Protein 1FON (pdb70)

B-factor: mean 20.8, std 12.82, range [2.0, 84.05]

Organism: Bos taurus (NCBI:txid9913)

Sequence (464 aa):
SWSWQVSLQYEKDGAFHHTCGGSLIAPDWVVTAGHCISTSRTYQVVLGEYDRSVLEGSEQVIPINAGDLFVHPLWNSNCVACGNDIALVKLSRSAQLGDKVQLANLPPAGDILPNEAPCYISGWGRLYTGGPLPDKLQQALLPTVDYEHCSQWDWWGITVKKTMVCAGGDTRSGCNGDSGGPLNCPAADGSWQVHGVTSFVSAFGCNTIKKPTVFTRVSAFIDWIDETIASNSWSWQVSLQYEKDGAFHHTCGGSLIAPDWVVTAGHCISTSRTYQVVLGEYDRSVLEGSEQVIPINAGDLFVHPLWNSNCVACGNDIALVKLSRSAQLGDKVQLANLPPAGDILPNEAPCYISGWGRLYTGGPLPDKLQQALLPTVDYEHCSQWDWWGITVKKTMVCAGGDTRSGCNGDSGGPLNCPAADGSWQVHGVTSFVSAFGCNTIKKPTVFTRVSAFIDWIDETIASN

InterPro domains:
  IPR001254 Serine proteases, trypsin domain [PF00089] (12-246)
  IPR001254 Serine proteases, trypsin domain [PS50240] (12-251)
  IPR001254 Serine proteases, trypsin domain [SM00020] (11-246)
  IPR001254 Serine proteases, trypsin domain [cd00190] (12-249)
  IPR001314 Peptidase S1A, chymotrypsin family [PR00722] (42-57)
  IPR001314 Peptidase S1A, chymotrypsin family [PR00722] (102-116)
  IPR001314 Peptidase S1A, chymotrypsin family [PR00722] (193-205)
  IPR009003 Peptidase S1, PA clan [SSF50494] (8-251)
  IPR018114 Serine proteases, trypsin family, histidine active site [PS00134] (52-57)
  IPR033116 Serine proteases, trypsin family, serine active site [PS00135] (194-205)
  IPR050850 Peptidase S1 family, Elastase subfamily [PTHR24257] (6-249)

Secondary structure (DSSP, 8-state):
-EEEEEEEEEEETTEEEEEE--EEEETTEEEE-GGG--TTS-EEEEEEEEETTEEEEEEEEEEE-TTSEEE-TT--TT-GGG----EEEE-SS----TTS--PPBPPPTT--PPTT---EEEE-TT---SSSPPSB-EEEE--EE-HHHHTSTTTTGGG--TTEEEE--SSS-STTS-TT-EEEEE-SSS-EEEEEEEEE--TT-SSBTTB-EEEEEGGGSHHHHHHHHHH-/-EEEEEEEEEEETTEEEEEE--EEEETTEEEE-GGG--TTS-EEEEEEEEETTEEEEEEEEEE--TT-EEE-TT--TT-GGG----EEEE-SS----TTSSPPPBPPPTT--PPTT-EEEEEE-TT---SSSPPSB-EEEEEEEE-HHHHTSTTTTGGG--TTEEEE--SSS--TTS-TT-EEEEE-TTS-EEEEEEEEE-BTTBSS-TT--EEEEEGGGSHHHHHHHHHH-

Structure (mmCIF, N/CA/C/O backbone):
data_1FON
#
_entry.id   1FON
#
_cell.length_a   49.300
_cell.length_b   82.700
_cell.length_c   58.700
_cell.angle_alpha   90.00
_cell.angle_beta   97.90
_cell.angle_gamma   90.00
#
_symmetry.space_group_name_H-M   'P 1 21 1'
#
loop_
_entity.id
_entity.type
_entity.pdbx_description
1 polymer 'PROCARBOXYPEPTIDASE A-S6'
2 water water
#
loop_
_atom_site.group_PDB
_atom_site.id
_atom_site.type_symbol
_atom_site.label_atom_id
_atom_site.label_alt_id
_atom_site.label_comp_id
_atom_site.label_asym_id
_atom_site.label_entity_id
_atom_site.label_seq_id
_atom_site.pdbx_PDB_ins_code
_atom_site.Cartn_x
_atom_site.Cartn_y
_atom_site.Cartn_z
_atom_site.occupancy
_atom_site.B_iso_or_equiv
_atom_site.auth_seq_id
_atom_site.auth_comp_id
_atom_site.auth_asym_id
_atom_site.auth_atom_id
_atom_site.pdbx_PDB_model_num
ATOM 1 N N . SER A 1 9 ? 28.537 0.011 39.105 1.00 38.05 9 SER A N 1
ATOM 2 C CA . SER A 1 9 ? 29.916 0.531 38.848 1.00 39.35 9 SER A CA 1
ATOM 3 C C . SER A 1 9 ? 29.894 2.056 38.915 1.00 37.86 9 SER A C 1
ATOM 4 O O . SER A 1 9 ? 29.084 2.689 38.242 1.00 38.21 9 SER A O 1
ATOM 7 N N . TRP A 1 10 ? 30.663 2.627 39.835 1.00 34.19 10 TRP A N 1
ATOM 8 C CA . TRP A 1 10 ? 30.709 4.077 39.970 1.00 31.65 10 TRP A CA 1
ATOM 9 C C . TRP A 1 10 ? 31.997 4.618 39.333 1.00 30.78 10 TRP A C 1
ATOM 10 O O . TRP A 1 10 ? 33.101 4.045 39.512 1.00 30.31 10 TRP A O 1
ATOM 21 N N . SER A 1 11 ? 31.886 5.794 38.725 1.00 26.37 11 SER A N 1
ATOM 22 C CA . SER A 1 11 ? 33.056 6.464 38.180 1.00 24.32 11 SER A CA 1
ATOM 23 C C . SER A 1 11 ? 32.957 7.976 38.398 1.00 22.02 11 SER A C 1
ATOM 24 O O . SER A 1 11 ? 31.869 8.510 38.669 1.00 20.77 11 SER A O 1
ATOM 27 N N . TRP A 1 12 ? 34.087 8.662 38.311 1.00 20.24 12 TRP A N 1
ATOM 28 C CA . TRP A 1 12 ? 34.079 10.124 38.277 1.00 19.59 12 TRP A CA 1
ATOM 29 C C . TRP A 1 12 ? 34.418 10.555 36.846 1.00 19.19 12 TRP A C 1
ATOM 30 O O . TRP A 1 12 ? 35.330 10.013 36.231 1.00 20.67 12 TRP A O 1
ATOM 41 N N . GLN A 1 13 ? 33.568 11.370 36.253 1.00 17.44 13 GLN A N 1
ATOM 42 C CA . GLN A 1 13 ? 33.776 11.756 34.886 1.00 18.20 13 GLN A CA 1
ATOM 43 C C . GLN A 1 13 ? 34.234 13.190 34.917 1.00 18.83 13 GLN A C 1
ATOM 44 O O . GLN A 1 13 ? 33.819 13.964 35.789 1.00 19.51 13 GLN A O 1
ATOM 50 N N . VAL A 1 14 ? 35.041 13.541 33.921 1.00 15.74 14 VAL A N 1
ATOM 51 C CA . VAL A 1 14 ? 35.670 14.841 33.815 1.00 15.87 14 VAL A CA 1
ATOM 52 C C . VAL A 1 14 ? 35.229 15.514 32.532 1.00 15.63 14 VAL A C 1
ATOM 53 O O . VAL A 1 14 ? 35.277 14.901 31.440 1.00 14.55 14 VAL A O 1
ATOM 57 N N . SER A 1 15 ? 34.946 16.808 32.657 1.00 11.63 15 SER A N 1
ATOM 58 C CA . SER A 1 15 ? 34.815 17.677 31.520 1.00 13.35 15 SER A CA 1
ATOM 59 C C . SER A 1 15 ? 35.745 18.880 31.736 1.00 14.85 15 SER A C 1
ATOM 60 O O . SER A 1 15 ? 35.626 19.603 32.727 1.00 13.96 15 SER A O 1
ATOM 63 N N . LEU A 1 16 ? 36.665 19.093 30.798 1.00 13.93 16 LEU A N 1
ATOM 64 C CA . LEU A 1 16 ? 37.567 20.226 30.828 1.00 14.37 16 LEU A CA 1
ATOM 65 C C . LEU A 1 16 ? 36.958 21.288 29.956 1.00 15.08 16 LEU A C 1
ATOM 66 O O . LEU A 1 16 ? 36.682 21.027 28.789 1.00 15.69 16 LEU A O 1
ATOM 75 N N . GLN A 1 17 ? 36.804 22.499 30.467 1.00 14.20 17 GLN A N 1
ATOM 76 C CA . GLN A 1 17 ? 36.091 23.521 29.716 1.00 15.34 17 GLN A CA 1
ATOM 77 C C . GLN A 1 17 ? 36.877 24.807 29.656 1.00 16.19 17 GLN A C 1
ATOM 78 O O . GLN A 1 17 ? 37.640 25.114 30.552 1.00 20.28 17 GLN A O 1
ATOM 84 N N . TYR A 1 18 ? 36.732 25.541 28.571 1.00 18.90 18 TYR A N 1
ATOM 85 C CA . TYR A 1 18 ? 37.400 26.821 28.464 1.00 21.92 18 TYR A CA 1
ATOM 86 C C . TYR A 1 18 ? 36.379 27.938 28.301 1.00 22.16 18 TYR A C 1
ATOM 87 O O . TYR A 1 18 ? 35.285 27.731 27.752 1.00 20.95 18 TYR A O 1
ATOM 96 N N . GLU A 1 19 ? 36.748 29.126 28.753 1.00 23.42 19 GLU A N 1
ATOM 97 C CA . GLU A 1 19 ? 35.860 30.263 28.651 1.00 26.74 19 GLU A CA 1
ATOM 98 C C . GLU A 1 19 ? 36.023 31.028 27.339 1.00 28.97 19 GLU A C 1
ATOM 99 O O . GLU A 1 19 ? 37.154 31.257 26.861 1.00 27.32 19 GLU A O 1
ATOM 105 N N . LYS A 1 20 ? 34.891 31.276 26.690 1.00 29.41 20 LYS A N 1
ATOM 106 C CA . LYS A 1 20 ? 34.812 32.200 25.578 1.00 31.60 20 LYS A CA 1
ATOM 107 C C . LYS A 1 20 ? 33.420 32.800 25.604 1.00 33.59 20 LYS A C 1
ATOM 108 O O . LYS A 1 20 ? 32.462 32.155 26.045 1.00 32.44 20 LYS A O 1
ATOM 114 N N . ASP A 1 21 ? 33.355 34.093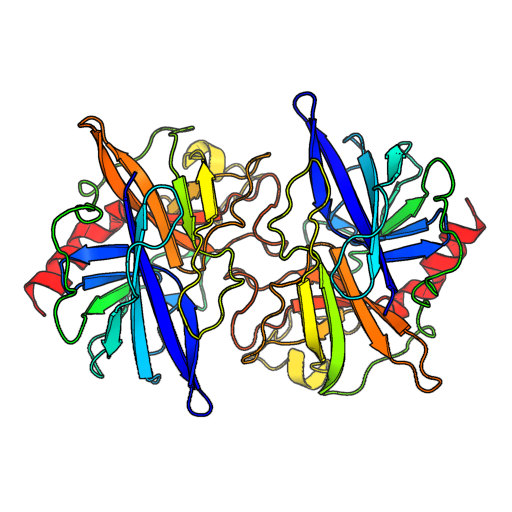 25.310 1.00 36.52 21 ASP A N 1
ATOM 115 C CA . ASP A 1 21 ? 32.083 34.794 25.205 1.00 39.33 21 ASP A CA 1
ATOM 116 C C . ASP A 1 21 ? 31.263 34.699 26.490 1.00 37.79 21 ASP A C 1
ATOM 117 O O . ASP A 1 21 ? 30.040 34.538 26.462 1.00 38.28 21 ASP A O 1
ATOM 122 N N . GLY A 1 22 ? 31.945 34.799 27.621 1.00 35.69 22 GLY A N 1
ATOM 123 C CA . GLY A 1 22 ? 31.239 34.778 28.881 1.00 33.74 22 GLY A CA 1
ATOM 124 C C . GLY A 1 22 ? 30.515 33.469 29.095 1.00 33.15 22 GLY A C 1
ATOM 125 O O . GLY A 1 22 ? 29.399 33.453 29.601 1.00 34.98 22 GLY A O 1
ATOM 126 N N . ALA A 1 23 ? 31.105 32.387 28.601 1.00 30.79 23 ALA A N 1
ATOM 127 C CA . ALA A 1 23 ? 30.641 31.056 28.929 1.00 27.85 23 ALA A CA 1
ATOM 128 C C . ALA A 1 23 ? 31.762 30.030 28.740 1.00 26.09 23 ALA A C 1
ATOM 129 O O . ALA A 1 23 ? 32.653 30.196 27.896 1.00 22.01 23 ALA A O 1
ATOM 131 N N . PHE A 1 24 ? 31.671 28.963 29.531 1.00 26.65 24 PHE A N 1
ATOM 132 C CA . PHE A 1 24 ? 32.570 27.817 29.472 1.00 26.51 24 PHE A CA 1
ATOM 133 C C . PHE A 1 24 ? 32.050 26.728 28.536 1.00 24.74 24 PHE A C 1
ATOM 134 O O . PHE A 1 24 ? 30.879 26.353 28.596 1.00 25.38 24 PHE A O 1
ATOM 142 N N . HIS A 1 25 ? 32.952 26.137 27.764 1.00 21.39 25 HIS A N 1
ATOM 143 C CA . HIS A 1 25 ? 32.585 25.172 26.736 1.00 18.65 25 HIS A CA 1
ATOM 144 C C . HIS A 1 25 ? 33.372 23.898 26.925 1.00 17.33 25 HIS A C 1
ATOM 145 O O . HIS A 1 25 ? 34.581 23.954 27.104 1.00 17.23 25 HIS A O 1
ATOM 152 N N . HIS A 1 26 ? 32.699 22.752 26.942 1.00 16.65 26 HIS A N 1
ATOM 153 C CA . HIS A 1 26 ? 33.402 21.468 27.044 1.00 14.46 26 HIS A CA 1
ATOM 154 C C . HIS A 1 26 ? 34.384 21.346 25.871 1.00 14.81 26 HIS A C 1
ATOM 155 O O . HIS A 1 26 ? 34.020 21.585 24.702 1.00 14.74 26 HIS A O 1
ATOM 162 N N . THR A 1 27 ? 35.599 20.905 26.173 1.00 13.70 27 THR A N 1
ATOM 163 C CA . THR A 1 27 ? 36.573 20.666 25.133 1.00 14.82 27 THR A CA 1
ATOM 164 C C . THR A 1 27 ? 37.148 19.247 25.166 1.00 13.97 27 THR A C 1
ATOM 165 O O . THR A 1 27 ? 37.356 18.625 24.117 1.00 13.70 27 THR A O 1
ATOM 169 N N . CYS A 1 28 ? 37.238 18.665 26.344 1.00 11.94 28 CYS A N 1
ATOM 170 C CA . CYS A 1 28 ? 37.793 17.321 26.448 1.00 12.81 28 CYS A CA 1
ATOM 171 C C . CYS A 1 28 ? 37.338 16.608 27.692 1.00 14.55 28 CYS A C 1
ATOM 172 O O . CYS A 1 28 ? 36.924 17.245 28.673 1.00 15.83 28 CYS A O 1
ATOM 175 N N . GLY A 1 29 ? 37.376 15.284 27.626 1.00 12.23 29 GLY A N 1
ATOM 176 C CA . GLY A 1 29 ? 37.268 14.497 28.817 1.00 12.98 29 GLY A CA 1
ATOM 177 C C . GLY A 1 29 ? 38.648 14.412 29.435 1.00 12.11 29 GLY A C 1
ATOM 178 O O . GLY A 1 29 ? 39.554 15.136 29.054 1.00 12.38 29 GLY A O 1
ATOM 179 N N . GLY A 1 30 ? 38.851 13.362 30.200 1.00 13.53 30 GLY A N 1
ATOM 180 C CA . GLY A 1 30 ? 40.043 13.259 31.008 1.00 15.50 30 GLY A CA 1
ATOM 181 C C . GLY A 1 30 ? 39.800 12.232 32.092 1.00 16.83 30 GLY A C 1
ATOM 182 O O . GLY A 1 30 ? 38.718 11.616 32.168 1.00 17.22 30 GLY A O 1
ATOM 183 N N . SER A 1 31 ? 40.842 11.942 32.861 1.00 16.03 31 SER A N 1
ATOM 184 C CA . SER A 1 31 ? 40.771 10.859 33.787 1.00 15.94 31 SER A CA 1
ATOM 185 C C . SER A 1 31 ? 41.264 11.357 35.118 1.00 16.29 31 SER A C 1
ATOM 186 O O . SER A 1 31 ? 42.303 12.016 35.178 1.00 16.97 31 SER A O 1
ATOM 189 N N . LEU A 1 32 ? 40.353 11.365 36.081 1.00 17.37 32 LEU A N 1
ATOM 190 C CA . LEU A 1 32 ? 40.660 11.841 37.429 1.00 17.26 32 LEU A CA 1
ATOM 191 C C . LEU A 1 32 ? 41.485 10.767 38.102 1.00 19.12 32 LEU A C 1
ATOM 192 O O . LEU A 1 32 ? 40.987 9.637 38.317 1.00 17.55 32 LEU A O 1
ATOM 197 N N . ILE A 1 33 ? 42.770 11.045 38.316 1.00 16.55 33 ILE A N 1
ATOM 198 C CA . ILE A 1 33 ? 43.611 9.991 38.865 1.00 21.03 33 ILE A CA 1
ATOM 199 C C . ILE A 1 33 ? 43.908 10.240 40.338 1.00 22.48 33 ILE A C 1
ATOM 200 O O . ILE A 1 33 ? 44.109 9.282 41.091 1.00 22.80 33 ILE A O 1
ATOM 205 N N . ALA A 1 34 ? 43.832 11.514 40.732 1.00 23.05 34 ALA A N 1
ATOM 206 C CA . ALA A 1 34 ? 44.004 11.950 42.110 1.00 23.56 34 ALA A CA 1
ATOM 207 C C . ALA A 1 34 ? 42.954 13.036 42.360 1.00 23.46 34 ALA A C 1
ATOM 208 O O . ALA A 1 34 ? 42.473 13.656 41.426 1.00 21.48 34 ALA A O 1
ATOM 210 N N . PRO A 1 35 ? 42.636 13.309 43.633 1.00 22.44 35 PRO A N 1
ATOM 211 C CA . PRO A 1 35 ? 41.558 14.242 43.925 1.00 22.99 35 PRO A CA 1
ATOM 212 C C . PRO A 1 35 ? 41.878 15.613 43.400 1.00 24.66 35 PRO A C 1
ATOM 213 O O . PRO A 1 35 ? 40.992 16.452 43.292 1.00 26.64 35 PRO A O 1
ATOM 217 N N . ASP A 1 36 ? 43.144 15.892 43.122 1.00 24.42 36 ASP A N 1
ATOM 218 C CA . ASP A 1 36 ? 43.402 17.140 42.414 1.00 25.56 36 ASP A CA 1
ATOM 219 C C . ASP A 1 36 ? 44.237 17.049 41.137 1.00 20.56 36 ASP A C 1
ATOM 220 O O . ASP A 1 36 ? 44.661 18.081 40.602 1.00 16.92 36 ASP A O 1
ATOM 225 N N . TRP A 1 37 ? 44.316 15.853 40.561 1.00 15.89 37 TRP A N 1
ATOM 226 C CA . TRP A 1 37 ? 45.004 15.700 39.265 1.00 17.03 37 TRP A CA 1
ATOM 227 C C . TRP A 1 37 ? 44.108 15.050 38.193 1.00 15.28 37 TRP A C 1
ATOM 228 O O . TRP A 1 37 ? 43.541 13.957 38.384 1.00 14.32 37 TRP A O 1
ATOM 239 N N . VAL A 1 38 ? 44.101 15.661 37.022 1.00 14.60 38 VAL A N 1
ATOM 240 C CA . VAL A 1 38 ? 43.456 15.049 35.869 1.00 15.66 38 VAL A CA 1
ATOM 241 C C . VAL A 1 38 ? 44.507 14.777 34.773 1.00 13.62 38 VAL A C 1
ATOM 242 O O . VAL A 1 38 ? 45.387 15.624 34.560 1.00 15.43 38 VAL A O 1
ATOM 246 N N . VAL A 1 39 ? 44.496 13.567 34.201 1.00 13.44 39 VAL A N 1
ATOM 247 C CA . VAL A 1 39 ? 45.264 13.265 32.970 1.00 14.92 39 VAL A CA 1
ATOM 248 C C . VAL A 1 39 ? 44.337 13.393 31.755 1.00 15.40 39 VAL A C 1
ATOM 249 O O . VAL A 1 39 ? 43.315 12.702 31.663 1.00 14.41 39 VAL A O 1
ATOM 256 N N . THR A 1 40 ? 44.754 14.201 30.787 1.00 14.61 40 THR A N 1
ATOM 257 C CA . THR A 1 40 ? 43.987 14.375 29.562 1.00 14.57 40 THR A CA 1
ATOM 258 C C . THR A 1 40 ? 44.963 14.497 28.376 1.00 14.41 40 THR A C 1
ATOM 259 O O . THR A 1 40 ? 46.170 14.236 28.539 1.00 14.47 40 THR A O 1
ATOM 263 N N . ALA A 1 41 ? 44.452 14.831 27.192 1.00 15.79 41 ALA A N 1
ATOM 264 C CA . ALA A 1 41 ? 45.315 15.002 26.030 1.00 12.05 41 ALA A CA 1
ATOM 265 C C . ALA A 1 41 ? 45.924 16.391 25.986 1.00 13.92 41 ALA A C 1
ATOM 266 O O . ALA A 1 41 ? 45.260 17.412 26.270 1.00 14.36 41 ALA A O 1
ATOM 268 N N . GLY A 1 42 ? 47.186 16.451 25.566 1.00 11.02 42 GLY A N 1
ATOM 269 C CA . GLY A 1 42 ? 47.811 17.745 25.407 1.00 11.08 42 GLY A CA 1
ATOM 270 C C . GLY A 1 42 ? 47.062 18.629 24.447 1.00 11.87 42 GLY A C 1
ATOM 271 O O . GLY A 1 42 ? 47.042 19.852 24.620 1.00 13.78 42 GLY A O 1
ATOM 272 N N . HIS A 1 43 ? 46.443 18.038 23.419 1.00 10.44 43 HIS A N 1
ATOM 273 C CA . HIS A 1 43 ? 45.780 18.860 22.414 1.00 12.09 43 HIS A CA 1
ATOM 274 C C . HIS A 1 43 ? 44.602 19.638 23.027 1.00 12.05 43 HIS A C 1
ATOM 275 O O . HIS A 1 43 ? 44.056 20.546 22.399 1.00 14.12 43 HIS A O 1
ATOM 282 N N . CYS A 1 44 ? 44.268 19.322 24.266 1.00 14.06 44 CYS A N 1
ATOM 283 C CA . CYS A 1 44 ? 43.110 19.921 24.916 1.00 16.52 44 CYS A CA 1
ATOM 284 C C . CYS A 1 44 ? 43.411 21.296 25.498 1.00 19.83 44 CYS A C 1
ATOM 285 O O . CYS A 1 44 ? 42.499 22.112 25.629 1.00 22.68 44 CYS A O 1
ATOM 288 N N . ILE A 1 45 ? 44.696 21.620 25.633 1.00 20.77 45 ILE A N 1
ATOM 289 C CA . ILE A 1 45 ? 45.126 22.831 26.350 1.00 23.15 45 ILE A CA 1
ATOM 290 C C . ILE A 1 45 ? 45.865 23.929 25.555 1.00 27.12 45 ILE A C 1
ATOM 291 O O . ILE A 1 45 ? 46.829 23.667 24.830 1.00 27.27 45 ILE A O 1
ATOM 296 N N . SER A 1 46 ? 45.363 25.152 25.665 1.00 30.66 46 SER A N 1
ATOM 297 C CA . SER A 1 46 ? 46.127 26.356 25.338 1.00 34.75 46 SER A CA 1
ATOM 298 C C . SER A 1 46 ? 46.123 27.109 26.657 1.00 35.05 46 SER A C 1
ATOM 299 O O . SER A 1 46 ? 45.054 27.394 27.193 1.00 34.17 46 SER A O 1
ATOM 302 N N . THR A 1 47 ? 47.298 27.384 27.213 1.00 37.68 47 THR A N 1
ATOM 303 C CA . THR A 1 47 ? 47.371 27.992 28.549 1.00 39.53 47 THR A CA 1
ATOM 304 C C . THR A 1 47 ? 46.918 29.478 28.573 1.00 40.17 47 THR A C 1
ATOM 305 O O . THR A 1 47 ? 46.870 30.119 29.644 1.00 41.46 47 THR A O 1
ATOM 309 N N . SER A 1 48 ? 46.514 29.977 27.398 1.00 38.90 48 SER A N 1
ATOM 310 C CA . SER A 1 48 ? 45.948 31.309 27.216 1.00 37.10 48 SER A CA 1
ATOM 311 C C . SER A 1 48 ? 44.467 31.372 27.583 1.00 36.15 48 SER A C 1
ATOM 312 O O . SER A 1 48 ? 43.977 32.410 28.048 1.00 37.37 48 SER A O 1
ATOM 315 N N . ARG A 1 49 ? 43.754 30.277 27.345 1.00 32.99 49 ARG A N 1
ATOM 316 C CA . ARG A 1 49 ? 42.327 30.207 27.641 1.00 29.41 49 ARG A CA 1
ATOM 317 C C . ARG A 1 49 ? 42.183 29.964 29.128 1.00 27.41 49 ARG A C 1
ATOM 318 O O . ARG A 1 49 ? 43.140 29.509 29.789 1.00 26.12 49 ARG A O 1
ATOM 326 N N . THR A 1 50 ? 41.071 30.449 29.670 1.00 25.15 50 THR A N 1
ATOM 327 C CA . THR A 1 50 ? 40.718 30.184 31.055 1.00 23.60 50 THR A CA 1
ATOM 328 C C . THR A 1 50 ? 39.997 28.832 31.138 1.00 21.74 50 THR A C 1
ATOM 329 O O . THR A 1 50 ? 39.021 28.587 30.421 1.00 21.26 50 THR A O 1
ATOM 333 N N . TYR A 1 51 ? 40.470 27.965 32.016 1.00 19.36 51 TYR A N 1
ATOM 334 C CA . TYR A 1 51 ? 39.923 26.627 32.113 1.00 19.58 51 TYR A CA 1
ATOM 335 C C . TYR A 1 51 ? 39.215 26.439 33.430 1.00 20.50 51 TYR A C 1
ATOM 336 O O . TYR A 1 51 ? 39.504 27.128 34.408 1.00 18.98 51 TYR A O 1
ATOM 345 N N . GLN A 1 52 ? 38.220 25.566 33.412 1.00 19.54 52 GLN A N 1
ATOM 346 C CA . GLN A 1 52 ? 37.661 25.011 34.628 1.00 18.54 52 GLN A CA 1
ATOM 347 C C . GLN A 1 52 ? 37.391 23.543 34.340 1.00 17.48 52 GLN A C 1
ATOM 348 O O . GLN A 1 52 ? 37.227 23.147 33.172 1.00 16.93 52 GLN A O 1
ATOM 354 N N . VAL A 1 53 ? 37.382 22.741 35.400 1.00 17.21 53 VAL A N 1
ATOM 355 C CA . VAL A 1 53 ? 37.029 21.326 35.322 1.00 16.48 53 VAL A CA 1
ATOM 356 C C . VAL A 1 53 ? 35.673 21.070 35.981 1.00 17.90 53 VAL A C 1
ATOM 357 O O . VAL A 1 53 ? 35.384 21.607 37.064 1.00 18.15 53 VAL A O 1
ATOM 361 N N . VAL A 1 54 ? 34.790 20.391 35.257 1.00 15.67 54 VAL A N 1
ATOM 362 C CA . VAL A 1 54 ? 33.520 19.978 35.829 1.00 16.53 54 VAL A CA 1
ATOM 363 C C . VAL A 1 54 ? 33.561 18.472 36.017 1.00 17.86 54 VAL A C 1
ATOM 364 O O . VAL A 1 54 ? 33.946 17.738 35.105 1.00 17.04 54 VAL A O 1
ATOM 368 N N . LEU A 1 55 ? 33.240 18.037 37.238 1.00 19.32 55 LEU A N 1
ATOM 369 C CA . LEU A 1 55 ? 33.223 16.626 37.637 1.00 18.03 55 LEU A CA 1
ATOM 370 C C . LEU A 1 55 ? 31.804 16.197 37.931 1.00 18.59 55 LEU A C 1
ATOM 371 O O . LEU A 1 55 ? 30.984 17.000 38.414 1.00 19.40 55 LEU A O 1
ATOM 376 N N . GLY A 1 56 ? 31.542 14.916 37.720 1.00 16.12 56 GLY A N 1
ATOM 377 C CA . GLY A 1 56 ? 30.223 14.383 37.960 1.00 16.17 56 GLY A CA 1
ATOM 378 C C . GLY A 1 56 ? 30.381 12.912 38.227 1.00 16.51 56 GLY A C 1
ATOM 379 O O . GLY A 1 56 ? 31.212 12.242 37.602 1.00 19.39 56 GLY A O 1
ATOM 380 N N . GLU A 1 57 ? 29.693 12.430 39.249 1.00 14.48 57 GLU A N 1
ATOM 381 C CA . GLU A 1 57 ? 29.826 11.044 39.666 1.00 16.16 57 GLU A CA 1
ATOM 382 C C . GLU A 1 57 ? 28.680 10.280 39.062 1.00 16.17 57 GLU A C 1
ATOM 383 O O . GLU A 1 57 ? 27.543 10.774 39.049 1.00 18.35 57 GLU A O 1
ATOM 389 N N . TYR A 1 58 ? 28.974 9.082 38.579 1.00 16.83 58 TYR A N 1
ATOM 390 C CA . TYR A 1 58 ? 27.985 8.289 37.875 1.00 18.61 58 TYR A CA 1
ATOM 391 C C . TYR A 1 58 ? 27.939 6.954 38.504 1.00 22.23 58 TYR A C 1
ATOM 392 O O . TYR A 1 58 ? 28.978 6.350 38.759 1.00 22.45 58 TYR A O 1
ATOM 401 N N . ASP A 1 59 ? 26.724 6.478 38.720 1.00 24.63 59 ASP A N 1
ATOM 402 C CA . ASP A 1 59 ? 26.517 5.111 39.143 1.00 26.78 59 ASP A CA 1
ATOM 403 C C . ASP A 1 59 ? 25.944 4.450 37.915 1.00 25.75 59 ASP A C 1
ATOM 404 O O . ASP A 1 59 ? 24.883 4.845 37.425 1.00 26.09 59 ASP A O 1
ATOM 409 N N . ARG A 1 60 ? 26.686 3.487 37.393 1.00 27.17 60 ARG A N 1
ATOM 410 C CA . ARG A 1 60 ? 26.377 2.890 36.106 1.00 29.15 60 ARG A CA 1
ATOM 411 C C . ARG A 1 60 ? 26.525 4.041 35.098 1.00 29.16 60 ARG A C 1
ATOM 412 O O . ARG A 1 60 ? 27.542 4.756 35.110 1.00 31.15 60 ARG A O 1
ATOM 414 N N . SER A 1 61 ? 25.460 4.356 34.379 1.00 28.03 61 SER A N 1
ATOM 415 C CA . SER A 1 61 ? 25.521 5.445 33.432 1.00 26.61 61 SER A CA 1
ATOM 416 C C . SER A 1 61 ? 24.651 6.582 33.925 1.00 24.31 61 SER A C 1
ATOM 417 O O . SER A 1 61 ? 24.198 7.395 33.117 1.00 21.95 61 SER A O 1
ATOM 420 N N . VAL A 1 62 ? 24.344 6.581 35.228 1.00 22.24 62 VAL A N 1
ATOM 421 C CA . VAL A 1 62 ? 23.401 7.543 35.799 1.00 18.01 62 VAL A CA 1
ATOM 422 C C . VAL A 1 62 ? 24.091 8.547 36.704 1.00 16.52 62 VAL A C 1
ATOM 423 O O . VAL A 1 62 ? 24.871 8.163 37.575 1.00 16.50 62 VAL A O 1
ATOM 427 N N . LEU A 1 63 ? 23.840 9.828 36.467 1.00 15.47 63 LEU A N 1
ATOM 428 C CA . LEU A 1 63 ? 24.466 10.873 37.245 1.00 17.18 63 LEU A CA 1
ATOM 429 C C . LEU A 1 63 ? 23.873 10.857 38.663 1.00 22.21 63 LEU A C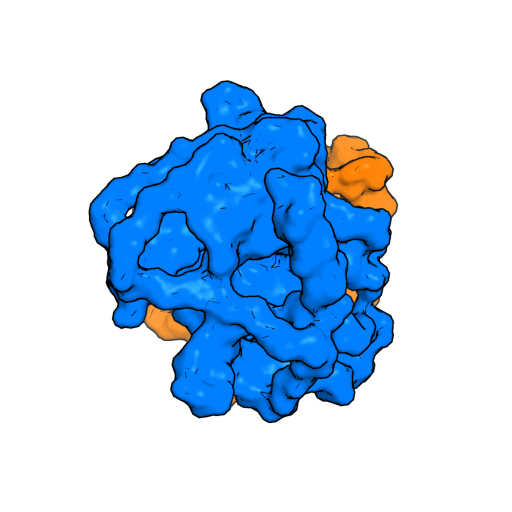 1
ATOM 430 O O . LEU A 1 63 ? 22.640 10.818 38.803 1.00 24.28 63 LEU A O 1
ATOM 435 N N . GLU A 1 64 ? 24.735 10.873 39.693 1.00 23.78 64 GLU A N 1
ATOM 436 C CA . GLU A 1 64 ? 24.318 10.932 41.114 1.00 22.43 64 GLU A CA 1
ATOM 437 C C . GLU A 1 64 ? 24.851 12.176 41.831 1.00 23.83 64 GLU A C 1
ATOM 438 O O . GLU A 1 64 ? 26.067 12.446 41.825 1.00 23.83 64 GLU A O 1
ATOM 444 N N . GLY A 1 65 ? 23.957 12.876 42.529 1.00 22.98 65 GLY A N 1
ATOM 445 C CA . GLY A 1 65 ? 24.346 14.079 43.231 1.00 21.60 65 GLY A CA 1
ATOM 446 C C . GLY A 1 65 ? 24.562 15.232 42.273 1.00 21.53 65 GLY A C 1
ATOM 447 O O . GLY A 1 65 ? 23.990 15.289 41.185 1.00 20.97 65 GLY A O 1
ATOM 448 N N . SER A 1 66 ? 25.418 16.152 42.673 1.00 22.89 66 SER A N 1
ATOM 449 C CA . SER A 1 66 ? 25.661 17.357 41.897 1.00 25.82 66 SER A CA 1
ATOM 450 C C . SER A 1 66 ? 27.084 17.405 41.329 1.00 25.65 66 SER A C 1
ATOM 451 O O . SER A 1 66 ? 28.010 16.739 41.841 1.00 22.71 66 SER A O 1
ATOM 454 N N . GLU A 1 67 ? 27.198 18.089 40.195 1.00 24.85 67 GLU A N 1
ATOM 455 C CA . GLU A 1 67 ? 28.475 18.316 39.540 1.00 27.10 67 GLU A CA 1
ATOM 456 C C . GLU A 1 67 ? 29.299 19.265 40.427 1.00 26.75 67 GLU A C 1
ATOM 457 O O . GLU A 1 67 ? 28.740 19.962 41.283 1.00 25.54 67 GLU A O 1
ATOM 463 N N . GLN A 1 68 ? 30.623 19.126 40.382 1.00 24.65 68 GLN A N 1
ATOM 464 C CA . GLN A 1 68 ? 31.498 20.051 41.091 1.00 21.37 68 GLN A CA 1
ATOM 465 C C . GLN A 1 68 ? 32.251 20.781 40.003 1.00 21.23 68 GLN A C 1
ATOM 466 O O . GLN A 1 68 ? 32.557 20.192 38.959 1.00 20.26 68 GLN A O 1
ATOM 472 N N . VAL A 1 69 ? 32.394 22.085 40.180 1.00 19.84 69 VAL A N 1
ATOM 473 C CA . VAL A 1 69 ? 33.001 22.966 39.191 1.00 19.74 69 VAL A CA 1
ATOM 474 C C . VAL A 1 69 ? 34.220 23.593 39.847 1.00 20.53 69 VAL A C 1
ATOM 475 O O . VAL A 1 69 ? 34.109 24.203 40.912 1.00 18.63 69 VAL A O 1
ATOM 479 N N . ILE A 1 70 ? 35.386 23.414 39.230 1.00 19.88 70 ILE A N 1
ATOM 480 C CA . ILE A 1 70 ? 36.659 23.782 39.838 1.00 17.41 70 ILE A CA 1
ATOM 481 C C . ILE A 1 70 ? 37.493 24.604 38.863 1.00 19.98 70 ILE A C 1
ATOM 482 O O . ILE A 1 70 ? 37.828 24.139 37.776 1.00 16.33 70 ILE A O 1
ATOM 487 N N . PRO A 1 71 ? 37.761 25.870 39.199 1.00 20.96 71 PRO A N 1
ATOM 488 C CA . PRO A 1 71 ? 38.649 26.685 38.346 1.00 22.07 71 PRO A CA 1
ATOM 489 C C . PRO A 1 71 ? 40.139 26.215 38.355 1.00 20.64 71 PRO A C 1
ATOM 490 O O . PRO A 1 71 ? 40.556 25.436 39.213 1.00 19.23 71 PRO A O 1
ATOM 494 N N . ILE A 1 72 ? 40.850 26.523 37.272 1.00 20.33 72 ILE A N 1
ATOM 495 C CA . ILE A 1 72 ? 42.236 26.088 37.075 1.00 17.90 72 ILE A CA 1
ATOM 496 C C . ILE A 1 72 ? 43.119 27.315 36.832 1.00 19.35 72 ILE A C 1
ATOM 497 O O . ILE A 1 72 ? 42.785 28.179 35.985 1.00 19.76 72 ILE A O 1
ATOM 502 N N . ASN A 1 73 ? 44.206 27.415 37.606 1.00 19.15 73 ASN A N 1
ATOM 503 C CA . ASN A 1 73 ? 45.204 28.470 37.440 1.00 20.55 73 ASN A CA 1
ATOM 504 C C . ASN A 1 73 ? 46.078 28.168 36.230 1.00 22.22 73 ASN A C 1
ATOM 505 O O . ASN A 1 73 ? 46.428 27.010 35.994 1.00 22.81 73 ASN A O 1
ATOM 510 N N . ALA A 1 74 ? 46.385 29.182 35.427 1.00 24.58 74 ALA A N 1
ATOM 511 C CA . ALA A 1 74 ? 47.321 29.010 34.303 1.00 26.02 74 ALA A CA 1
ATOM 512 C C . ALA A 1 74 ? 48.609 28.551 34.974 1.00 27.63 74 ALA A C 1
ATOM 513 O O . ALA A 1 74 ? 48.960 29.055 36.026 1.00 29.14 74 ALA A O 1
ATOM 515 N N . GLY A 1 75 ? 49.262 27.516 34.486 1.00 30.10 75 GLY A N 1
ATOM 516 C CA . GLY A 1 75 ? 50.450 27.101 35.227 1.00 30.15 75 GLY A CA 1
ATOM 517 C C . GLY A 1 75 ? 50.192 25.950 36.167 1.00 27.23 75 GLY A C 1
ATOM 518 O O . GLY A 1 75 ? 51.119 25.327 36.684 1.00 27.93 75 GLY A O 1
ATOM 519 N N . ASP A 1 76 ? 48.921 25.667 36.402 1.00 26.34 76 ASP A N 1
ATOM 520 C CA . ASP A 1 76 ? 48.534 24.363 36.906 1.00 23.11 76 ASP A CA 1
ATOM 521 C C . ASP A 1 76 ? 48.198 23.445 35.696 1.00 22.98 76 ASP A C 1
ATOM 522 O O . ASP A 1 76 ? 47.741 22.304 35.855 1.00 20.47 76 ASP A O 1
ATOM 527 N N . LEU A 1 77 ? 48.458 23.935 34.491 1.00 22.59 77 LEU A N 1
ATOM 528 C CA . LEU A 1 77 ? 48.305 23.103 33.305 1.00 24.05 77 LEU A CA 1
ATOM 529 C C . LEU A 1 77 ? 49.670 22.610 32.875 1.00 23.05 77 LEU A C 1
ATOM 530 O O . LEU A 1 77 ? 50.539 23.408 32.555 1.00 26.28 77 LEU A O 1
ATOM 535 N N . PHE A 1 78 ? 49.861 21.302 32.874 1.00 21.68 78 PHE A N 1
ATOM 536 C CA . PHE A 1 78 ? 51.155 20.714 32.519 1.00 21.26 78 PHE A CA 1
ATOM 537 C C . PHE A 1 78 ? 51.104 19.914 31.210 1.00 18.26 78 PHE A C 1
ATOM 538 O O . PHE A 1 78 ? 50.706 18.758 31.222 1.00 16.08 78 PHE A O 1
ATOM 546 N N . VAL A 1 79 ? 51.335 20.597 30.085 1.00 19.38 79 VAL A N 1
ATOM 547 C CA . VAL A 1 79 ? 51.365 19.960 28.760 1.00 18.96 79 VAL A CA 1
ATOM 548 C C . VAL A 1 79 ? 52.720 19.269 28.562 1.00 21.03 79 VAL A C 1
ATOM 549 O O . VAL A 1 79 ? 53.771 19.872 28.837 1.00 20.36 79 VAL A O 1
ATOM 553 N N . HIS A 1 80 ? 52.711 18.042 28.033 1.00 20.38 80 HIS A N 1
ATOM 554 C CA . HIS A 1 80 ? 53.974 17.334 27.812 1.00 20.52 80 HIS A CA 1
ATOM 555 C C . HIS A 1 80 ? 54.883 18.206 26.956 1.00 19.74 80 HIS A C 1
ATOM 556 O O . HIS A 1 80 ? 54.410 18.951 26.076 1.00 17.21 80 HIS A O 1
ATOM 563 N N . PRO A 1 81 ? 56.183 18.256 27.319 1.00 21.90 81 PRO A N 1
ATOM 564 C CA . PRO A 1 81 ? 57.102 19.216 26.695 1.00 22.84 81 PRO A CA 1
ATOM 565 C C . PRO A 1 81 ? 57.351 18.873 25.236 1.00 21.36 81 PRO A C 1
ATOM 566 O O . PRO A 1 81 ? 57.585 19.771 24.439 1.00 25.80 81 PRO A O 1
ATOM 570 N N . LEU A 1 82 ? 57.138 17.613 24.860 1.00 19.03 82 LEU A N 1
ATOM 571 C CA . LEU A 1 82 ? 57.267 17.232 23.451 1.00 20.18 82 LEU A CA 1
ATOM 572 C C . LEU A 1 82 ? 55.966 17.304 22.620 1.00 20.59 82 LEU A C 1
ATOM 573 O O . LEU A 1 82 ? 55.979 17.056 21.405 1.00 20.27 82 LEU A O 1
ATOM 578 N N . TRP A 1 83 ? 54.846 17.653 23.257 1.00 19.42 83 TRP A N 1
ATOM 579 C CA . TRP A 1 83 ? 53.584 17.740 22.528 1.00 15.29 83 TRP A CA 1
ATOM 580 C C . TRP A 1 83 ? 53.683 18.866 21.528 1.00 15.11 83 TRP A C 1
ATOM 581 O O . TRP A 1 83 ? 54.110 19.981 21.874 1.00 15.26 83 TRP A O 1
ATOM 592 N N . ASN A 1 84 ? 53.288 18.583 20.292 1.00 14.12 84 ASN A N 1
ATOM 593 C CA . ASN A 1 84 ? 53.297 19.569 19.221 1.00 15.54 84 ASN A CA 1
ATOM 594 C C . ASN A 1 84 ? 52.033 19.346 18.419 1.00 16.13 84 ASN A C 1
ATOM 595 O O . ASN A 1 84 ? 51.911 18.346 17.730 1.00 15.09 84 ASN A O 1
ATOM 600 N N . SER A 1 85 ? 51.095 20.290 18.511 1.00 17.38 85 SER A N 1
ATOM 601 C CA . SER A 1 85 ? 49.788 20.151 17.876 1.00 18.34 85 SER A CA 1
ATOM 602 C C . SER A 1 85 ? 49.873 20.188 16.371 1.00 17.01 85 SER A C 1
ATOM 603 O O . SER A 1 85 ? 48.945 19.771 15.688 1.00 19.59 85 SER A O 1
ATOM 606 N N . ASN A 1 86 ? 51.030 20.547 15.845 1.00 17.24 86 ASN A N 1
ATOM 607 C CA . ASN A 1 86 ? 51.198 20.524 14.407 1.00 19.68 86 ASN A CA 1
ATOM 608 C C . ASN A 1 86 ? 51.636 19.176 13.913 1.00 18.15 86 ASN A C 1
ATOM 609 O O . ASN A 1 86 ? 51.771 18.970 12.717 1.00 20.33 86 ASN A O 1
ATOM 614 N N . CYS A 1 87 ? 51.856 18.253 14.841 1.00 15.15 87 CYS A N 1
ATOM 615 C CA . CYS A 1 87 ? 52.262 16.904 14.482 1.00 13.08 87 CYS A CA 1
ATOM 616 C C . CYS A 1 87 ? 51.611 15.884 15.421 1.00 11.93 87 CYS A C 1
ATOM 617 O O . CYS A 1 87 ? 52.198 15.448 16.403 1.00 11.18 87 CYS A O 1
ATOM 620 N N . VAL A 1 88 ? 50.365 15.520 15.152 1.00 13.39 88 VAL A N 1
ATOM 621 C CA . VAL A 1 88 ? 49.688 14.603 16.055 1.00 11.61 88 VAL A CA 1
ATOM 622 C C . VAL A 1 88 ? 50.363 13.256 15.992 1.00 9.51 88 VAL A C 1
ATOM 623 O O . VAL A 1 88 ? 50.409 12.547 16.987 1.00 9.89 88 VAL A O 1
ATOM 630 N N . ALA A 1 89 ? 50.896 12.896 14.826 1.00 9.08 89 ALA A N 1
ATOM 631 C CA . ALA A 1 89 ? 51.494 11.568 14.683 1.00 10.73 89 ALA A CA 1
ATOM 632 C C . ALA A 1 89 ? 52.867 11.495 15.334 1.00 10.37 89 ALA A C 1
ATOM 633 O O . ALA A 1 89 ? 53.460 10.436 15.383 1.00 8.90 89 ALA A O 1
ATOM 635 N N . CYS A 1 90 ? 53.373 12.624 15.823 1.00 9.12 90 CYS A N 1
ATOM 636 C CA . CYS A 1 90 ? 54.604 12.617 16.627 1.00 9.12 90 CYS A CA 1
ATOM 637 C C . CYS A 1 90 ? 54.356 12.097 18.059 1.00 10.67 90 CYS A C 1
ATOM 638 O O . CYS A 1 90 ? 55.287 11.679 18.737 1.00 10.32 90 CYS A O 1
ATOM 641 N N . GLY A 1 91 ? 53.076 11.918 18.414 1.00 10.88 91 GLY A N 1
ATOM 642 C CA . GLY A 1 91 ? 52.725 11.412 19.734 1.00 9.59 91 GLY A CA 1
ATOM 643 C C . GLY A 1 91 ? 52.936 12.441 20.841 1.00 7.94 91 GLY A C 1
ATOM 644 O O . GLY A 1 91 ? 52.915 13.653 20.583 1.00 8.94 91 GLY A O 1
ATOM 645 N N . ASN A 1 92 ? 53.079 11.970 22.075 1.00 10.01 92 ASN A N 1
ATOM 646 C CA . ASN A 1 92 ? 53.266 12.861 23.223 1.00 11.91 92 ASN A CA 1
ATOM 647 C C . ASN A 1 92 ? 52.040 13.713 23.553 1.00 13.09 92 ASN A C 1
ATOM 648 O O . ASN A 1 92 ? 52.153 14.805 24.133 1.00 11.65 92 ASN A O 1
ATOM 653 N N . ASP A 1 93 ? 50.882 13.263 23.083 1.00 14.86 93 ASP A N 1
ATOM 654 C CA . ASP A 1 93 ? 49.642 14.010 23.264 1.00 12.69 93 ASP A CA 1
ATOM 655 C C . ASP A 1 93 ? 49.099 13.720 24.646 1.00 12.68 93 ASP A C 1
ATOM 656 O O . ASP A 1 93 ? 48.209 12.886 24.821 1.00 10.08 93 ASP A O 1
ATOM 661 N N . ILE A 1 94 ? 49.700 14.346 25.641 1.00 12.90 94 ILE A N 1
ATOM 662 C CA . ILE A 1 94 ? 49.331 14.048 27.015 1.00 15.23 94 ILE A CA 1
ATOM 663 C C . ILE A 1 94 ? 49.630 15.264 27.897 1.00 14.63 94 ILE A C 1
ATOM 664 O O . ILE A 1 94 ? 50.409 16.158 27.517 1.00 14.34 94 ILE A O 1
ATOM 669 N N . ALA A 1 95 ? 48.758 15.438 28.886 1.00 15.78 95 ALA A N 1
ATOM 670 C CA . ALA A 1 95 ? 48.822 16.575 29.792 1.00 14.85 95 ALA A CA 1
ATOM 671 C C . ALA A 1 95 ? 48.203 16.214 31.146 1.00 16.28 95 ALA A C 1
ATOM 672 O O . ALA A 1 95 ? 47.576 15.153 31.303 1.00 14.86 95 ALA A O 1
ATOM 674 N N . LEU A 1 96 ? 48.695 16.921 32.159 1.00 17.22 96 LEU A N 1
ATOM 675 C CA . LEU A 1 96 ? 48.167 16.821 33.514 1.00 17.00 96 LEU A CA 1
ATOM 676 C C . LEU A 1 96 ? 47.567 18.166 33.834 1.00 15.92 96 LEU A C 1
ATOM 677 O O . LEU A 1 96 ? 48.046 19.203 33.345 1.00 15.91 96 LEU A O 1
ATOM 682 N N . VAL A 1 97 ? 46.459 18.142 34.566 1.00 16.86 97 VAL A N 1
ATOM 683 C CA . VAL A 1 97 ? 45.807 19.365 35.026 1.00 15.67 97 VAL A CA 1
ATOM 684 C C . VAL A 1 97 ? 45.662 19.268 36.560 1.00 16.84 97 VAL A C 1
ATOM 685 O O . VAL A 1 97 ? 45.245 18.221 37.101 1.00 15.26 97 VAL A O 1
ATOM 689 N N . LYS A 1 98 ? 46.348 20.173 37.248 1.00 17.40 98 LYS A N 1
ATOM 690 C CA . LYS A 1 98 ? 46.154 20.203 38.680 1.00 19.46 98 LYS A CA 1
ATOM 691 C C . LYS A 1 98 ? 44.969 21.110 38.997 1.00 18.84 98 LYS A C 1
ATOM 692 O O . LYS A 1 98 ? 44.853 22.222 38.458 1.00 18.27 98 LYS A O 1
ATOM 698 N N . LEU A 1 99 ? 44.008 20.546 39.725 1.00 19.30 99 LEU A N 1
ATOM 699 C CA . LEU A 1 99 ? 42.817 21.279 40.169 1.00 23.71 99 LEU A CA 1
ATOM 700 C C . LEU A 1 99 ? 43.241 22.326 41.212 1.00 22.95 99 LEU A C 1
ATOM 701 O O . LEU A 1 99 ? 44.090 22.035 42.049 1.00 23.62 99 LEU A O 1
ATOM 706 N N . SER A 1 100 ? 42.591 23.491 41.216 1.00 23.40 100 SER A N 1
ATOM 707 C CA . SER A 1 100 ? 42.956 24.539 42.170 1.00 24.27 100 SER A CA 1
ATOM 708 C C . SER A 1 100 ? 42.558 24.180 43.608 1.00 26.69 100 SER A C 1
ATOM 709 O O . SER A 1 100 ? 43.130 24.711 44.580 1.00 28.94 100 SER A O 1
ATOM 712 N N . ARG A 1 101 ? 41.624 23.240 43.749 1.00 26.82 101 ARG A N 1
ATOM 713 C CA . ARG A 1 101 ? 41.360 22.604 45.043 1.00 25.79 101 ARG A CA 1
ATOM 714 C C . ARG A 1 101 ? 40.942 21.178 44.779 1.00 23.03 101 ARG A C 1
ATOM 715 O O . ARG A 1 101 ? 40.481 20.861 43.695 1.00 22.99 101 ARG A O 1
ATOM 723 N N . SER A 1 102 ? 41.051 20.326 45.784 1.00 23.05 102 SER A N 1
ATOM 724 C CA . SER A 1 102 ? 40.708 18.924 45.630 1.00 23.98 102 SER A CA 1
ATOM 725 C C . SER A 1 102 ? 39.231 18.752 45.445 1.00 24.07 102 SER A C 1
ATOM 726 O O . SER A 1 102 ? 38.418 19.450 46.061 1.00 24.66 102 SER A O 1
ATOM 729 N N . ALA A 1 103 ? 38.877 17.887 44.516 1.00 22.91 103 ALA A N 1
ATOM 730 C CA . ALA A 1 103 ? 37.494 17.487 44.377 1.00 21.80 103 ALA A CA 1
ATOM 731 C C . ALA A 1 103 ? 37.099 16.765 45.667 1.00 21.69 103 ALA A C 1
ATOM 732 O O . ALA A 1 103 ? 37.960 16.292 46.406 1.00 18.75 103 ALA A O 1
ATOM 734 N N . GLN A 1 104 ? 35.818 16.852 46.006 1.00 22.41 104 GLN A N 1
ATOM 735 C CA . GLN A 1 104 ? 35.247 16.091 47.108 1.00 23.74 104 GLN A CA 1
ATOM 736 C C . GLN A 1 104 ? 34.676 14.799 46.518 1.00 21.31 104 GLN A C 1
ATOM 737 O O . GLN A 1 104 ? 33.720 14.814 45.740 1.00 22.01 104 GLN A O 1
ATOM 743 N N . LEU A 1 105 ? 35.280 13.684 46.869 1.00 18.75 105 LEU A N 1
ATOM 744 C CA . LEU A 1 105 ? 34.978 12.461 46.171 1.00 21.51 105 LEU A CA 1
ATOM 745 C C . LEU A 1 105 ? 34.113 11.476 46.935 1.00 22.05 105 LEU A C 1
ATOM 746 O O . LEU A 1 105 ? 33.586 10.528 46.343 1.00 21.98 105 LEU A O 1
ATOM 751 N N . GLY A 1 106 ? 33.930 11.698 48.235 1.00 23.49 106 GLY A N 1
ATOM 752 C CA . GLY A 1 106 ? 33.282 10.680 49.046 1.00 24.72 106 GLY A CA 1
ATOM 753 C C . GLY A 1 106 ? 34.151 9.440 48.969 1.00 28.36 106 GLY A C 1
ATOM 754 O O . GLY A 1 106 ? 35.372 9.561 48.800 1.00 29.94 106 GLY A O 1
ATOM 755 N N . ASP A 1 107 ? 33.551 8.262 48.931 1.00 30.25 107 ASP A N 1
ATOM 756 C CA . ASP A 1 107 ? 34.354 7.066 48.756 1.00 33.69 107 ASP A CA 1
ATOM 757 C C . ASP A 1 107 ? 33.682 5.945 47.951 1.00 32.93 107 ASP A C 1
ATOM 758 O O . ASP A 1 107 ? 34.053 4.782 48.084 1.00 35.66 107 ASP A O 1
ATOM 763 N N . LYS A 1 108 ? 32.750 6.298 47.071 1.00 32.41 108 LYS A N 1
ATOM 764 C CA . LYS A 1 108 ? 32.053 5.302 46.256 1.00 32.36 108 LYS A CA 1
ATOM 765 C C . LYS A 1 108 ? 32.939 4.709 45.175 1.00 31.27 108 LYS A C 1
ATOM 766 O O . LYS A 1 108 ? 32.708 3.577 44.724 1.00 30.63 108 LYS A O 1
ATOM 772 N N . VAL A 1 109 ? 33.827 5.533 44.632 1.00 30.39 109 VAL A N 1
ATOM 773 C CA . VAL A 1 109 ? 34.557 5.120 43.437 1.00 30.69 109 VAL A CA 1
ATOM 774 C C . VAL A 1 109 ? 36.072 5.022 43.639 1.00 31.29 109 VAL A C 1
ATOM 775 O O . VAL A 1 109 ? 36.681 5.840 44.356 1.00 32.08 109 VAL A O 1
ATOM 779 N N . GLN A 1 110 ? 36.622 3.897 43.181 1.00 30.81 110 GLN A N 1
ATOM 780 C CA . GLN A 1 110 ? 38.069 3.665 43.177 1.00 31.33 110 GLN A CA 1
ATOM 781 C C . GLN A 1 110 ? 38.641 4.317 41.910 1.00 30.07 110 GLN A C 1
ATOM 782 O O . GLN A 1 110 ? 38.299 3.901 40.797 1.00 32.86 110 GLN A O 1
ATOM 784 N N . LEU A 1 111 ? 39.419 5.382 42.059 1.00 27.11 111 LEU A N 1
ATOM 785 C CA . LEU A 1 111 ? 39.928 6.109 40.907 1.00 25.15 111 LEU A CA 1
ATOM 786 C C . LEU A 1 111 ? 40.802 5.215 40.022 1.00 26.25 111 LEU A C 1
ATOM 787 O O . LEU A 1 111 ? 41.453 4.285 40.504 1.00 25.39 111 LEU A O 1
ATOM 792 N N . ALA A 1 112 ? 40.723 5.425 38.713 1.00 26.82 112 ALA A N 1
ATOM 793 C CA . ALA A 1 112 ? 41.494 4.633 37.749 1.00 27.54 112 ALA A CA 1
ATOM 794 C C . ALA A 1 112 ? 42.981 4.699 38.074 1.00 26.78 112 ALA A C 1
ATOM 795 O O . ALA A 1 112 ? 43.509 5.774 38.438 1.00 23.82 112 ALA A O 1
ATOM 797 N N . ASN A 1 113 ? 43.604 3.525 38.076 1.00 27.04 113 ASN A N 1
ATOM 798 C CA . ASN A 1 113 ? 45.034 3.394 38.336 1.00 28.66 113 ASN A CA 1
ATOM 799 C C . ASN A 1 113 ? 45.877 3.681 37.124 1.00 26.38 113 ASN A C 1
ATOM 800 O O . ASN A 1 113 ? 45.486 3.366 36.007 1.00 26.43 113 ASN A O 1
ATOM 805 N N . LEU A 1 114 ? 47.021 4.300 37.358 1.00 25.24 114 LEU A N 1
ATOM 806 C CA . LEU A 1 114 ? 48.047 4.475 36.336 1.00 24.60 114 LEU A CA 1
ATOM 807 C C . LEU A 1 114 ? 48.635 3.081 36.082 1.00 26.19 114 LEU A C 1
ATOM 808 O O . LEU A 1 114 ? 48.867 2.331 37.039 1.00 26.79 114 LEU A O 1
ATOM 813 N N . PRO A 1 115 ? 48.742 2.651 34.799 1.00 26.44 115 PRO A N 1
ATOM 814 C CA . PRO A 1 115 ? 49.274 1.313 34.481 1.00 25.71 115 PRO A CA 1
ATOM 815 C C . PRO A 1 115 ? 50.789 1.220 34.785 1.00 23.76 115 PRO A C 1
ATOM 816 O O . PRO A 1 115 ? 51.471 2.254 34.952 1.00 24.76 115 PRO A O 1
ATOM 820 N N . PRO A 1 116 ? 51.330 -0.008 34.887 1.00 21.70 116 PRO A N 1
ATOM 821 C CA . PRO A 1 116 ? 52.777 -0.155 35.083 1.00 22.41 116 PRO A CA 1
ATOM 822 C C . PRO A 1 116 ? 53.553 0.449 33.912 1.00 22.77 116 PRO A C 1
ATOM 823 O O . PRO A 1 116 ? 53.175 0.235 32.751 1.00 24.36 116 PRO A O 1
ATOM 827 N N . ALA A 1 117 ? 54.632 1.173 34.213 1.00 21.62 117 ALA A N 1
ATOM 828 C CA . ALA A 1 117 ? 55.458 1.775 33.172 1.00 21.83 117 ALA A CA 1
ATOM 829 C C . ALA A 1 117 ? 55.824 0.754 32.112 1.00 22.12 117 ALA A C 1
ATOM 830 O O . ALA A 1 117 ? 56.072 -0.414 32.431 1.00 22.00 117 ALA A O 1
ATOM 832 N N . GLY A 1 118 ? 55.663 1.162 30.856 1.00 22.44 118 GLY A N 1
ATOM 833 C CA . GLY A 1 118 ? 55.973 0.316 29.714 1.00 23.32 118 GLY A CA 1
ATOM 834 C C . GLY A 1 118 ? 54.998 -0.808 29.401 1.00 23.54 118 GLY A C 1
ATOM 835 O O . GLY A 1 118 ? 55.217 -1.582 28.479 1.00 23.49 118 GLY A O 1
ATOM 836 N N . ASP A 1 119 ? 53.886 -0.869 30.124 1.00 24.72 119 ASP A N 1
ATOM 837 C CA . ASP A 1 119 ? 52.907 -1.926 29.929 1.00 23.81 119 ASP A CA 1
ATOM 838 C C . ASP A 1 119 ? 52.203 -1.812 28.549 1.00 24.61 119 ASP A C 1
ATOM 839 O O . ASP A 1 119 ? 51.703 -0.732 28.187 1.00 23.03 119 ASP A O 1
ATOM 844 N N . ILE A 1 120 ? 52.242 -2.895 27.772 1.00 23.09 120 ILE A N 1
ATOM 845 C CA . ILE A 1 120 ? 51.630 -2.946 26.441 1.00 23.12 120 ILE A CA 1
ATOM 846 C C . ILE A 1 120 ? 50.525 -3.985 26.500 1.00 23.97 120 ILE A C 1
ATOM 847 O O . ILE A 1 120 ? 50.757 -5.117 26.954 1.00 24.61 120 ILE A O 1
ATOM 852 N N . LEU A 1 121 ? 49.331 -3.609 26.056 1.00 24.32 121 LEU A N 1
ATOM 853 C CA . LEU A 1 121 ? 48.168 -4.511 26.047 1.00 26.09 121 LEU A CA 1
ATOM 854 C C . LEU A 1 121 ? 48.203 -5.561 24.938 1.00 23.66 121 LEU A C 1
ATO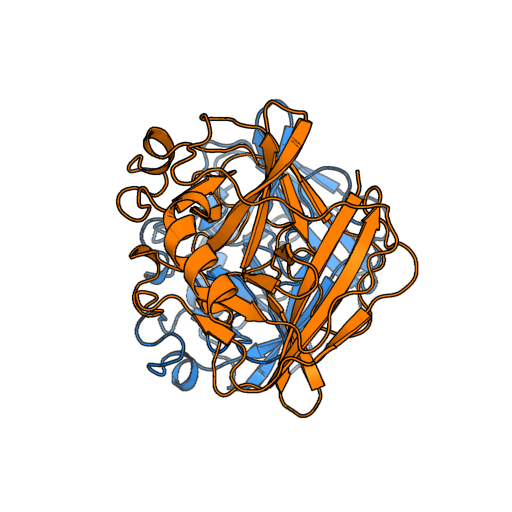M 855 O O . LEU A 1 121 ? 48.667 -5.300 23.824 1.00 24.40 121 LEU A O 1
ATOM 860 N N . PRO A 1 122 ? 47.664 -6.755 25.209 1.00 24.00 122 PRO A N 1
ATOM 861 C CA . PRO A 1 122 ? 47.600 -7.760 24.146 1.00 22.75 122 PRO A CA 1
ATOM 862 C C . PRO A 1 122 ? 46.610 -7.378 23.049 1.00 22.32 122 PRO A C 1
ATOM 863 O O . PRO A 1 122 ? 45.690 -6.607 23.293 1.00 22.64 122 PRO A O 1
ATOM 867 N N . ASN A 1 123 ? 46.843 -7.858 21.830 1.00 20.88 123 ASN A N 1
ATOM 868 C CA . ASN A 1 123 ? 45.863 -7.728 20.769 1.00 19.85 123 ASN A CA 1
ATOM 869 C C . ASN A 1 123 ? 44.510 -8.248 21.243 1.00 21.53 123 ASN A C 1
ATOM 870 O O . ASN A 1 123 ? 44.415 -9.374 21.746 1.00 21.00 123 ASN A O 1
ATOM 875 N N . GLU A 1 124 ? 43.466 -7.472 20.960 1.00 20.99 124 GLU A N 1
ATOM 876 C CA . GLU A 1 124 ? 42.078 -7.788 21.281 1.00 22.43 124 GLU A CA 1
ATOM 877 C C . GLU A 1 124 ? 41.728 -7.614 22.725 1.00 23.18 124 GLU A C 1
ATOM 878 O O . GLU A 1 124 ? 40.636 -7.969 23.124 1.00 26.58 124 GLU A O 1
ATOM 884 N N . ALA A 1 125 ? 42.609 -6.996 23.498 1.00 23.93 125 ALA A N 1
ATOM 885 C CA . ALA A 1 125 ? 42.351 -6.733 24.910 1.00 24.49 125 ALA A CA 1
ATOM 886 C C . ALA A 1 125 ? 41.067 -5.928 25.084 1.00 26.41 125 ALA A C 1
ATOM 887 O O . ALA A 1 125 ? 40.899 -4.873 24.473 1.00 26.13 125 ALA A O 1
ATOM 889 N N . PRO A 1 126 ? 40.160 -6.398 25.955 1.00 28.06 126 PRO A N 1
ATOM 890 C CA . PRO A 1 126 ? 38.937 -5.640 26.248 1.00 27.40 126 PRO A CA 1
ATOM 891 C C . PRO A 1 126 ? 39.232 -4.404 27.066 1.00 28.33 126 PRO A C 1
ATOM 892 O O . PRO A 1 126 ? 39.779 -4.501 28.168 1.00 30.14 126 PRO A O 1
ATOM 896 N N . CYS A 1 127 ? 39.028 -3.239 26.459 1.00 24.93 127 CYS A N 1
ATOM 897 C CA . CYS A 1 127 ? 39.092 -1.975 27.191 1.00 21.10 127 CYS A CA 1
ATOM 898 C C . CYS A 1 127 ? 37.776 -1.246 26.946 1.00 19.65 127 CYS A C 1
ATOM 899 O O . CYS A 1 127 ? 36.905 -1.752 26.226 1.00 17.84 127 CYS A O 1
ATOM 902 N N . TYR A 1 128 ? 37.559 -0.170 27.693 1.00 21.22 128 TYR A N 1
ATOM 903 C CA . TYR A 1 128 ? 36.313 0.578 27.625 1.00 22.23 128 TYR A CA 1
ATOM 904 C C . TYR A 1 128 ? 36.561 2.049 27.569 1.00 19.94 128 TYR A C 1
ATOM 905 O O . TYR A 1 128 ? 37.423 2.576 28.282 1.00 19.45 128 TYR A O 1
ATOM 914 N N . ILE A 1 129 ? 35.652 2.726 26.878 1.00 16.83 129 ILE A N 1
ATOM 915 C CA . ILE A 1 129 ? 35.658 4.163 26.836 1.00 14.34 129 ILE A CA 1
ATOM 916 C C . ILE A 1 129 ? 34.315 4.572 27.398 1.00 14.35 129 ILE A C 1
ATOM 917 O O . ILE A 1 129 ? 33.357 3.804 27.352 1.00 14.96 129 ILE A O 1
ATOM 922 N N . SER A 1 130 ? 34.311 5.702 28.080 1.00 15.25 130 SER A N 1
ATOM 923 C CA . SER A 1 130 ? 33.094 6.267 28.621 1.00 17.20 130 SER A CA 1
ATOM 924 C C . SER A 1 130 ? 33.113 7.734 28.288 1.00 16.01 130 SER A C 1
ATOM 925 O O . SER A 1 130 ? 34.195 8.330 28.207 1.00 19.07 130 SER A O 1
ATOM 928 N N . GLY A 1 131 ? 31.944 8.342 28.159 1.00 13.88 131 GLY A N 1
ATOM 929 C CA . GLY A 1 131 ? 31.903 9.769 27.943 1.00 14.13 131 GLY A CA 1
ATOM 930 C C . GLY A 1 131 ? 30.519 10.187 27.495 1.00 17.23 131 GLY A C 1
ATOM 931 O O . GLY A 1 131 ? 29.559 9.435 27.656 1.00 16.48 131 GLY A O 1
ATOM 932 N N . TRP A 1 132 ? 30.424 11.368 26.896 1.00 14.17 132 TRP A N 1
ATOM 933 C CA . TRP A 1 132 ? 29.148 11.887 26.445 1.00 15.03 132 TRP A CA 1
ATOM 934 C C . TRP A 1 132 ? 29.069 11.903 24.921 1.00 14.31 132 TRP A C 1
ATOM 935 O O . TRP A 1 132 ? 28.256 12.627 24.336 1.00 14.00 132 TRP A O 1
ATOM 946 N N . GLY A 1 133 ? 29.891 11.067 24.284 1.00 12.95 133 GLY A N 1
ATOM 947 C CA . GLY A 1 133 ? 29.864 10.944 22.843 1.00 12.21 133 GLY A CA 1
ATOM 948 C C . GLY A 1 133 ? 30.086 12.246 22.101 1.00 13.48 133 GLY A C 1
ATOM 949 O O . GLY A 1 133 ? 29.540 12.421 21.006 1.00 12.04 133 GLY A O 1
ATOM 950 N N . ARG A 1 134 ? 30.903 13.127 22.693 1.00 11.62 134 ARG A N 1
ATOM 951 C CA . ARG A 1 134 ? 31.135 14.519 22.275 1.00 14.46 134 ARG A CA 1
ATOM 952 C C . ARG A 1 134 ? 29.905 15.378 21.967 1.00 13.58 134 ARG A C 1
ATOM 953 O O . ARG A 1 134 ? 30.019 16.491 21.437 1.00 11.53 134 ARG A O 1
ATOM 968 N N . LEU A 1 135 ? 28.761 14.966 22.507 1.00 13.15 135 LEU A N 1
ATOM 969 C CA . LEU A 1 135 ? 27.542 15.749 22.343 1.00 12.50 135 LEU A CA 1
ATOM 970 C C . LEU A 1 135 ? 27.307 16.763 23.461 1.00 13.93 135 LEU A C 1
ATOM 971 O O . LEU A 1 135 ? 26.515 17.700 23.289 1.00 14.35 135 LEU A O 1
ATOM 976 N N . TYR A 1 136 ? 28.041 16.622 24.566 1.00 13.31 136 TYR A N 1
ATOM 977 C CA . TYR A 1 136 ? 27.931 17.579 25.671 1.00 13.63 136 TYR A CA 1
ATOM 978 C C . TYR A 1 136 ? 28.860 18.757 25.392 1.00 15.59 136 TYR A C 1
ATOM 979 O O . TYR A 1 136 ? 30.068 18.571 25.195 1.00 15.60 136 TYR A O 1
ATOM 988 N N . THR A 1 137 ? 28.309 19.966 25.467 1.00 15.39 137 THR A N 1
ATOM 989 C CA . THR A 1 137 ? 29.008 21.178 25.048 1.00 17.39 137 THR A CA 1
ATOM 990 C C . THR A 1 137 ? 29.301 22.180 26.165 1.00 16.80 137 THR A C 1
ATOM 991 O O . THR A 1 137 ? 30.054 23.120 25.956 1.00 14.28 137 THR A O 1
ATOM 995 N N . GLY A 1 138 ? 28.678 21.996 27.324 1.00 18.28 138 GLY A N 1
ATOM 996 C CA . GLY A 1 138 ? 28.800 22.951 28.410 1.00 19.01 138 GLY A CA 1
ATOM 997 C C . GLY A 1 138 ? 27.489 22.974 29.173 1.00 22.39 138 GLY A C 1
ATOM 998 O O . GLY A 1 138 ? 26.487 22.416 28.713 1.00 21.97 138 GLY A O 1
ATOM 999 N N . GLY A 1 139 ? 27.479 23.591 30.347 1.00 24.12 139 GLY A N 1
ATOM 1000 C CA . GLY A 1 139 ? 26.249 23.633 31.118 1.00 24.23 139 GLY A CA 1
ATOM 1001 C C . GLY A 1 139 ? 26.103 22.428 32.014 1.00 22.80 139 GLY A C 1
ATOM 1002 O O . GLY A 1 139 ? 27.059 21.692 32.210 1.00 22.03 139 GLY A O 1
ATOM 1003 N N . PRO A 1 140 ? 24.907 22.175 32.555 1.00 22.67 140 PRO A N 1
ATOM 1004 C CA . PRO A 1 140 ? 24.690 21.033 33.445 1.00 23.41 140 PRO A CA 1
ATOM 1005 C C . PRO A 1 140 ? 25.119 19.728 32.813 1.00 23.29 140 PRO A C 1
ATOM 1006 O O . PRO A 1 140 ? 24.753 19.426 31.678 1.00 23.04 140 PRO A O 1
ATOM 1010 N N . LEU A 1 141 ? 25.840 18.919 33.570 1.00 24.72 141 LEU A N 1
ATOM 1011 C CA . LEU A 1 141 ? 26.335 17.645 33.048 1.00 25.78 141 LEU A CA 1
ATOM 1012 C C . LEU A 1 141 ? 25.138 16.803 32.629 1.00 25.76 141 LEU A C 1
ATOM 1013 O O . LEU A 1 141 ? 24.071 16.927 33.217 1.00 27.13 141 LEU A O 1
ATOM 1022 N N . PRO A 1 142 ? 25.275 16.016 31.549 1.00 24.35 142 PRO A N 1
ATOM 1023 C CA . PRO A 1 142 ? 24.267 15.026 31.152 1.00 24.75 142 PRO A CA 1
ATOM 1024 C C . PRO A 1 142 ? 23.924 14.039 32.257 1.00 26.37 142 PRO A C 1
ATOM 1025 O O . PRO A 1 142 ? 24.806 13.537 32.942 1.00 24.45 142 PRO A O 1
ATOM 1029 N N . ASP A 1 143 ? 22.643 13.687 32.360 1.00 28.03 143 ASP A N 1
ATOM 1030 C CA . ASP A 1 143 ? 22.218 12.771 33.402 1.00 29.58 143 ASP A CA 1
ATOM 1031 C C . ASP A 1 143 ? 22.601 11.347 33.040 1.00 28.32 143 ASP A C 1
ATOM 1032 O O . ASP A 1 143 ? 22.563 10.447 33.880 1.00 26.65 143 ASP A O 1
ATOM 1037 N N . LYS A 1 144 ? 23.009 11.153 31.792 1.00 26.25 144 LYS A N 1
ATOM 1038 C CA . LYS A 1 144 ? 23.456 9.842 31.359 1.00 26.97 144 LYS A CA 1
ATOM 1039 C C . LYS A 1 144 ? 24.869 9.863 30.754 1.00 24.17 144 LYS A C 1
ATOM 1040 O O . LYS A 1 144 ? 25.279 10.828 30.100 1.00 23.30 144 LYS A O 1
ATOM 1046 N N . LEU A 1 145 ? 25.534 8.729 30.872 1.00 21.86 145 LEU A N 1
ATOM 1047 C CA . LEU A 1 145 ? 26.892 8.575 30.402 1.00 23.90 145 LEU A CA 1
ATOM 1048 C C . LEU A 1 145 ? 26.821 7.502 29.333 1.00 24.23 145 LEU A C 1
ATOM 1049 O O . LEU A 1 145 ? 26.050 6.556 29.486 1.00 25.37 145 LEU A O 1
ATOM 1054 N N . GLN A 1 146 ? 27.618 7.649 28.270 1.00 25.07 146 GLN A N 1
ATOM 1055 C CA . GLN A 1 146 ? 27.824 6.595 27.273 1.00 26.76 146 GLN A CA 1
ATOM 1056 C C . GLN A 1 146 ? 29.116 5.812 27.606 1.00 28.41 146 GLN A C 1
ATOM 1057 O O . GLN A 1 146 ? 30.113 6.392 28.071 1.00 28.52 146 GLN A O 1
ATOM 1063 N N . GLN A 1 147 ? 29.064 4.493 27.444 1.00 27.85 147 GLN A N 1
ATOM 1064 C CA . GLN A 1 147 ? 30.202 3.623 27.705 1.00 31.07 147 GLN A CA 1
ATOM 1065 C C . GLN A 1 147 ? 30.181 2.555 26.636 1.00 29.64 147 GLN A C 1
ATOM 1066 O O . GLN A 1 147 ? 29.110 2.115 26.236 1.00 32.65 147 GLN A O 1
ATOM 1072 N N . ALA A 1 148 ? 31.350 2.088 26.221 1.00 26.44 148 ALA A N 1
ATOM 1073 C CA . ALA A 1 148 ? 31.425 1.096 25.159 1.00 23.43 148 ALA A CA 1
ATOM 1074 C C . ALA A 1 148 ? 32.721 0.302 25.245 1.00 22.14 148 ALA A C 1
ATOM 1075 O O . ALA A 1 148 ? 33.760 0.827 25.657 1.00 19.97 148 ALA A O 1
ATOM 1077 N N . LEU A 1 149 ? 32.653 -0.925 24.745 1.00 21.55 149 LEU A N 1
ATOM 1078 C CA . LEU A 1 149 ? 33.789 -1.822 24.658 1.00 21.91 149 LEU A CA 1
ATOM 1079 C C . LEU A 1 149 ? 34.550 -1.511 23.381 1.00 21.74 149 LEU A C 1
ATOM 1080 O O . LEU A 1 149 ? 33.985 -1.567 22.296 1.00 22.12 149 LEU A O 1
ATOM 1085 N N . LEU A 1 150 ? 35.833 -1.200 23.524 1.00 22.68 150 LEU A N 1
ATOM 1086 C CA . LEU A 1 150 ? 36.726 -0.950 22.386 1.00 23.05 150 LEU A CA 1
ATOM 1087 C C . LEU A 1 150 ? 37.945 -1.864 22.534 1.00 20.52 150 LEU A C 1
ATOM 1088 O O . LEU A 1 150 ? 38.850 -1.551 23.291 1.00 23.08 150 LEU A O 1
ATOM 1093 N N . PRO A 1 151 ? 37.943 -3.037 21.895 1.00 20.37 151 PRO A N 1
ATOM 1094 C CA . PRO A 1 151 ? 39.069 -3.971 22.040 1.00 20.25 151 PRO A CA 1
ATOM 1095 C C . PRO A 1 151 ? 40.333 -3.386 21.411 1.00 19.57 151 PRO A C 1
ATOM 1096 O O . PRO A 1 151 ? 40.251 -2.750 20.353 1.00 19.61 151 PRO A O 1
ATOM 1100 N N . THR A 1 152 ? 41.501 -3.621 21.996 1.00 19.55 152 THR A N 1
ATOM 1101 C CA . THR A 1 152 ? 42.705 -3.066 21.374 1.00 18.64 152 THR A CA 1
ATOM 1102 C C . THR A 1 152 ? 43.265 -3.853 20.178 1.00 16.72 152 THR A C 1
ATOM 1103 O O . THR A 1 152 ? 42.861 -4.987 19.897 1.00 12.95 152 THR A O 1
ATOM 1107 N N . VAL A 1 153 ? 43.845 -3.061 19.286 1.00 13.14 153 VAL A N 1
ATOM 1108 C CA . VAL A 1 153 ? 44.440 -3.532 18.060 1.00 14.12 153 VAL A CA 1
ATOM 1109 C C . VAL A 1 153 ? 45.928 -3.236 18.313 1.00 15.24 153 VAL A C 1
ATOM 1110 O O . VAL A 1 153 ? 46.306 -2.071 18.557 1.00 12.40 153 VAL A O 1
ATOM 1114 N N . ASP A 1 154 ? 46.720 -4.295 18.482 1.00 15.46 154 ASP A N 1
ATOM 1115 C CA . ASP A 1 154 ? 48.127 -4.104 18.853 1.00 16.87 154 ASP A CA 1
ATOM 1116 C C . ASP A 1 154 ? 48.904 -3.454 17.698 1.00 16.12 154 ASP A C 1
ATOM 1117 O O . ASP A 1 154 ? 48.372 -3.327 16.582 1.00 14.27 154 ASP A O 1
ATOM 1122 N N . TYR A 1 155 ? 50.092 -2.944 17.997 1.00 14.96 155 TYR A N 1
ATOM 1123 C CA . TYR A 1 155 ? 50.864 -2.155 17.049 1.00 16.38 155 TYR A CA 1
ATOM 1124 C C . TYR A 1 155 ? 51.009 -2.872 15.717 1.00 17.85 155 TYR A C 1
ATOM 1125 O O . TYR A 1 155 ? 50.835 -2.273 14.652 1.00 15.25 155 TYR A O 1
ATOM 1134 N N . GLU A 1 156 ? 51.263 -4.174 15.788 1.00 17.14 156 GLU A N 1
ATOM 1135 C CA . GLU A 1 156 ? 51.482 -5.004 14.605 1.00 20.92 156 GLU A CA 1
ATOM 1136 C C . GLU A 1 156 ? 50.293 -4.972 13.651 1.00 20.31 156 GLU A C 1
ATOM 1137 O O . GLU A 1 156 ? 50.448 -5.029 12.441 1.00 22.05 156 GLU A O 1
ATOM 1143 N N . HIS A 1 157 ? 49.095 -4.964 14.209 1.00 19.88 157 HIS A N 1
ATOM 1144 C CA . HIS A 1 157 ? 47.873 -4.941 13.415 1.00 18.92 157 HIS A CA 1
ATOM 1145 C C . HIS A 1 157 ? 47.484 -3.537 13.027 1.00 13.87 157 HIS A C 1
ATOM 1146 O O . HIS A 1 157 ? 47.068 -3.284 11.911 1.00 15.85 157 HIS A O 1
ATOM 1153 N N . CYS A 1 158 ? 47.656 -2.618 13.955 1.00 12.50 158 CYS A N 1
ATOM 1154 C CA . CYS A 1 158 ? 47.271 -1.252 13.715 1.00 12.51 158 CYS A CA 1
ATOM 1155 C C . CYS A 1 158 ? 48.129 -0.608 12.627 1.00 11.93 158 CYS A C 1
ATOM 1156 O O . CYS A 1 158 ? 47.691 0.303 11.936 1.00 10.63 158 CYS A O 1
ATOM 1159 N N . SER A 1 159 ? 49.371 -1.063 12.508 1.00 13.80 159 SER A N 1
ATOM 1160 C CA . SE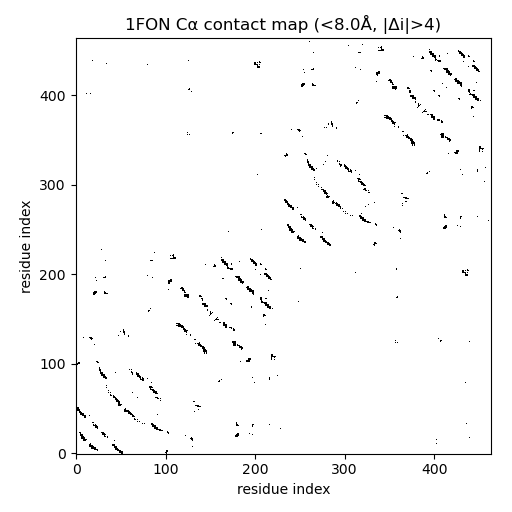R A 1 159 ? 50.300 -0.481 11.545 1.00 13.86 159 SER A CA 1
ATOM 1161 C C . SER A 1 159 ? 50.277 -1.185 10.179 1.00 13.61 159 SER A C 1
ATOM 1162 O O . SER A 1 159 ? 51.123 -0.923 9.318 1.00 13.07 159 SER A O 1
ATOM 1165 N N . GLN A 1 160 ? 49.293 -2.050 9.959 1.00 14.13 160 GLN A N 1
ATOM 1166 C CA . GLN A 1 160 ? 49.115 -2.621 8.636 1.00 17.71 160 GLN A CA 1
ATOM 1167 C C . GLN A 1 160 ? 48.804 -1.460 7.695 1.00 18.18 160 GLN A C 1
ATOM 1168 O O . GLN A 1 160 ? 48.104 -0.516 8.081 1.00 14.66 160 GLN A O 1
ATOM 1174 N N . TRP A 1 161 ? 49.240 -1.585 6.445 1.00 17.37 161 TRP A N 1
ATOM 1175 C CA . TRP A 1 161 ? 49.091 -0.551 5.434 1.00 20.57 161 TRP A CA 1
ATOM 1176 C C . TRP A 1 161 ? 47.649 -0.003 5.244 1.00 20.37 161 TRP A C 1
ATOM 1177 O O . TRP A 1 161 ? 47.443 1.202 5.044 1.00 17.70 161 TRP A O 1
ATOM 1188 N N . ASP A 1 162 ? 46.664 -0.894 5.327 1.00 18.42 162 ASP A N 1
ATOM 1189 C CA . ASP A 1 162 ? 45.260 -0.525 5.177 1.00 18.61 162 ASP A CA 1
ATOM 1190 C C . ASP A 1 162 ? 44.591 -0.129 6.502 1.00 16.07 162 ASP A C 1
ATOM 1191 O O . ASP A 1 162 ? 43.409 0.238 6.533 1.00 15.28 162 ASP A O 1
ATOM 1196 N N . TRP A 1 163 ? 45.361 -0.164 7.586 1.00 13.79 163 TRP A N 1
ATOM 1197 C CA . TRP A 1 163 ? 44.880 0.342 8.854 1.00 11.32 163 TRP A CA 1
ATOM 1198 C C . TRP A 1 163 ? 45.521 1.705 9.057 1.00 8.76 163 TRP A C 1
ATOM 1199 O O . TRP A 1 163 ? 45.271 2.602 8.244 1.00 11.37 163 TRP A O 1
ATOM 1210 N N . TRP A 1 164 ? 46.355 1.892 10.083 1.00 6.89 164 TRP A N 1
ATOM 1211 C CA . TRP A 1 164 ? 46.997 3.200 10.246 1.00 8.55 164 TRP A CA 1
ATOM 1212 C C . TRP A 1 164 ? 48.389 3.280 9.631 1.00 9.23 164 TRP A C 1
ATOM 1213 O O . TRP A 1 164 ? 48.937 4.376 9.497 1.00 8.64 164 TRP A O 1
ATOM 1224 N N . GLY A 1 165 ? 48.873 2.164 9.090 1.00 8.40 165 GLY A N 1
ATOM 1225 C CA . GLY A 1 165 ? 50.162 2.185 8.413 1.00 6.85 165 GLY A CA 1
ATOM 1226 C C . GLY A 1 165 ? 51.299 2.762 9.224 1.00 8.17 165 GLY A C 1
ATOM 1227 O O . GLY A 1 165 ? 51.414 2.489 10.419 1.00 8.23 165 GLY A O 1
ATOM 1228 N N . ILE A 1 166 ? 52.033 3.703 8.631 1.00 9.02 166 ILE A N 1
ATOM 1229 C CA . ILE A 1 166 ? 53.206 4.291 9.285 1.00 8.86 166 ILE A CA 1
ATOM 1230 C C . ILE A 1 166 ? 52.841 5.506 10.167 1.00 10.01 166 ILE A C 1
ATOM 1231 O O . ILE A 1 166 ? 53.711 6.209 10.664 1.00 10.85 166 ILE A O 1
ATOM 1240 N N . THR A 1 167 ? 51.550 5.796 10.304 1.00 10.49 167 THR A N 1
ATOM 1241 C CA . THR A 1 167 ? 51.098 6.941 11.091 1.00 10.85 167 THR A CA 1
ATOM 1242 C C . THR A 1 167 ? 51.222 6.722 12.608 1.00 10.72 167 THR A C 1
ATOM 1243 O O . THR A 1 167 ? 51.579 7.651 13.348 1.00 10.79 167 THR A O 1
ATOM 1247 N N . VAL A 1 168 ? 51.069 5.476 13.044 1.00 9.78 168 VAL A N 1
ATOM 1248 C CA . VAL A 1 168 ? 51.110 5.178 14.471 1.00 11.41 168 VAL A CA 1
ATOM 1249 C C . VAL A 1 168 ? 52.509 4.802 14.936 1.00 12.58 168 VAL A C 1
ATOM 1250 O O . VAL A 1 168 ? 53.282 4.168 14.185 1.00 11.54 168 VAL A O 1
ATOM 1254 N N . LYS A 1 169 ? 52.821 5.230 16.162 1.00 10.67 169 LYS A N 1
ATOM 1255 C CA . LYS A 1 169 ? 54.061 4.902 16.872 1.00 12.34 169 LYS A CA 1
ATOM 1256 C C . LYS A 1 169 ? 53.763 3.876 17.975 1.00 12.79 169 LYS A C 1
ATOM 1257 O O . LYS A 1 169 ? 52.602 3.680 18.372 1.00 12.22 169 LYS A O 1
ATOM 1263 N N . LYS A 1 170 ? 54.792 3.242 18.511 1.00 12.40 170 LYS A N 1
ATOM 1264 C CA . LYS A 1 170 ? 54.567 2.325 19.599 1.00 13.48 170 LYS A CA 1
ATOM 1265 C C . LYS A 1 170 ? 54.188 2.979 20.912 1.00 12.17 170 LYS A C 1
ATOM 1266 O O . LYS A 1 170 ? 53.815 2.274 21.844 1.00 15.29 170 LYS A O 1
ATOM 1272 N N . THR A 1 171 ? 54.252 4.304 20.991 1.00 10.76 171 THR A N 1
ATOM 1273 C CA . THR A 1 171 ? 53.747 5.006 22.160 1.00 13.37 171 THR A CA 1
ATOM 1274 C C . THR A 1 171 ? 52.240 5.351 22.019 1.00 11.73 171 THR A C 1
ATOM 1275 O O . THR A 1 171 ? 51.750 6.255 22.682 1.00 11.12 171 THR A O 1
ATOM 1279 N N . MET A 1 172 ? 51.532 4.621 21.154 1.00 11.45 172 MET A N 1
ATOM 1280 C CA . MET A 1 172 ? 50.099 4.822 20.951 1.00 10.77 172 MET A CA 1
ATOM 1281 C C . MET A 1 172 ? 49.397 3.492 21.080 1.00 10.64 172 MET A C 1
ATOM 1282 O O . MET A 1 172 ? 49.994 2.442 20.856 1.00 14.28 172 MET A O 1
ATOM 1287 N N . VAL A 1 173 ? 48.122 3.538 21.441 1.00 9.76 173 VAL A N 1
ATOM 1288 C CA . VAL A 1 173 ? 47.298 2.352 21.469 1.00 9.59 173 VAL A CA 1
ATOM 1289 C C . VAL A 1 173 ? 46.171 2.609 20.504 1.00 7.66 173 VAL A C 1
ATOM 1290 O O . VAL A 1 173 ? 45.600 3.694 20.498 1.00 10.45 173 VAL A O 1
ATOM 1294 N N . CYS A 1 174 ? 45.854 1.619 19.700 1.00 7.97 174 CYS A N 1
ATOM 1295 C CA . CYS A 1 174 ? 44.676 1.683 18.831 1.00 10.70 174 CYS A CA 1
ATOM 1296 C C . CYS A 1 174 ? 43.586 0.812 19.420 1.00 11.28 174 CYS A C 1
ATOM 1297 O O . CYS A 1 174 ? 43.857 -0.264 19.916 1.00 12.15 174 CYS A O 1
ATOM 1300 N N . ALA A 1 175 ? 42.343 1.221 19.294 1.00 12.90 175 ALA A N 1
ATOM 1301 C CA . ALA A 1 175 ? 41.280 0.388 19.820 1.00 12.98 175 ALA A CA 1
ATOM 1302 C C . ALA A 1 175 ? 40.077 0.595 18.947 1.00 14.21 175 ALA A C 1
ATOM 1303 O O . ALA A 1 175 ? 39.804 1.721 18.522 1.00 14.24 175 ALA A O 1
ATOM 1305 N N . GLY A 1 176 ? 39.440 -0.503 18.570 1.00 14.26 176 GLY A N 1
ATOM 1306 C CA . GLY A 1 176 ? 38.292 -0.433 17.688 1.00 17.97 176 GLY A CA 1
ATOM 1307 C C . GLY A 1 176 ? 38.578 -0.652 16.212 1.00 21.78 176 GLY A C 1
ATOM 1308 O O . GLY A 1 176 ? 39.327 -1.570 15.857 1.00 22.78 176 GLY A O 1
ATOM 1309 N N . GLY A 1 177 ? 37.935 0.148 15.349 1.00 23.88 177 GLY A N 1
ATOM 1310 C CA . GLY A 1 177 ? 38.144 0.052 13.907 1.00 28.33 177 GLY A CA 1
ATOM 1311 C C . GLY A 1 177 ? 37.355 -1.018 13.158 1.00 33.02 177 GLY A C 1
ATOM 1312 O O . GLY A 1 177 ? 37.598 -1.266 11.962 1.00 30.35 177 GLY A O 1
ATOM 1313 N N . ASP A 1 178 ? 36.430 -1.671 13.858 1.00 38.23 178 ASP A N 1
ATOM 1314 C CA . ASP A 1 178 ? 35.532 -2.660 13.259 1.00 41.69 178 ASP A CA 1
ATOM 1315 C C . ASP A 1 178 ? 34.093 -2.146 13.391 1.00 43.38 178 ASP A C 1
ATOM 1316 O O . ASP A 1 178 ? 33.859 -0.931 13.355 1.00 44.49 178 ASP A O 1
ATOM 1321 N N . THR A 1 179 ? 33.180 -3.037 13.758 1.00 45.59 179 THR A N 1
ATOM 1322 C CA . THR A 1 179 ? 31.749 -2.749 13.847 1.00 48.11 179 THR A CA 1
ATOM 1323 C C . THR A 1 179 ? 31.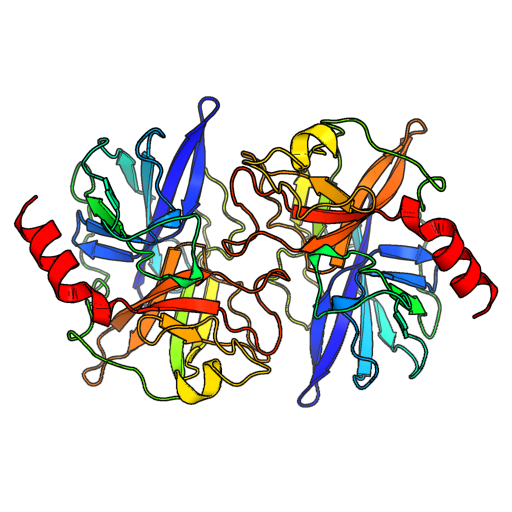404 -1.808 15.007 1.00 48.92 179 THR A C 1
ATOM 1324 O O . THR A 1 179 ? 30.534 -0.937 14.867 1.00 50.99 179 THR A O 1
ATOM 1328 N N . ARG A 1 180 ? 32.043 -2.022 16.160 1.00 48.05 180 ARG A N 1
ATOM 1329 C CA . ARG A 1 180 ? 31.909 -1.111 17.298 1.00 46.40 180 ARG A CA 1
ATOM 1330 C C . ARG A 1 180 ? 32.750 0.128 17.027 1.00 45.18 180 ARG A C 1
ATOM 1331 O O . ARG A 1 180 ? 33.924 0.009 16.610 1.00 44.15 180 ARG A O 1
ATOM 1339 N N . SER A 1 181 ? 32.168 1.301 17.292 1.00 42.17 181 SER A N 1
ATOM 1340 C CA . SER A 1 181 ? 32.870 2.576 17.104 1.00 39.24 181 SER A CA 1
ATOM 1341 C C . SER A 1 181 ? 33.345 3.127 18.436 1.00 34.59 181 SER A C 1
ATOM 1342 O O . SER A 1 181 ? 32.867 2.722 19.499 1.00 34.07 181 SER A O 1
ATOM 1345 N N . GLY A 1 182 ? 34.240 4.097 18.359 1.00 30.23 182 GLY A N 1
ATOM 1346 C CA . GLY A 1 182 ? 34.671 4.786 19.543 1.00 24.89 182 GLY A CA 1
ATOM 1347 C C . GLY A 1 182 ? 33.981 6.122 19.625 1.00 21.83 182 GLY A C 1
ATOM 1348 O O . GLY A 1 182 ? 34.499 7.028 20.298 1.00 24.03 182 GLY A O 1
ATOM 1349 N N . CYS A 1 183 ? 32.766 6.245 19.082 1.00 15.96 183 CYS A N 1
ATOM 1350 C CA . CYS A 1 183 ? 32.151 7.560 19.107 1.00 13.67 183 CYS A CA 1
ATOM 1351 C C . CYS A 1 183 ? 31.526 7.914 20.425 1.00 12.90 183 CYS A C 1
ATOM 1352 O O . CYS A 1 183 ? 31.334 9.100 20.681 1.00 12.53 183 CYS A O 1
ATOM 1355 N N . ASN A 1 184 ? 31.426 6.943 21.339 1.00 14.37 184 ASN A N 1
ATOM 1356 C CA . ASN A 1 184 ? 30.785 7.182 22.650 1.00 15.56 184 ASN A CA 1
ATOM 1357 C C . ASN A 1 184 ? 31.668 7.965 23.605 1.00 16.05 184 ASN A C 1
ATOM 1358 O O . ASN A 1 184 ? 31.185 8.537 24.581 1.00 16.89 184 ASN A O 1
ATOM 1363 N N . GLY A 1 185 ? 32.949 8.069 23.273 1.00 15.16 185 GLY A N 1
ATOM 1364 C CA . GLY A 1 185 ? 33.876 8.778 24.139 1.00 15.95 185 GLY A CA 1
ATOM 1365 C C . GLY A 1 185 ? 33.987 10.269 23.870 1.00 14.61 185 GLY A C 1
ATOM 1366 O O . GLY A 1 185 ? 33.161 10.888 23.184 1.00 17.41 185 GLY A O 1
ATOM 1367 N N . ASP A 1 186 ? 35.020 10.856 24.426 1.00 11.08 186 ASP A N 1
ATOM 1368 C CA . ASP A 1 186 ? 35.293 12.240 24.198 1.00 10.16 186 ASP A CA 1
ATOM 1369 C C . ASP A 1 186 ? 36.764 12.410 23.794 1.00 10.99 186 ASP A C 1
ATOM 1370 O O . ASP A 1 186 ? 37.586 11.510 23.958 1.00 11.45 186 ASP A O 1
ATOM 1375 N N . SER A 1 187 ? 37.035 13.541 23.173 1.00 10.57 187 SER A N 1
ATOM 1376 C CA . SER A 1 187 ? 38.379 13.995 22.874 1.00 10.73 187 SER A CA 1
ATOM 1377 C C . SER A 1 187 ? 39.125 14.068 24.209 1.00 11.82 187 SER A C 1
ATOM 1378 O O . SER A 1 187 ? 38.599 14.612 25.185 1.00 11.11 187 SER A O 1
ATOM 1381 N N . GLY A 1 188 ? 40.285 13.413 24.290 1.00 12.77 188 GLY A N 1
ATOM 1382 C CA . GLY A 1 188 ? 41.044 13.415 25.535 1.00 13.27 188 GLY A CA 1
ATOM 1383 C C . GLY A 1 188 ? 40.513 12.414 26.553 1.00 13.10 188 GLY A C 1
ATOM 1384 O O . GLY A 1 188 ? 41.111 12.231 27.625 1.00 13.10 188 GLY A O 1
ATOM 1385 N N . GLY A 1 189 ? 39.462 11.698 26.161 1.00 13.11 189 GLY A N 1
ATOM 1386 C CA . GLY A 1 189 ? 38.785 10.771 27.052 1.00 14.31 189 GLY A CA 1
ATOM 1387 C C . GLY A 1 189 ? 39.577 9.497 27.299 1.00 16.11 189 GLY A C 1
ATOM 1388 O O . GLY A 1 189 ? 40.417 9.112 26.473 1.00 13.28 189 GLY A O 1
ATOM 1389 N N . PRO A 1 190 ? 39.361 8.827 28.453 1.00 16.49 190 PRO A N 1
ATOM 1390 C CA . PRO A 1 190 ? 40.271 7.738 28.846 1.00 15.82 190 PRO A CA 1
ATOM 1391 C C . PRO A 1 190 ? 39.901 6.421 28.214 1.00 15.33 190 PRO A C 1
ATOM 1392 O O . PRO A 1 190 ? 38.725 6.183 27.913 1.00 18.95 190 PRO A O 1
ATOM 1396 N N . LEU A 1 191 ? 40.908 5.594 27.949 1.00 14.99 191 LEU A N 1
ATOM 1397 C CA . LEU A 1 191 ? 40.699 4.208 27.594 1.00 15.52 191 LEU A CA 1
ATOM 1398 C C . LEU A 1 191 ? 41.078 3.415 28.848 1.00 18.30 191 LEU A C 1
ATOM 1399 O O . LEU A 1 191 ? 42.217 3.512 29.327 1.00 17.86 191 LEU A O 1
ATOM 1404 N N . ASN A 1 192 ? 40.062 2.812 29.468 1.00 19.72 192 ASN A N 1
ATOM 1405 C CA . ASN A 1 192 ? 40.205 2.050 30.714 1.00 21.30 192 ASN A CA 1
ATOM 1406 C C . ASN A 1 192 ? 40.227 0.569 30.428 1.00 19.92 192 ASN A C 1
ATOM 1407 O O . ASN A 1 192 ? 39.387 0.046 29.694 1.00 19.63 192 ASN A O 1
ATOM 1412 N N . CYS A 1 193 ? 41.140 -0.127 31.085 1.00 22.22 193 CYS A N 1
ATOM 1413 C CA . CYS A 1 193 ? 41.251 -1.565 30.912 1.00 23.70 193 CYS A CA 1
ATOM 1414 C C . CYS A 1 193 ? 41.430 -2.211 32.286 1.00 26.03 193 CYS A C 1
ATOM 1415 O O . CYS A 1 193 ? 42.048 -1.618 33.187 1.00 23.81 193 CYS A O 1
ATOM 1418 N N . PRO A 1 194 ? 40.823 -3.399 32.478 1.00 29.28 194 PRO A N 1
ATOM 1419 C CA . PRO A 1 194 ? 40.861 -4.225 33.697 1.00 33.12 194 PRO A CA 1
ATOM 1420 C C . PRO A 1 194 ? 42.198 -4.933 33.907 1.00 37.37 194 PRO A C 1
ATOM 1421 O O . PRO A 1 194 ? 42.672 -5.673 33.026 1.00 38.16 194 PRO A O 1
ATOM 1425 N N . ALA A 1 195 ? 42.815 -4.660 35.056 1.00 40.82 195 ALA A N 1
ATOM 1426 C CA . ALA A 1 195 ? 44.079 -5.278 35.440 1.00 43.10 195 ALA A CA 1
ATOM 1427 C C . ALA A 1 195 ? 43.879 -6.751 35.787 1.00 45.29 195 ALA A C 1
ATOM 1428 O O . ALA A 1 195 ? 42.748 -7.234 35.893 1.00 45.10 195 ALA A O 1
ATOM 1430 N N . ALA A 1 196 ? 44.991 -7.463 35.943 1.00 47.88 196 ALA A N 1
ATOM 1431 C CA . ALA A 1 196 ? 44.968 -8.859 36.367 1.00 50.22 196 ALA A CA 1
ATOM 1432 C C . ALA A 1 196 ? 44.193 -9.003 37.675 1.00 52.20 196 ALA A C 1
ATOM 1433 O O . ALA A 1 196 ? 43.201 -9.736 37.742 1.00 52.31 196 ALA A O 1
ATOM 1435 N N . ASP A 1 197 ? 44.588 -8.212 38.673 1.00 54.59 197 ASP A N 1
ATOM 1436 C CA . ASP A 1 197 ? 43.945 -8.221 39.986 1.00 55.97 197 ASP A CA 1
ATOM 1437 C C . ASP A 1 197 ? 42.521 -7.690 39.927 1.00 55.36 197 ASP A C 1
ATOM 1438 O O . ASP A 1 197 ? 41.786 -7.767 40.907 1.00 56.49 197 ASP A O 1
ATOM 1443 N N . GLY A 1 198 ? 42.195 -6.999 38.844 1.00 54.15 198 GLY A N 1
ATOM 1444 C CA . GLY A 1 198 ? 40.828 -6.572 38.650 1.00 52.30 198 GLY A CA 1
ATOM 1445 C C . GLY A 1 198 ? 40.624 -5.077 38.729 1.00 51.38 198 GLY A C 1
ATOM 1446 O O . GLY A 1 198 ? 39.522 -4.599 38.465 1.00 52.77 198 GLY A O 1
ATOM 1447 N N . SER A 1 199 ? 41.654 -4.323 39.104 1.00 49.17 199 SER A N 1
ATOM 1448 C CA . SER A 1 199 ? 41.523 -2.865 39.113 1.00 47.15 199 SER A CA 1
ATOM 1449 C C . SER A 1 199 ? 41.345 -2.321 37.680 1.00 44.64 199 SER A C 1
ATOM 1450 O O . SER A 1 199 ? 41.306 -3.080 36.700 1.00 43.79 199 SER A O 1
ATOM 1453 N N . TRP A 1 200 ? 41.144 -1.018 37.567 1.00 42.24 200 TRP A N 1
ATOM 1454 C CA . TRP A 1 200 ? 41.082 -0.405 36.260 1.00 38.64 200 TRP A CA 1
ATOM 1455 C C . TRP A 1 200 ? 42.229 0.571 36.132 1.00 34.74 200 TRP A C 1
ATOM 1456 O O . TRP A 1 200 ? 42.578 1.272 37.093 1.00 33.31 200 TRP A O 1
ATOM 1467 N N . GLN A 1 201 ? 42.948 0.443 35.023 1.00 29.76 201 GLN A N 1
ATOM 1468 C CA . GLN A 1 201 ? 44.048 1.331 34.735 1.00 27.01 201 GLN A CA 1
ATOM 1469 C C . GLN A 1 201 ? 43.684 2.142 33.521 1.00 24.00 201 GLN A C 1
ATOM 1470 O O . GLN A 1 201 ? 43.029 1.619 32.617 1.00 22.69 201 GLN A O 1
ATOM 1476 N N . VAL A 1 202 ? 44.028 3.431 33.538 1.00 23.04 202 VAL A N 1
ATOM 1477 C CA . VAL A 1 202 ? 43.883 4.272 32.353 1.00 21.62 202 VAL A CA 1
ATOM 1478 C C . VAL A 1 202 ? 45.040 3.884 31.443 1.00 22.01 202 VAL A C 1
ATOM 1479 O O . VAL A 1 202 ? 46.204 4.209 31.735 1.00 21.90 202 VAL A O 1
ATOM 1483 N N . HIS A 1 203 ? 44.728 3.184 30.359 1.00 21.41 203 HIS A N 1
ATOM 1484 C CA . HIS A 1 203 ? 45.743 2.822 29.374 1.00 20.93 203 HIS A CA 1
ATOM 1485 C C . HIS A 1 203 ? 45.944 3.845 28.238 1.00 20.64 203 HIS A C 1
ATOM 1486 O O . HIS A 1 203 ? 47.070 3.986 27.731 1.00 18.46 203 HIS A O 1
ATOM 1493 N N . GLY A 1 204 ? 44.927 4.665 27.969 1.00 17.46 204 GLY A N 1
ATOM 1494 C CA . GLY A 1 204 ? 45.056 5.654 26.912 1.00 15.10 204 GLY A CA 1
ATOM 1495 C C . GLY A 1 204 ? 44.252 6.905 27.167 1.00 14.64 204 GLY A C 1
ATOM 1496 O O . GLY A 1 204 ? 43.327 6.882 27.989 1.00 14.22 204 GLY A O 1
ATOM 1497 N N . VAL A 1 205 ? 44.729 8.036 26.664 1.00 12.14 205 VAL A N 1
ATOM 1498 C CA . VAL A 1 205 ? 43.852 9.196 26.520 1.00 12.34 205 VAL A CA 1
ATOM 1499 C C . VAL A 1 205 ? 43.696 9.461 25.021 1.00 11.03 205 VAL A C 1
ATOM 1500 O O . VAL A 1 205 ? 44.641 9.273 24.248 1.00 8.54 205 VAL A O 1
ATOM 1504 N N . THR A 1 206 ? 42.448 9.630 24.611 1.00 9.46 206 THR A N 1
ATOM 1505 C CA . THR A 1 206 ? 42.092 9.766 23.196 1.00 7.59 206 THR A CA 1
ATOM 1506 C C . THR A 1 206 ? 42.839 10.915 22.515 1.00 7.00 206 THR A C 1
ATOM 1507 O O . THR A 1 206 ? 42.752 12.097 22.914 1.00 6.85 206 THR A O 1
ATOM 1511 N N . SER A 1 207 ? 43.543 10.571 21.444 1.00 6.97 207 SER A N 1
ATOM 1512 C CA . SER A 1 207 ? 44.333 11.562 20.746 1.00 7.23 207 SER A CA 1
ATOM 1513 C C . SER A 1 207 ? 43.672 11.921 19.407 1.00 5.56 207 SER A C 1
ATOM 1514 O O . SER A 1 207 ? 43.295 13.079 19.184 1.00 7.88 207 SER A O 1
ATOM 1517 N N . PHE A 1 208 ? 43.536 10.953 18.511 1.00 7.06 208 PHE A N 1
ATOM 1518 C CA . PHE A 1 208 ? 43.051 11.265 17.175 1.00 8.25 208 PHE A CA 1
ATOM 1519 C C . PHE A 1 208 ? 42.300 10.121 16.520 1.00 8.72 208 PHE A C 1
ATOM 1520 O O . PHE A 1 208 ? 42.317 8.987 16.993 1.00 9.14 208 PHE A O 1
ATOM 1528 N N . VAL A 1 209 ? 41.533 10.487 15.494 1.00 9.89 209 VAL A N 1
ATOM 1529 C CA . VAL A 1 209 ? 40.710 9.581 14.712 1.00 9.00 209 VAL A CA 1
ATOM 1530 C C . VAL A 1 209 ? 40.988 9.896 13.239 1.00 9.48 209 VAL A C 1
ATOM 1531 O O . VAL A 1 209 ? 41.651 10.879 12.904 1.00 9.60 209 VAL A O 1
ATOM 1535 N N . SER A 1 210 ? 40.463 9.067 12.362 1.00 8.89 210 SER A N 1
ATOM 1536 C CA . SER A 1 210 ? 40.517 9.302 10.932 1.00 11.54 210 SER A CA 1
ATOM 1537 C C . SER A 1 210 ? 39.969 10.700 10.545 1.00 11.18 210 SER A C 1
ATOM 1538 O O . SER A 1 210 ? 39.076 11.252 11.206 1.00 11.88 210 SER A O 1
ATOM 1541 N N . ALA A 1 211 ? 40.366 11.185 9.380 1.00 10.77 211 ALA A N 1
ATOM 1542 C CA . ALA A 1 211 ? 39.770 12.409 8.816 1.00 10.69 211 ALA A CA 1
ATOM 1543 C C . ALA A 1 211 ? 38.245 12.223 8.616 1.00 9.45 211 ALA A C 1
ATOM 1544 O O . ALA A 1 211 ? 37.475 13.176 8.728 1.00 9.74 211 ALA A O 1
ATOM 1546 N N . PHE A 1 212 ? 37.784 10.992 8.442 1.00 7.03 212 PHE A N 1
ATOM 1547 C CA . PHE A 1 212 ? 36.350 10.773 8.248 1.00 9.24 212 PHE A CA 1
ATOM 1548 C C . PHE A 1 212 ? 35.561 10.726 9.556 1.00 12.12 212 PHE A C 1
ATOM 1549 O O . PHE A 1 212 ? 34.338 10.561 9.528 1.00 15.43 212 PHE A O 1
ATOM 1557 N N . GLY A 1 213 ? 36.264 10.791 10.692 1.00 11.35 213 GLY A N 1
ATOM 1558 C CA . GLY A 1 213 ? 35.598 10.830 11.988 1.00 12.78 213 GLY A CA 1
ATOM 1559 C C . GLY A 1 213 ? 35.708 9.529 12.750 1.00 13.25 213 GLY A C 1
ATOM 1560 O O . GLY A 1 213 ? 36.261 8.527 12.256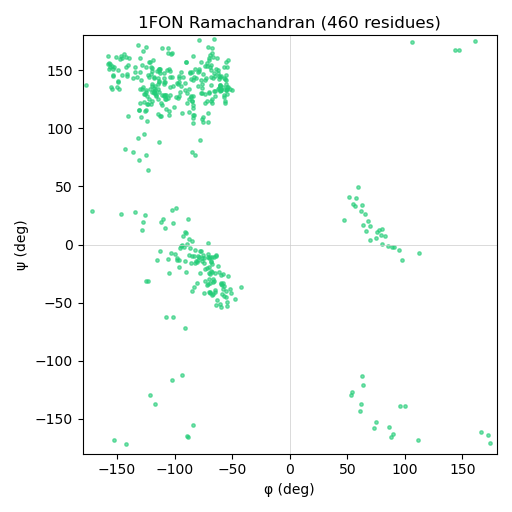 1.00 13.70 213 GLY A O 1
ATOM 1561 N N . CYS A 1 214 ? 35.229 9.532 13.984 1.00 14.60 214 CYS A N 1
ATOM 1562 C CA . CYS A 1 214 ? 35.183 8.296 14.742 1.00 15.18 214 CYS A CA 1
ATOM 1563 C C . CYS A 1 214 ? 34.236 7.327 13.999 1.00 16.86 214 CYS A C 1
ATOM 1564 O O . CYS A 1 214 ? 33.489 7.735 13.075 1.00 16.39 214 CYS A O 1
ATOM 1567 N N . ASN A 1 215 ? 34.356 6.037 14.294 1.00 19.44 215 ASN A N 1
ATOM 1568 C CA . ASN A 1 215 ? 33.645 4.998 13.528 1.00 20.19 215 ASN A CA 1
ATOM 1569 C C . ASN A 1 215 ? 33.984 4.973 12.038 1.00 20.06 215 ASN A C 1
ATOM 1570 O O . ASN A 1 215 ? 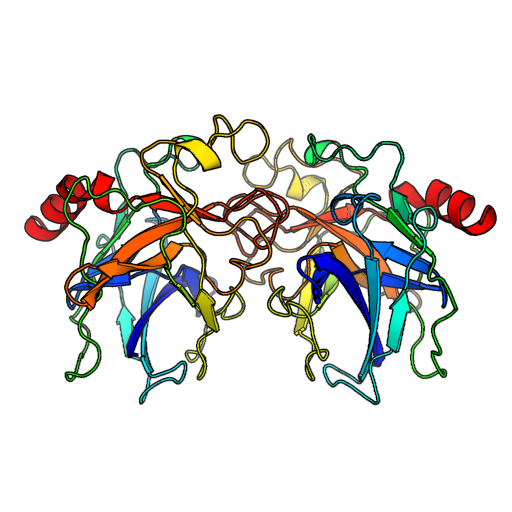33.072 5.014 11.184 1.00 21.26 215 ASN A O 1
ATOM 1575 N N . THR A 1 216 ? 35.267 4.979 11.684 1.00 15.68 216 THR A N 1
ATOM 1576 C CA . THR A 1 216 ? 35.562 4.574 10.325 1.00 14.88 216 THR A CA 1
ATOM 1577 C C . THR A 1 216 ? 36.356 3.293 10.270 1.00 14.16 216 THR A C 1
ATOM 1578 O O . THR A 1 216 ? 37.124 2.965 11.185 1.00 13.36 216 THR A O 1
ATOM 1582 N N . ILE A 1 217 ? 35.901 2.427 9.385 1.00 12.67 217 ILE A N 1
ATOM 1583 C CA . ILE A 1 217 ? 36.396 1.075 9.343 1.00 15.96 217 ILE A CA 1
ATOM 1584 C C . ILE A 1 217 ? 37.906 1.045 9.053 1.00 14.94 217 ILE A C 1
ATOM 1585 O O . ILE A 1 217 ? 38.425 1.835 8.233 1.00 15.52 217 ILE A O 1
ATOM 1590 N N . LYS A 1 218 ? 38.608 0.220 9.828 1.00 13.19 218 LYS A N 1
ATOM 1591 C CA . LYS A 1 218 ? 40.060 0.075 9.763 1.00 12.80 218 LYS A CA 1
ATOM 1592 C C . LYS A 1 218 ? 40.831 1.298 10.177 1.00 11.03 218 LYS A C 1
ATOM 1593 O O . LYS A 1 218 ? 41.976 1.431 9.806 1.00 10.97 218 LYS A O 1
ATOM 1599 N N . LYS A 1 219 ? 40.160 2.277 10.771 1.00 10.12 219 LYS A N 1
ATOM 1600 C CA . LYS A 1 219 ? 40.880 3.397 11.366 1.00 10.18 219 LYS A CA 1
ATOM 1601 C C . LYS A 1 219 ? 40.449 3.512 12.828 1.00 10.77 219 LYS A C 1
ATOM 1602 O O . LYS A 1 219 ? 39.608 4.368 13.163 1.00 11.18 219 LYS A O 1
ATOM 1608 N N . PRO A 1 220 ? 40.973 2.621 13.709 1.00 11.26 220 PRO A N 1
ATOM 1609 C CA . PRO A 1 220 ? 40.665 2.687 15.134 1.00 11.94 220 PRO A CA 1
ATOM 1610 C C . PRO A 1 220 ? 41.028 4.024 15.738 1.00 10.58 220 PRO A C 1
ATOM 1611 O O . PRO A 1 220 ? 41.812 4.779 15.181 1.00 9.43 220 PRO A O 1
ATOM 1615 N N . THR A 1 221 ? 40.331 4.396 16.798 1.00 10.05 221 THR A N 1
ATOM 1616 C CA . THR A 1 221 ? 40.725 5.580 17.542 1.00 11.47 221 THR A CA 1
ATOM 1617 C C . THR A 1 221 ? 42.129 5.359 18.077 1.00 8.09 221 THR A C 1
ATOM 1618 O O . THR A 1 221 ? 42.477 4.249 18.450 1.00 7.33 221 THR A O 1
ATOM 1622 N N . VAL A 1 222 ? 42.955 6.385 17.987 1.00 6.88 222 VAL A N 1
ATOM 1623 C CA . VAL A 1 222 ? 44.315 6.276 18.481 1.00 5.81 222 VAL A CA 1
ATOM 1624 C C . VAL A 1 222 ? 44.460 7.044 19.784 1.00 5.53 222 VAL A C 1
ATOM 1625 O O . VAL A 1 222 ? 44.112 8.229 19.871 1.00 3.47 222 VAL A O 1
ATOM 1629 N N . PHE A 1 223 ? 44.946 6.328 20.792 1.00 7.07 223 PHE A N 1
ATOM 1630 C CA . PHE A 1 223 ? 45.103 6.851 22.145 1.00 8.90 223 PHE A CA 1
ATOM 1631 C C . PHE A 1 223 ? 46.578 7.024 22.428 1.00 9.07 223 PHE A C 1
ATOM 1632 O O . PHE A 1 223 ? 47.377 6.203 21.985 1.00 10.58 223 PHE A O 1
ATOM 1640 N N . THR A 1 224 ? 46.920 8.021 23.235 1.00 10.84 224 THR A N 1
ATOM 1641 C CA . THR A 1 224 ? 48.279 8.160 23.769 1.00 10.23 224 THR A CA 1
ATOM 1642 C C . THR A 1 224 ? 48.457 7.072 24.797 1.00 12.18 224 THR A C 1
ATOM 1643 O O . THR A 1 224 ? 47.584 6.889 25.637 1.00 11.26 224 THR A O 1
ATOM 1647 N N . ARG A 1 225 ? 49.476 6.225 24.619 1.00 13.47 225 ARG A N 1
ATOM 1648 C CA . ARG A 1 225 ? 49.749 5.170 25.602 1.00 12.94 225 ARG A CA 1
ATOM 1649 C C . ARG A 1 225 ? 50.325 5.780 26.912 1.00 12.33 225 ARG A C 1
ATOM 1650 O O . ARG A 1 225 ? 51.475 6.261 26.971 1.00 12.55 225 ARG A O 1
ATOM 1658 N N . VAL A 1 226 ? 49.479 5.817 27.941 1.00 11.74 226 VAL A N 1
ATOM 1659 C CA . VAL A 1 226 ? 49.873 6.373 29.237 1.00 13.90 226 VAL A CA 1
ATOM 1660 C C . VAL A 1 226 ? 51.076 5.608 29.847 1.00 13.02 226 VAL A C 1
ATOM 1661 O O . VAL A 1 226 ? 51.919 6.218 30.477 1.00 15.55 226 VAL A O 1
ATOM 1665 N N . SER A 1 227 ? 51.178 4.303 29.616 1.00 13.78 227 SER A N 1
ATOM 1666 C CA . SER A 1 227 ? 52.293 3.531 30.150 1.00 17.84 227 SER A CA 1
ATOM 1667 C C . SER A 1 227 ? 53.669 3.946 29.597 1.00 21.64 227 SER A C 1
ATOM 1668 O O . SER A 1 227 ? 54.694 3.594 30.185 1.00 25.40 227 SER A O 1
ATOM 1671 N N . ALA A 1 228 ? 53.702 4.793 28.566 1.00 19.74 228 ALA A N 1
ATOM 1672 C CA . ALA A 1 228 ? 54.963 5.290 28.036 1.00 17.99 228 ALA A CA 1
ATOM 1673 C C . ALA A 1 228 ? 55.347 6.636 28.661 1.00 18.48 228 ALA A C 1
ATOM 1674 O O . ALA A 1 228 ? 56.414 7.187 28.344 1.00 18.17 228 ALA A O 1
ATOM 1676 N N . PHE A 1 229 ? 54.510 7.171 29.552 1.00 15.46 229 PHE A N 1
ATOM 1677 C CA . PHE A 1 229 ? 54.776 8.491 30.133 1.00 18.17 229 PHE A CA 1
ATOM 1678 C C . PHE A 1 229 ? 54.736 8.552 31.670 1.00 18.90 229 PHE A C 1
ATOM 1679 O O . PHE A 1 229 ? 54.837 9.629 32.255 1.00 18.95 229 PHE A O 1
ATOM 1687 N N . ILE A 1 230 ? 54.730 7.386 32.297 1.00 19.51 230 ILE A N 1
ATOM 1688 C CA . ILE A 1 230 ? 54.752 7.283 33.736 1.00 23.23 230 ILE A CA 1
ATOM 1689 C C . ILE A 1 230 ? 55.812 8.170 34.388 1.00 27.31 230 ILE A C 1
ATOM 1690 O O . ILE A 1 230 ? 55.515 8.890 35.336 1.00 29.43 230 ILE A O 1
ATOM 1695 N N . ASP A 1 231 ? 57.037 8.153 33.880 1.00 28.26 231 ASP A N 1
ATOM 1696 C CA . ASP A 1 231 ? 58.093 8.946 34.487 1.00 29.90 231 ASP A CA 1
ATOM 1697 C C . ASP A 1 231 ? 57.704 10.398 34.609 1.00 28.39 231 ASP A C 1
ATOM 1698 O O . ASP A 1 231 ? 57.731 10.984 35.696 1.00 29.28 231 ASP A O 1
ATOM 1703 N N . TRP A 1 232 ? 57.216 10.944 33.512 1.00 24.19 232 TRP A N 1
ATOM 1704 C CA . TRP A 1 232 ? 56.945 12.360 33.451 1.00 21.55 232 TRP A CA 1
ATOM 1705 C C . TRP A 1 232 ? 55.730 12.709 34.324 1.00 21.97 232 TRP A C 1
ATOM 1706 O O . TRP A 1 232 ? 55.666 13.780 34.932 1.00 20.53 232 TRP A O 1
ATOM 1717 N N . ILE A 1 233 ? 54.782 11.784 34.383 1.00 22.36 233 ILE A N 1
ATOM 1718 C CA . ILE A 1 233 ? 53.565 11.969 35.168 1.00 24.74 233 ILE A CA 1
ATOM 1719 C C . ILE A 1 233 ? 53.933 12.073 36.663 1.00 26.43 233 ILE A C 1
ATOM 1720 O O . ILE A 1 233 ? 53.658 13.093 37.319 1.00 25.23 233 ILE A O 1
ATOM 1725 N N . ASP A 1 234 ? 54.704 11.093 37.129 1.00 27.79 234 ASP A N 1
ATOM 1726 C CA . ASP A 1 234 ? 55.201 11.057 38.507 1.00 28.11 234 ASP A CA 1
ATOM 1727 C C . ASP A 1 234 ? 56.054 12.258 38.825 1.00 28.35 234 ASP A C 1
ATOM 1728 O O . ASP A 1 234 ? 55.862 12.920 39.848 1.00 28.95 234 ASP A O 1
ATOM 1733 N N . GLU A 1 235 ? 57.029 12.519 37.980 1.00 28.73 235 GLU A N 1
ATOM 1734 C CA . GLU A 1 235 ? 57.904 13.640 38.230 1.00 30.71 235 GLU A CA 1
ATOM 1735 C C . GLU A 1 235 ? 57.120 14.953 38.282 1.00 30.04 235 GLU A C 1
ATOM 1736 O O . GLU A 1 235 ? 57.340 15.763 39.176 1.00 28.84 235 GLU A O 1
ATOM 1742 N N . THR A 1 236 ? 56.061 15.054 37.481 1.00 29.26 236 THR A N 1
ATOM 1743 C CA . THR A 1 236 ? 55.253 16.278 37.418 1.00 27.82 236 THR A CA 1
ATOM 1744 C C . THR A 1 236 ? 54.357 16.439 38.653 1.00 26.03 236 THR A C 1
ATOM 1745 O O . THR A 1 236 ? 54.264 17.512 39.244 1.00 24.08 236 THR A O 1
ATOM 1749 N N . ILE A 1 237 ? 53.765 15.341 39.073 1.00 24.42 237 ILE A N 1
ATOM 1750 C CA . ILE A 1 237 ? 52.850 15.340 40.189 1.00 26.28 237 ILE A CA 1
ATOM 1751 C C . ILE A 1 237 ? 53.662 15.611 41.481 1.00 27.15 237 ILE A C 1
ATOM 1752 O O . ILE A 1 237 ? 53.334 16.530 42.256 1.00 26.73 237 ILE A O 1
ATOM 1757 N N . ALA A 1 238 ? 54.842 14.994 41.565 1.00 28.02 238 ALA A N 1
ATOM 1758 C CA . ALA A 1 238 ? 55.681 15.093 42.753 1.00 28.23 238 ALA A CA 1
ATOM 1759 C C . ALA A 1 238 ? 56.284 16.471 42.929 1.00 30.46 238 ALA A C 1
ATOM 1760 O O . ALA A 1 238 ? 56.518 16.911 44.060 1.00 31.76 238 ALA A O 1
ATOM 1762 N N . SER A 1 239 ? 56.416 17.197 41.827 1.00 32.62 239 SER A N 1
ATOM 1763 C CA . SER A 1 239 ? 56.998 18.536 41.833 1.00 35.39 239 SER A CA 1
ATOM 1764 C C . SER A 1 239 ? 56.028 19.671 42.137 1.00 35.96 239 SER A C 1
ATOM 1765 O O . SER A 1 239 ? 56.451 20.789 42.419 1.00 35.23 239 SER A O 1
ATOM 1768 N N . ASN A 1 240 ? 54.729 19.399 42.041 1.00 39.50 240 ASN A N 1
ATOM 1769 C CA . ASN A 1 240 ? 53.716 20.454 42.143 1.00 40.67 240 ASN A CA 1
ATOM 1770 C C . ASN A 1 240 ? 52.631 20.135 43.163 1.00 41.87 240 ASN A C 1
ATOM 1771 O O . ASN A 1 240 ? 51.921 21.081 43.546 1.00 43.64 240 ASN A O 1
ATOM 1777 N N . SER B 1 9 ? 9.652 23.070 11.787 1.00 42.90 9 SER B N 1
ATOM 1778 C CA . SER B 1 9 ? 10.826 22.646 10.964 1.00 41.90 9 SER B CA 1
ATOM 1779 C C . SER B 1 9 ? 10.888 21.120 10.800 1.00 40.21 9 SER B C 1
ATOM 1780 O O . SER B 1 9 ? 11.014 20.355 11.771 1.00 38.58 9 SER B O 1
ATOM 1783 N N . TRP B 1 10 ? 10.707 20.702 9.555 1.00 38.06 10 TRP B N 1
ATOM 1784 C CA . TRP B 1 10 ? 10.668 19.304 9.167 1.00 35.52 10 TRP B CA 1
ATOM 1785 C C . TRP B 1 10 ? 11.990 18.925 8.502 1.00 32.47 10 TRP B C 1
ATOM 1786 O O . TRP B 1 10 ? 12.701 19.791 7.989 1.00 31.65 10 TRP B O 1
ATOM 1797 N N . SER B 1 11 ? 12.249 17.628 8.390 1.00 28.60 11 SER B N 1
ATOM 1798 C CA . SER B 1 11 ? 13.366 17.133 7.582 1.00 24.93 11 SER B CA 1
ATOM 1799 C C . SER B 1 11 ? 13.403 15.618 7.566 1.00 21.97 11 SER B C 1
ATOM 1800 O O . SER B 1 11 ? 13.207 14.949 8.588 1.00 19.14 11 SER B O 1
ATOM 1803 N N . TRP B 1 12 ? 13.655 15.095 6.378 1.00 18.81 12 TRP B N 1
ATOM 1804 C CA . TRP B 1 12 ? 13.854 13.679 6.164 1.00 14.37 12 TRP B CA 1
ATOM 1805 C C . TRP B 1 12 ? 15.309 13.391 6.462 1.00 14.46 12 TRP B C 1
ATOM 1806 O O . TRP B 1 12 ? 16.209 14.103 5.969 1.00 15.84 12 TRP B O 1
ATOM 1817 N N . GLN B 1 13 ? 15.531 12.474 7.389 1.00 9.66 13 GLN B N 1
ATOM 1818 C CA . GLN B 1 13 ? 16.866 12.136 7.828 1.00 10.28 13 GLN B CA 1
ATOM 1819 C C . GLN B 1 13 ? 17.166 10.759 7.271 1.00 8.82 13 GLN B C 1
ATOM 1820 O O . GLN B 1 13 ? 16.264 9.934 7.136 1.00 8.04 13 GLN B O 1
ATOM 1826 N N . VAL B 1 14 ? 18.404 10.595 6.818 1.00 6.27 14 VAL B N 1
ATOM 1827 C CA . VAL B 1 14 ? 18.813 9.406 6.096 1.00 8.13 14 VAL B CA 1
ATOM 1828 C C . VAL B 1 14 ? 19.904 8.675 6.876 1.00 6.95 14 VAL B C 1
ATOM 1829 O O . VAL B 1 14 ? 20.881 9.285 7.289 1.00 7.15 14 VAL B O 1
ATOM 1833 N N . SER B 1 15 ? 19.734 7.376 7.075 1.00 6.37 15 SER B N 1
ATOM 1834 C CA . SER B 1 15 ? 20.834 6.536 7.547 1.00 7.74 15 SER B CA 1
ATOM 1835 C C . SER B 1 15 ? 21.179 5.538 6.436 1.00 7.02 15 SER B C 1
ATOM 1836 O O . SER B 1 15 ? 20.320 4.773 5.992 1.00 8.38 15 SER B O 1
ATOM 1839 N N . LEU B 1 16 ? 22.361 5.700 5.859 1.00 6.60 16 LEU B N 1
ATOM 1840 C CA . LEU B 1 16 ? 22.874 4.732 4.905 1.00 5.58 16 LEU B CA 1
ATOM 1841 C C . LEU B 1 16 ? 23.567 3.647 5.712 1.00 5.44 16 LEU B C 1
ATOM 1842 O O . LEU B 1 16 ? 24.458 3.939 6.528 1.00 4.81 16 LEU B O 1
ATOM 1847 N N . GLN B 1 17 ? 23.189 2.398 5.478 1.00 4.76 17 GLN B N 1
ATOM 1848 C CA . GLN B 1 17 ? 23.700 1.298 6.290 1.00 6.37 17 GLN B CA 1
ATOM 1849 C C . GLN B 1 17 ? 24.270 0.153 5.437 1.00 7.33 17 GLN B C 1
ATOM 1850 O O . GLN B 1 17 ? 23.671 -0.221 4.438 1.00 8.51 17 GLN B O 1
ATOM 1856 N N . TYR B 1 18 ? 25.363 -0.452 5.890 1.00 7.72 18 TYR B N 1
ATOM 1857 C CA . TYR B 1 18 ? 25.968 -1.570 5.175 1.00 8.90 18 TYR B CA 1
ATOM 1858 C C . TYR B 1 18 ? 25.841 -2.818 6.010 1.00 7.00 18 TYR B C 1
ATOM 1859 O O . TYR B 1 18 ? 25.738 -2.750 7.235 1.00 6.79 18 TYR B O 1
ATOM 1868 N N . GLU B 1 19 ? 25.745 -3.948 5.327 1.00 7.40 19 GLU B N 1
ATOM 1869 C CA . GLU B 1 19 ? 25.585 -5.218 5.980 1.00 7.87 19 GLU B CA 1
ATOM 1870 C C . GLU B 1 19 ? 26.954 -5.785 6.307 1.00 8.45 19 GLU B C 1
ATOM 1871 O O . GLU B 1 19 ? 27.882 -5.673 5.512 1.00 11.66 19 GLU B O 1
ATOM 1877 N N . LYS B 1 20 ? 27.103 -6.266 7.524 1.00 11.49 20 LYS B N 1
ATOM 1878 C CA . LYS B 1 20 ? 28.325 -6.936 7.948 1.00 14.58 20 LYS B CA 1
ATOM 1879 C C . LYS B 1 20 ? 27.939 -7.884 9.079 1.00 15.74 20 LYS B C 1
ATOM 1880 O O . LYS B 1 20 ? 27.075 -7.545 9.887 1.00 16.64 20 LYS B O 1
ATOM 1886 N N . ASP B 1 21 ? 28.428 -9.121 9.025 1.00 18.82 21 ASP B N 1
ATOM 1887 C CA . ASP B 1 21 ? 28.100 -10.139 10.025 1.00 20.28 21 ASP B CA 1
ATOM 1888 C C . ASP B 1 21 ? 26.589 -10.332 10.169 1.00 19.58 21 ASP B C 1
ATOM 1889 O O . ASP B 1 21 ? 26.054 -10.550 11.263 1.00 19.43 21 ASP B O 1
ATOM 1894 N N . GLY B 1 22 ? 25.888 -10.202 9.052 1.00 20.19 22 GLY B N 1
ATOM 1895 C CA . GLY B 1 22 ? 24.480 -10.517 9.042 1.00 20.73 22 GLY B CA 1
ATOM 1896 C C . GLY B 1 22 ? 23.544 -9.466 9.576 1.00 20.85 22 GLY B C 1
ATOM 1897 O O . GLY B 1 22 ? 22.374 -9.765 9.853 1.00 22.39 22 GLY B O 1
ATOM 1898 N N . ALA B 1 23 ? 24.034 -8.247 9.767 1.00 18.57 23 ALA B N 1
ATOM 1899 C CA . ALA B 1 23 ? 23.170 -7.161 10.233 1.00 15.85 23 ALA B CA 1
ATOM 1900 C C . ALA B 1 23 ? 23.594 -5.875 9.560 1.00 12.48 23 ALA B C 1
ATOM 1901 O O . ALA B 1 23 ? 24.733 -5.758 9.107 1.00 11.22 23 ALA B O 1
ATOM 1903 N N . PHE B 1 24 ? 22.719 -4.876 9.624 1.00 12.27 24 PHE B N 1
ATOM 1904 C CA . PHE B 1 24 ? 22.982 -3.576 9.015 1.00 11.51 24 PHE B CA 1
ATOM 1905 C C . PHE B 1 24 ? 23.515 -2.571 10.010 1.00 10.64 24 PHE B C 1
ATOM 1906 O O . PHE B 1 24 ? 23.083 -2.505 11.176 1.00 11.34 24 PHE B O 1
ATOM 1914 N N . HIS B 1 25 ? 24.506 -1.826 9.554 1.00 8.99 25 HIS B N 1
ATOM 1915 C CA . HIS B 1 25 ? 25.232 -0.909 10.416 1.00 10.18 25 HIS B CA 1
ATOM 1916 C C . HIS B 1 25 ? 25.207 0.467 9.800 1.00 9.45 25 HIS B C 1
ATOM 1917 O O . HIS B 1 25 ? 25.519 0.631 8.624 1.00 9.77 25 HIS B O 1
ATOM 1924 N N . HIS B 1 26 ? 24.832 1.458 10.588 1.00 7.53 26 HIS B N 1
ATOM 1925 C CA . HIS B 1 26 ? 24.869 2.834 10.120 1.00 5.73 26 HIS B CA 1
ATOM 1926 C C . HIS B 1 26 ? 26.294 3.197 9.745 1.00 7.32 26 HIS B C 1
ATOM 1927 O O . HIS B 1 26 ? 27.243 3.003 10.524 1.00 6.66 26 HIS B O 1
ATOM 1934 N N . THR B 1 27 ? 26.449 3.809 8.585 1.00 6.97 27 THR B N 1
ATOM 1935 C CA . THR B 1 27 ? 27.749 4.339 8.238 1.00 8.24 27 THR B CA 1
ATOM 1936 C C . THR B 1 27 ? 27.766 5.833 7.912 1.00 8.26 27 THR B C 1
ATOM 1937 O O . THR B 1 27 ? 28.696 6.515 8.336 1.00 8.15 27 THR B O 1
ATOM 1941 N N . CYS B 1 28 ? 26.673 6.359 7.363 1.00 5.94 28 CYS B N 1
ATOM 1942 C CA . CYS B 1 28 ? 26.632 7.747 6.934 1.00 5.20 28 CYS B CA 1
ATOM 1943 C C . CYS B 1 28 ? 25.224 8.268 6.907 1.00 4.92 28 CYS B C 1
ATOM 1944 O O . CYS B 1 28 ? 24.273 7.508 6.721 1.00 6.98 28 CYS B O 1
ATOM 1947 N N . GLY B 1 29 ? 25.101 9.580 7.036 1.00 5.92 29 GLY B N 1
ATOM 1948 C CA . GLY B 1 29 ? 23.852 10.235 6.737 1.00 5.91 29 GLY B CA 1
ATOM 1949 C C . GLY B 1 29 ? 23.865 10.594 5.263 1.00 7.52 29 GLY B C 1
ATOM 1950 O O . GLY B 1 29 ? 24.683 10.096 4.473 1.00 7.68 29 GLY B O 1
ATOM 1951 N N . GLY B 1 30 ? 22.946 11.464 4.899 1.00 6.86 30 GLY B N 1
ATOM 1952 C CA . GLY B 1 30 ? 22.861 11.969 3.545 1.00 8.15 30 GLY B CA 1
ATOM 1953 C C . GLY B 1 30 ? 21.620 12.818 3.427 1.00 8.10 30 GLY B C 1
ATOM 1954 O O . GLY B 1 30 ? 20.912 13.094 4.413 1.00 9.29 3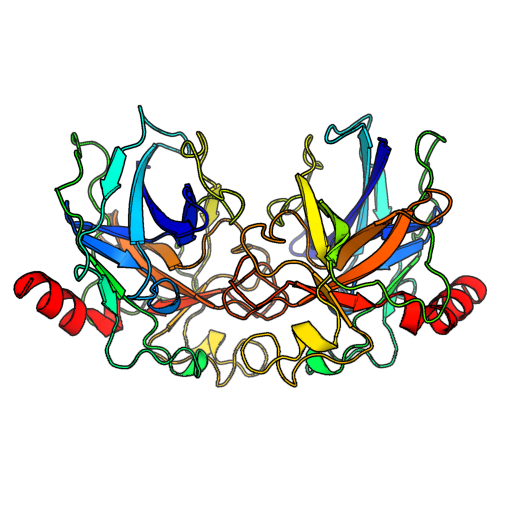0 GLY B O 1
ATOM 1955 N N . SER B 1 31 ? 21.298 13.203 2.206 1.00 7.93 31 SER B N 1
ATOM 1956 C CA . SER B 1 31 ? 20.091 13.986 2.010 1.00 10.65 31 SER B CA 1
ATOM 1957 C C . SER B 1 31 ? 19.175 13.394 0.929 1.00 9.22 31 SER B C 1
ATOM 1958 O O . SER B 1 31 ? 19.641 12.943 -0.127 1.00 8.28 31 SER B O 1
ATOM 1961 N N . LEU B 1 32 ? 17.887 13.324 1.244 1.00 6.82 32 LEU B N 1
ATOM 1962 C CA . LEU B 1 32 ? 16.895 12.818 0.319 1.00 7.61 32 LEU B CA 1
ATOM 1963 C C . LEU B 1 32 ? 16.490 13.980 -0.585 1.00 8.24 32 LEU B C 1
ATOM 1964 O O . LEU B 1 32 ? 15.788 14.925 -0.158 1.00 6.98 32 LEU B O 1
ATOM 1969 N N . ILE B 1 33 ? 16.994 13.942 -1.816 1.00 8.63 33 ILE B N 1
ATOM 1970 C CA . ILE B 1 33 ? 16.820 15.045 -2.766 1.00 9.49 33 ILE B CA 1
ATOM 1971 C C . ILE B 1 33 ? 15.763 14.738 -3.821 1.00 8.61 33 ILE B C 1
ATOM 1972 O O . ILE B 1 33 ? 15.346 15.617 -4.581 1.00 12.54 33 ILE B O 1
ATOM 1977 N N . ALA B 1 34 ? 15.284 13.510 -3.812 1.00 9.65 34 ALA B N 1
ATOM 1978 C CA . ALA B 1 34 ? 14.192 13.071 -4.676 1.00 10.96 34 ALA B CA 1
ATOM 1979 C C . ALA B 1 34 ? 13.628 11.857 -3.974 1.00 12.01 34 ALA B C 1
ATOM 1980 O O . ALA B 1 34 ? 14.262 11.312 -3.062 1.00 10.46 34 ALA B O 1
ATOM 1982 N N . PRO B 1 35 ? 12.395 11.457 -4.324 1.00 13.46 35 PRO B N 1
ATOM 1983 C CA . PRO B 1 35 ? 11.709 10.317 -3.691 1.00 12.98 35 PRO B CA 1
ATOM 1984 C C . PRO B 1 35 ? 12.540 9.036 -3.706 1.00 13.37 35 PRO B C 1
ATOM 1985 O O . PRO B 1 35 ? 12.361 8.163 -2.858 1.00 11.99 35 PRO B O 1
ATOM 1989 N N . ASP B 1 36 ? 13.433 8.908 -4.690 1.00 13.82 36 ASP B N 1
ATOM 1990 C CA . ASP B 1 36 ? 14.312 7.736 -4.737 1.00 14.44 36 ASP B CA 1
ATOM 1991 C C . ASP B 1 36 ? 15.786 8.022 -5.015 1.00 10.77 36 ASP B C 1
ATOM 1992 O O . ASP B 1 36 ? 16.489 7.151 -5.533 1.00 9.58 36 ASP B O 1
ATOM 1997 N N . TRP B 1 37 ? 16.247 9.214 -4.631 1.00 6.96 37 TRP B N 1
ATOM 1998 C CA . TRP B 1 37 ? 17.659 9.559 -4.695 1.00 6.60 37 TRP B CA 1
ATOM 1999 C C . TRP B 1 37 ? 18.188 10.151 -3.402 1.00 5.49 37 TRP B C 1
ATOM 2000 O O . TRP B 1 37 ? 17.621 11.117 -2.878 1.00 7.03 37 TRP B O 1
ATOM 2011 N N . VAL B 1 38 ? 19.346 9.671 -2.964 1.00 5.44 38 VAL B N 1
ATOM 2012 C CA . VAL B 1 38 ? 20.009 10.233 -1.793 1.00 5.23 38 VAL B CA 1
ATOM 2013 C C . VAL B 1 38 ? 21.389 10.720 -2.215 1.00 7.77 38 VAL B C 1
ATOM 2014 O O . VAL B 1 38 ? 22.064 10.004 -2.960 1.00 7.86 38 VAL B O 1
ATOM 2018 N N . VAL B 1 39 ? 21.790 11.930 -1.807 1.00 5.76 39 VAL B N 1
ATOM 2019 C CA . VAL B 1 39 ? 23.184 12.340 -1.978 1.00 7.32 39 VAL B CA 1
ATOM 2020 C C . VAL B 1 39 ? 23.888 12.053 -0.682 1.00 7.66 39 VAL B C 1
ATOM 2021 O O . VAL B 1 39 ? 23.358 12.331 0.414 1.00 7.61 39 VAL B O 1
ATOM 2028 N N . THR B 1 40 ? 25.138 11.624 -0.791 1.00 5.63 40 THR B N 1
ATOM 2029 C CA . THR B 1 40 ? 25.912 11.422 0.404 1.00 5.69 40 THR B CA 1
ATOM 2030 C C . THR B 1 40 ? 27.397 11.604 0.047 1.00 7.82 40 THR B C 1
ATOM 2031 O O . THR B 1 40 ? 27.685 12.154 -1.019 1.00 9.31 40 THR B O 1
ATOM 2035 N N . ALA B 1 41 ? 28.315 11.234 0.939 1.00 4.47 41 ALA B N 1
ATOM 2036 C CA . ALA B 1 41 ? 29.733 11.366 0.644 1.00 5.81 41 ALA B CA 1
ATOM 2037 C C . ALA B 1 41 ? 30.195 10.114 -0.084 1.00 5.52 41 ALA B C 1
ATOM 2038 O O . ALA B 1 41 ? 29.727 9.013 0.200 1.00 5.11 41 ALA B O 1
ATOM 2040 N N . GLY B 1 42 ? 31.170 10.285 -0.975 1.00 5.42 42 GLY B N 1
ATOM 2041 C CA . GLY B 1 42 ? 31.734 9.149 -1.691 1.00 5.73 42 GLY B CA 1
ATOM 2042 C C . GLY B 1 42 ? 32.480 8.182 -0.759 1.00 5.19 42 GLY B C 1
ATOM 2043 O O . GLY B 1 42 ? 32.429 6.962 -0.949 1.00 6.86 42 GLY B O 1
ATOM 2044 N N . HIS B 1 43 ? 33.081 8.696 0.312 1.00 3.62 43 HIS B N 1
ATOM 2045 C CA . HIS B 1 43 ? 33.794 7.821 1.240 1.00 7.11 43 HIS B CA 1
ATOM 2046 C C . HIS B 1 43 ? 32.863 6.851 1.976 1.00 6.48 43 HIS B C 1
ATOM 2047 O O . HIS B 1 43 ? 33.327 5.950 2.661 1.00 8.21 43 HIS B O 1
ATOM 2054 N N . CYS B 1 44 ? 31.556 7.054 1.858 1.00 7.66 44 CYS B N 1
ATOM 2055 C CA . CYS B 1 44 ? 30.554 6.212 2.520 1.00 8.23 44 CYS B CA 1
ATOM 2056 C C . CYS B 1 44 ? 30.309 4.914 1.742 1.00 8.50 44 CYS B C 1
ATOM 2057 O O . CYS B 1 44 ? 29.587 4.019 2.202 1.00 9.39 44 CYS B O 1
ATOM 2060 N N . ILE B 1 45 ? 30.766 4.892 0.495 1.00 9.23 45 ILE B N 1
ATOM 2061 C CA . ILE B 1 45 ? 30.399 3.818 -0.406 1.00 9.70 45 ILE B CA 1
ATOM 2062 C C . ILE B 1 45 ? 31.542 2.873 -0.665 1.00 10.48 45 ILE B C 1
ATOM 2063 O O . ILE B 1 45 ? 32.619 3.286 -1.111 1.00 10.67 45 ILE B O 1
ATOM 2068 N N . SER B 1 46 ? 31.264 1.597 -0.484 1.00 13.00 46 SER B N 1
ATOM 2069 C CA . SER B 1 46 ? 32.090 0.552 -1.050 1.00 17.25 46 SER B CA 1
ATOM 2070 C C . SER B 1 46 ? 31.171 -0.292 -1.912 1.00 17.64 46 SER B C 1
ATOM 2071 O O . SER B 1 46 ? 30.133 -0.761 -1.463 1.00 16.56 46 SER B O 1
ATOM 2074 N N . THR B 1 47 ? 31.483 -0.395 -3.192 1.00 19.26 47 THR B N 1
ATOM 2075 C CA . THR B 1 47 ? 30.558 -1.014 -4.125 1.00 20.18 47 THR B CA 1
ATOM 2076 C C . THR B 1 47 ? 30.399 -2.519 -3.900 1.00 20.81 47 THR B C 1
ATOM 2077 O O . THR B 1 47 ? 29.397 -3.106 -4.331 1.00 23.47 47 THR B O 1
ATOM 2084 N N . SER B 1 48 ? 31.296 -3.106 -3.115 1.00 20.00 48 SER B N 1
ATOM 2085 C CA . SER B 1 48 ? 31.207 -4.524 -2.768 1.00 21.80 48 SER B CA 1
ATOM 2086 C C . SER B 1 48 ? 30.221 -4.837 -1.618 1.00 19.61 48 SER B C 1
ATOM 2087 O O . SER B 1 48 ? 29.853 -5.993 -1.408 1.00 20.05 48 SER B O 1
ATOM 2090 N N . ARG B 1 49 ? 29.796 -3.815 -0.882 1.00 17.46 49 ARG B N 1
ATOM 2091 C CA . ARG B 1 49 ? 28.931 -4.001 0.275 1.00 16.13 49 ARG B CA 1
ATOM 2092 C C . ARG B 1 49 ? 27.448 -3.950 -0.062 1.00 14.02 49 ARG B C 1
ATOM 2093 O O . ARG B 1 49 ? 27.060 -3.481 -1.137 1.00 13.94 49 ARG B O 1
ATOM 2101 N N . THR B 1 50 ? 26.631 -4.554 0.791 1.00 11.11 50 THR B N 1
ATOM 2102 C CA . THR B 1 50 ? 25.184 -4.531 0.631 1.00 9.29 50 THR B CA 1
ATOM 2103 C C . THR B 1 50 ? 24.638 -3.380 1.499 1.00 9.09 50 THR B C 1
ATOM 2104 O O . THR B 1 50 ? 24.998 -3.269 2.656 1.00 8.82 50 THR B O 1
ATOM 2108 N N . TYR B 1 51 ? 23.786 -2.540 0.927 1.00 7.92 51 TYR B N 1
ATOM 2109 C CA . TYR B 1 51 ? 23.294 -1.327 1.579 1.00 7.99 51 TYR B CA 1
ATOM 2110 C C . TYR B 1 51 ? 21.783 -1.311 1.718 1.00 7.77 51 TYR B C 1
ATOM 2111 O O . TYR B 1 51 ? 21.062 -1.895 0.905 1.00 6.59 51 TYR B O 1
ATOM 2120 N N . GLN B 1 52 ? 21.303 -0.596 2.725 1.00 5.54 52 GLN B N 1
ATOM 2121 C CA . GLN B 1 52 ? 19.895 -0.208 2.787 1.00 6.63 52 GLN B CA 1
ATOM 2122 C C . GLN B 1 52 ? 19.905 1.205 3.355 1.00 8.40 52 GLN B C 1
ATOM 2123 O O . GLN B 1 52 ? 20.911 1.632 3.925 1.00 7.42 52 GLN B O 1
ATOM 2129 N N . VAL B 1 53 ? 18.895 2.000 3.025 1.00 8.18 53 VAL B N 1
ATOM 2130 C CA . VAL B 1 53 ? 18.762 3.269 3.708 1.00 9.68 53 VAL B CA 1
ATOM 2131 C C . VAL B 1 53 ? 17.561 3.190 4.630 1.00 10.75 53 VAL B C 1
ATOM 2132 O O . VAL B 1 53 ? 16.541 2.546 4.302 1.00 10.94 53 VAL B O 1
ATOM 2139 N N . VAL B 1 54 ? 17.726 3.769 5.812 1.00 9.05 54 VAL B N 1
ATOM 2140 C CA . VAL B 1 54 ? 16.614 3.915 6.748 1.00 10.37 54 VAL B CA 1
ATOM 2141 C C . VAL B 1 54 ? 16.256 5.398 6.766 1.00 8.17 54 VAL B C 1
ATOM 2142 O O . VAL B 1 54 ? 17.138 6.241 6.876 1.00 9.21 54 VAL B O 1
ATOM 2146 N N . LEU B 1 55 ? 14.995 5.719 6.501 1.00 8.98 55 LEU B N 1
ATOM 2147 C CA . LEU B 1 55 ? 14.558 7.105 6.437 1.00 8.12 55 LEU B CA 1
ATOM 2148 C C . LEU B 1 55 ? 13.604 7.390 7.591 1.00 9.53 55 LEU B C 1
ATOM 2149 O O . LEU B 1 55 ? 12.752 6.562 7.922 1.00 9.28 55 LEU B O 1
ATOM 2154 N N . GLY B 1 56 ? 13.644 8.618 8.083 1.00 10.93 56 GLY B N 1
ATOM 2155 C CA . GLY B 1 56 ? 12.715 9.034 9.114 1.00 8.75 56 GLY B CA 1
ATOM 2156 C C . GLY B 1 56 ? 12.450 10.501 8.941 1.00 9.32 56 GLY B C 1
ATOM 2157 O O . GLY B 1 56 ? 13.356 11.257 8.610 1.00 8.09 56 GLY B O 1
ATOM 2158 N N . GLU B 1 57 ? 11.206 10.903 9.114 1.00 8.21 57 GLU B N 1
ATOM 2159 C CA . GLU B 1 57 ? 10.879 12.307 9.045 1.00 12.59 57 GLU B CA 1
ATOM 2160 C C . GLU B 1 57 ? 10.802 12.855 10.460 1.00 11.93 57 GLU B C 1
ATOM 2161 O O . GLU B 1 57 ? 10.152 12.268 11.320 1.00 13.24 57 GLU B O 1
ATOM 2167 N N . TYR B 1 58 ? 11.541 13.925 10.725 1.00 9.63 58 TYR B N 1
ATOM 2168 C CA . TYR B 1 58 ? 11.582 14.495 12.051 1.00 10.87 58 TYR B CA 1
ATOM 2169 C C . TYR B 1 58 ? 10.948 15.862 12.019 1.00 12.80 58 TYR B C 1
ATOM 2170 O O . TYR B 1 58 ? 11.151 16.616 11.077 1.00 14.53 58 TYR B O 1
ATOM 2179 N N . ASP B 1 59 ? 10.195 16.198 13.055 1.00 12.23 59 ASP B N 1
ATOM 2180 C CA . ASP B 1 59 ? 9.650 17.545 13.178 1.00 13.65 59 ASP B CA 1
ATOM 2181 C C . ASP B 1 59 ? 10.104 18.078 14.504 1.00 12.71 59 ASP B C 1
ATOM 2182 O O . ASP B 1 59 ? 9.909 17.433 15.531 1.00 10.84 59 ASP B O 1
ATOM 2187 N N . ARG B 1 60 ? 10.827 19.189 14.451 1.00 16.40 60 ARG B N 1
ATOM 2188 C CA . ARG B 1 60 ? 11.376 19.830 15.645 1.00 21.15 60 ARG B CA 1
ATOM 2189 C C . ARG B 1 60 ? 12.148 18.816 16.505 1.00 20.80 60 ARG B C 1
ATOM 2190 O O . ARG B 1 60 ? 11.929 18.722 17.736 1.00 19.04 60 ARG B O 1
ATOM 2198 N N . SER B 1 61 ? 12.906 17.954 15.811 1.00 16.75 61 SER B N 1
ATOM 2199 C CA . SER B 1 61 ? 13.774 16.962 16.435 1.00 14.80 61 SER B CA 1
ATOM 2200 C C . SER B 1 61 ? 13.118 15.705 16.960 1.00 11.77 61 SER B C 1
ATOM 2201 O O . SER B 1 61 ? 13.782 14.867 17.544 1.00 10.95 61 SER B O 1
ATOM 2204 N N . VAL B 1 62 ? 11.840 15.515 16.664 1.00 10.41 62 VAL B N 1
ATOM 2205 C CA . VAL B 1 62 ? 11.178 14.284 17.071 1.00 7.61 62 VAL B CA 1
ATOM 2206 C C . VAL B 1 62 ? 10.701 13.473 15.869 1.00 5.53 62 VAL B C 1
ATOM 2207 O O . VAL B 1 62 ? 10.111 14.017 14.930 1.00 7.76 62 VAL B O 1
ATOM 2211 N N . LEU B 1 63 ? 10.917 12.163 15.918 1.00 7.63 63 LEU B N 1
ATOM 2212 C CA . LEU B 1 63 ? 10.537 11.295 14.811 1.00 7.23 63 LEU B CA 1
ATOM 2213 C C . LEU B 1 63 ? 9.035 11.285 14.650 1.00 10.85 63 LEU B C 1
ATOM 2214 O O . LEU B 1 63 ? 8.297 11.090 15.622 1.00 11.77 63 LEU B O 1
ATOM 2219 N N . GLU B 1 64 ? 8.577 11.545 13.438 1.00 11.51 64 GLU B N 1
ATOM 2220 C CA . GLU B 1 64 ? 7.172 11.409 13.125 1.00 12.06 64 GLU B CA 1
ATOM 2221 C C . GLU B 1 64 ? 6.836 9.992 12.648 1.00 12.50 64 GLU B C 1
ATOM 2222 O O . GLU B 1 64 ? 7.412 9.497 11.672 1.00 11.47 64 GLU B O 1
ATOM 2228 N N . GLY B 1 65 ? 5.919 9.323 13.347 1.00 9.22 65 GLY B N 1
ATOM 2229 C CA . GLY B 1 65 ? 5.528 7.985 12.966 1.00 8.25 65 GLY B CA 1
ATOM 2230 C C . GLY B 1 65 ? 6.696 7.008 13.033 1.00 11.23 65 GLY B C 1
ATOM 2231 O O . GLY B 1 65 ? 7.453 6.981 14.012 1.00 13.08 65 GLY B O 1
ATOM 2232 N N . SER B 1 66 ? 6.805 6.151 12.033 1.00 7.58 66 SER B N 1
ATOM 2233 C CA . SER B 1 66 ? 7.808 5.078 12.056 1.00 10.51 66 SER B CA 1
ATOM 2234 C C . SER B 1 66 ? 8.734 5.192 10.869 1.00 8.45 66 SER B C 1
ATOM 2235 O O . SER B 1 66 ? 8.405 5.832 9.882 1.00 9.82 66 SER B O 1
ATOM 2238 N N . GLU B 1 67 ? 9.921 4.625 11.012 1.00 8.37 67 GLU B N 1
ATOM 2239 C CA . GLU B 1 67 ? 10.937 4.674 9.960 1.00 10.64 67 GLU B CA 1
ATOM 2240 C C . GLU B 1 67 ? 10.496 3.878 8.725 1.00 9.20 67 GLU B C 1
ATOM 2241 O O . GLU B 1 67 ? 9.669 2.959 8.816 1.00 9.21 67 GLU B O 1
ATOM 2247 N N . GLN B 1 68 ? 11.131 4.160 7.600 1.00 8.49 68 GLN B N 1
ATOM 2248 C CA . GLN B 1 68 ? 11.009 3.330 6.397 1.00 8.44 68 GLN B CA 1
ATOM 2249 C C . GLN B 1 68 ? 12.378 2.747 6.043 1.00 9.78 68 GLN B C 1
ATOM 2250 O O . GLN B 1 68 ? 13.389 3.461 6.094 1.00 12.14 68 GLN B O 1
ATOM 2256 N N . VAL B 1 69 ? 12.425 1.445 5.794 1.00 8.38 69 VAL B N 1
ATOM 2257 C CA . VAL B 1 69 ? 13.673 0.779 5.461 1.00 7.75 69 VAL B CA 1
ATOM 2258 C C . VAL B 1 69 ? 13.578 0.367 4.000 1.00 9.99 69 VAL B C 1
ATOM 2259 O O . VAL B 1 69 ? 12.621 -0.315 3.608 1.00 10.51 69 VAL B O 1
ATOM 2263 N N . ILE B 1 70 ? 14.498 0.874 3.174 1.00 8.39 70 ILE B N 1
ATOM 2264 C CA . ILE B 1 70 ? 14.437 0.657 1.722 1.00 9.47 70 ILE B CA 1
ATOM 2265 C C . ILE B 1 70 ? 15.769 0.062 1.261 1.00 9.94 70 ILE B C 1
ATOM 2266 O O . ILE B 1 70 ? 16.817 0.674 1.447 1.00 8.83 70 ILE B O 1
ATOM 2271 N N . PRO B 1 71 ? 15.747 -1.189 0.775 1.00 8.35 71 PRO B N 1
ATOM 2272 C CA . PRO B 1 71 ? 16.960 -1.825 0.259 1.00 9.07 71 PRO B CA 1
ATOM 2273 C C . PRO B 1 71 ? 17.509 -1.064 -0.944 1.00 9.60 71 PRO B C 1
ATOM 2274 O O . PRO B 1 71 ? 16.767 -0.379 -1.659 1.00 10.47 71 PRO B O 1
ATOM 2278 N N . ILE B 1 72 ? 18.826 -1.112 -1.118 1.00 9.82 72 ILE B N 1
ATOM 2279 C CA . ILE B 1 72 ? 19.456 -0.554 -2.332 1.00 8.09 72 ILE B CA 1
ATOM 2280 C C . ILE B 1 72 ? 19.870 -1.720 -3.279 1.00 7.97 72 ILE B C 1
ATOM 2281 O O . ILE B 1 72 ? 20.529 -2.683 -2.820 1.00 10.69 72 ILE B O 1
ATOM 2286 N N . ASN B 1 73 ? 19.477 -1.660 -4.555 1.00 8.05 73 ASN B N 1
ATOM 2287 C CA . ASN B 1 73 ? 19.910 -2.642 -5.560 1.00 7.56 73 ASN B CA 1
ATOM 2288 C C . ASN B 1 73 ? 21.417 -2.616 -5.738 1.00 9.73 73 ASN B C 1
ATOM 2289 O O . ASN B 1 73 ? 22.068 -1.565 -5.640 1.00 10.28 73 ASN B O 1
ATOM 2294 N N . ALA B 1 74 ? 21.990 -3.783 -5.995 1.00 10.02 74 ALA B N 1
ATOM 2295 C CA . ALA B 1 74 ? 23.397 -3.848 -6.319 1.00 11.10 74 ALA B CA 1
ATOM 2296 C C . ALA B 1 74 ? 23.524 -3.005 -7.603 1.00 11.64 74 ALA B C 1
ATOM 2297 O O . ALA B 1 74 ? 22.625 -3.016 -8.459 1.00 16.65 74 ALA B O 1
ATOM 2299 N N . GLY B 1 75 ? 24.499 -2.111 -7.629 1.00 13.49 75 GLY B N 1
ATOM 2300 C CA . GLY B 1 75 ? 24.699 -1.299 -8.811 1.00 12.51 75 GLY B CA 1
ATOM 2301 C C . GLY B 1 75 ? 24.017 0.046 -8.739 1.00 13.22 75 GLY B C 1
ATOM 2302 O O . GLY B 1 75 ? 24.173 0.870 -9.645 1.00 14.98 75 GLY B O 1
ATOM 2303 N N . ASP B 1 76 ? 23.257 0.292 -7.681 1.00 11.97 76 ASP B N 1
ATOM 2304 C CA . ASP B 1 76 ? 22.582 1.579 -7.552 1.00 11.25 76 ASP B CA 1
ATOM 2305 C C . ASP B 1 76 ? 23.306 2.559 -6.639 1.00 11.77 76 ASP B C 1
ATOM 2306 O O . ASP B 1 76 ? 22.694 3.451 -6.054 1.00 10.69 76 ASP B O 1
ATOM 2311 N N . LEU B 1 77 ? 24.632 2.446 -6.607 1.00 12.20 77 LEU B N 1
ATOM 2312 C CA . LEU B 1 77 ? 25.479 3.377 -5.869 1.00 11.51 77 LEU B CA 1
ATOM 2313 C C . LEU B 1 77 ? 26.464 3.982 -6.855 1.00 11.59 77 LEU B C 1
ATOM 2314 O O . LEU B 1 77 ? 27.150 3.258 -7.595 1.00 12.84 77 LEU B O 1
ATOM 2319 N N . PHE B 1 78 ? 26.483 5.309 -6.896 1.00 9.90 78 PHE B N 1
ATOM 2320 C CA . PHE B 1 78 ? 27.192 6.079 -7.899 1.00 8.10 78 PHE B CA 1
ATOM 2321 C C . PHE B 1 78 ? 28.139 7.030 -7.223 1.00 10.42 78 PHE B C 1
ATOM 2322 O O . PHE B 1 78 ? 27.728 8.012 -6.605 1.00 9.42 78 PHE B O 1
ATOM 2330 N N . VAL B 1 79 ? 29.420 6.704 -7.292 1.00 9.66 79 VAL B N 1
ATOM 2331 C CA . VAL B 1 79 ? 30.454 7.533 -6.689 1.00 9.76 79 VAL B CA 1
ATOM 2332 C C . VAL B 1 79 ? 31.024 8.446 -7.780 1.00 9.61 79 VAL B C 1
ATOM 2333 O O . VAL B 1 79 ? 31.159 8.038 -8.949 1.00 8.61 79 VAL B O 1
ATOM 2337 N N . HIS B 1 80 ? 31.384 9.661 -7.390 1.00 7.50 80 HIS B N 1
ATOM 2338 C CA . HIS B 1 80 ? 31.982 10.583 -8.322 1.00 9.06 80 HIS B CA 1
ATOM 2339 C C . HIS B 1 80 ? 33.287 9.958 -8.849 1.00 10.28 80 HIS B C 1
ATOM 2340 O O . HIS B 1 80 ? 34.098 9.422 -8.075 1.00 9.19 80 HIS B O 1
ATOM 2347 N N . PRO B 1 81 ? 33.522 10.053 -10.179 1.00 11.13 81 PRO B N 1
ATOM 2348 C CA . PRO B 1 81 ? 34.699 9.412 -10.782 1.00 11.62 81 PRO B CA 1
ATOM 2349 C C . PRO B 1 81 ? 36.050 9.917 -10.264 1.00 9.80 81 PRO B C 1
ATOM 2350 O O . PRO B 1 81 ? 37.068 9.224 -10.373 1.00 11.96 81 PRO B O 1
ATOM 2354 N N . LEU B 1 82 ? 36.075 11.137 -9.740 1.00 7.35 82 LEU B N 1
ATOM 2355 C CA . LEU B 1 82 ? 37.304 11.705 -9.237 1.00 8.86 82 LEU B CA 1
ATOM 2356 C C . LEU B 1 82 ? 37.483 11.467 -7.749 1.00 9.25 82 LEU B C 1
ATOM 2357 O O . LEU B 1 82 ? 38.547 11.773 -7.197 1.00 10.53 82 LEU B O 1
ATOM 2362 N N . TRP B 1 83 ? 36.524 10.805 -7.108 1.00 9.73 83 TRP B N 1
ATOM 2363 C CA . TRP B 1 83 ? 36.738 10.534 -5.679 1.00 7.84 83 TRP B CA 1
ATOM 2364 C C . TRP B 1 83 ? 37.869 9.535 -5.501 1.00 7.37 83 TRP B C 1
ATOM 2365 O O . TRP B 1 83 ? 37.875 8.464 -6.105 1.00 10.68 83 TRP B O 1
ATOM 2376 N N . ASN B 1 84 ? 38.865 9.945 -4.743 1.00 10.82 84 ASN B N 1
ATOM 2377 C CA . ASN B 1 84 ? 40.021 9.108 -4.415 1.00 13.14 84 ASN B CA 1
ATOM 2378 C C . ASN B 1 84 ? 40.206 9.150 -2.883 1.00 12.20 84 ASN B C 1
ATOM 2379 O O . ASN B 1 84 ? 40.599 10.168 -2.314 1.00 11.90 84 ASN B O 1
ATOM 2384 N N . SER B 1 85 ? 39.928 8.031 -2.216 1.00 17.92 85 SER B N 1
ATOM 2385 C CA . SER B 1 85 ? 40.000 7.971 -0.745 1.00 19.47 85 SER B CA 1
ATOM 2386 C C . SER B 1 85 ? 41.410 8.050 -0.240 1.00 20.21 85 SER B C 1
ATOM 2387 O O . SER B 1 85 ? 41.633 8.228 0.941 1.00 21.83 85 SER B O 1
ATOM 2390 N N . ASN B 1 86 ? 42.373 7.916 -1.135 1.00 20.82 86 ASN B N 1
ATOM 2391 C CA . ASN B 1 86 ? 43.748 8.168 -0.750 1.00 24.40 86 ASN B CA 1
ATOM 2392 C C . ASN B 1 86 ? 44.042 9.661 -0.706 1.00 23.83 86 ASN B C 1
ATOM 2393 O O . ASN B 1 86 ? 45.059 10.077 -0.142 1.00 25.24 86 ASN B O 1
ATOM 2398 N N . CYS B 1 87 ? 43.130 10.483 -1.221 1.00 20.59 87 CYS B N 1
ATOM 2399 C CA . CYS B 1 87 ? 43.351 11.925 -1.212 1.00 17.83 87 CYS B CA 1
ATOM 2400 C C . CYS B 1 87 ? 42.097 12.670 -0.798 1.00 17.78 87 CYS B C 1
ATOM 2401 O O . CYS B 1 87 ? 41.414 13.266 -1.645 1.00 15.60 87 CYS B O 1
ATOM 2404 N N . VAL B 1 88 ? 41.843 12.708 0.510 1.00 16.90 88 VAL B N 1
ATOM 2405 C CA . VAL B 1 88 ? 40.691 13.440 1.036 1.00 18.32 88 VAL B CA 1
ATOM 2406 C C . VAL B 1 88 ? 40.702 14.923 0.622 1.00 16.47 88 VAL B C 1
ATOM 2407 O O . VAL B 1 88 ? 39.665 15.481 0.252 1.00 18.71 88 VAL B O 1
ATOM 2411 N N . ALA B 1 89 ? 41.866 15.559 0.727 1.00 15.14 89 ALA B N 1
ATOM 2412 C CA . ALA B 1 89 ? 42.023 16.972 0.437 1.00 13.07 89 ALA B CA 1
ATOM 2413 C C . ALA B 1 89 ? 41.848 17.285 -1.054 1.00 12.36 89 ALA B C 1
ATOM 2414 O O . ALA B 1 89 ? 41.664 18.440 -1.431 1.00 11.65 89 ALA B O 1
ATOM 2416 N N . CYS B 1 90 ? 41.894 16.261 -1.906 1.00 11.08 90 CYS B N 1
ATOM 2417 C CA . CYS B 1 90 ? 41.603 16.457 -3.337 1.00 12.92 90 CYS B CA 1
ATOM 2418 C C . CYS B 1 90 ? 40.152 16.819 -3.585 1.00 13.16 90 CYS B C 1
ATOM 2419 O O . CYS B 1 90 ? 39.836 17.468 -4.590 1.00 13.27 90 CYS B O 1
ATOM 2422 N N . GLY B 1 91 ? 39.282 16.449 -2.651 1.00 10.33 91 GLY B N 1
ATOM 2423 C CA . GLY B 1 91 ? 37.868 16.738 -2.814 1.00 8.34 91 GLY B CA 1
ATOM 2424 C C . GLY B 1 91 ? 37.157 15.670 -3.615 1.00 6.71 91 GLY B C 1
ATOM 2425 O O . GLY B 1 91 ? 37.553 14.490 -3.601 1.00 10.77 91 GLY B O 1
ATOM 2426 N N . ASN B 1 92 ? 36.034 16.062 -4.207 1.00 7.14 92 ASN B N 1
ATOM 2427 C CA . ASN B 1 92 ? 35.170 15.192 -5.010 1.00 7.61 92 ASN B CA 1
ATOM 2428 C C . ASN B 1 92 ? 34.524 14.090 -4.196 1.00 7.39 92 ASN B C 1
ATOM 2429 O O . ASN B 1 92 ? 34.126 13.070 -4.752 1.00 7.22 92 ASN B O 1
ATOM 2434 N N . ASP B 1 93 ? 34.361 14.342 -2.894 1.00 6.94 93 ASP B N 1
ATOM 2435 C CA . ASP B 1 93 ? 33.824 13.350 -1.969 1.00 6.71 93 ASP B CA 1
ATOM 2436 C C . ASP B 1 93 ? 32.300 13.400 -2.007 1.00 6.21 93 ASP B C 1
ATOM 2437 O O . ASP B 1 93 ? 31.640 14.003 -1.148 1.00 7.79 93 ASP B O 1
ATOM 2442 N N . ILE B 1 94 ? 31.735 12.789 -3.022 1.00 6.41 94 ILE B N 1
ATOM 2443 C CA . ILE B 1 94 ? 30.297 12.862 -3.199 1.00 4.98 94 ILE B CA 1
ATOM 2444 C C . ILE B 1 94 ? 29.826 11.636 -3.956 1.00 6.80 94 ILE B C 1
ATOM 2445 O O . ILE B 1 94 ? 30.620 10.976 -4.643 1.00 6.89 94 ILE B O 1
ATOM 2450 N N . ALA B 1 95 ? 28.582 11.248 -3.699 1.00 5.63 95 ALA B N 1
ATOM 2451 C CA . ALA B 1 95 ? 28.023 10.024 -4.225 1.00 6.60 95 ALA B CA 1
ATOM 2452 C C . ALA B 1 95 ? 26.525 10.166 -4.216 1.00 9.20 95 ALA B C 1
ATOM 2453 O O . ALA B 1 95 ? 25.959 11.021 -3.507 1.00 8.57 95 ALA B O 1
ATOM 2455 N N . LEU B 1 96 ? 25.897 9.400 -5.095 1.00 6.96 96 LEU B N 1
ATOM 2456 C CA . LEU B 1 96 ? 24.468 9.289 -5.130 1.00 7.58 96 LEU B CA 1
ATOM 2457 C C . LEU B 1 96 ? 24.109 7.830 -4.900 1.00 8.56 96 LEU B C 1
ATOM 2458 O O . LEU B 1 96 ? 24.809 6.918 -5.354 1.00 9.52 96 LEU B O 1
ATOM 2463 N N . VAL B 1 97 ? 22.959 7.626 -4.288 1.00 6.96 97 VAL B N 1
ATOM 2464 C CA . VAL B 1 97 ? 22.434 6.306 -3.994 1.00 8.35 97 VAL B CA 1
ATOM 2465 C C . VAL B 1 97 ? 20.999 6.330 -4.502 1.00 6.77 97 VAL B C 1
ATOM 2466 O O . VAL B 1 97 ? 20.217 7.243 -4.162 1.00 7.33 97 VAL B O 1
ATOM 2470 N N . LYS B 1 98 ? 20.688 5.422 -5.421 1.00 7.57 98 LYS B N 1
ATOM 2471 C CA . LYS B 1 98 ? 19.325 5.303 -5.872 1.00 7.25 98 LYS B CA 1
ATOM 2472 C C . LYS B 1 98 ? 18.575 4.284 -5.024 1.00 8.09 98 LYS B C 1
ATOM 2473 O O . LYS B 1 98 ? 19.062 3.153 -4.759 1.00 9.50 98 LYS B O 1
ATOM 2479 N N . LEU B 1 99 ? 17.380 4.672 -4.592 1.00 10.30 99 LEU B N 1
ATOM 2480 C CA . LEU B 1 99 ? 16.551 3.798 -3.744 1.00 9.86 99 LEU B CA 1
ATOM 2481 C C . LEU B 1 99 ? 15.793 2.813 -4.646 1.00 8.55 99 LEU B C 1
ATOM 2482 O O . LEU B 1 99 ? 15.449 3.159 -5.786 1.00 11.93 99 LEU B O 1
ATOM 2487 N N . SER B 1 100 ? 15.600 1.580 -4.184 1.00 9.13 100 SER B N 1
ATOM 2488 C CA . SER B 1 100 ? 14.994 0.540 -5.022 1.00 11.28 100 SER B CA 1
ATOM 2489 C C . SER B 1 100 ? 13.504 0.807 -5.209 1.00 13.82 100 SER B C 1
ATOM 2490 O O . SER B 1 100 ? 12.850 0.221 -6.104 1.00 14.71 100 SER B O 1
ATOM 2493 N N . ARG B 1 101 ? 12.947 1.612 -4.311 1.00 12.48 101 ARG B N 1
ATOM 2494 C CA . ARG B 1 101 ? 11.600 2.119 -4.490 1.00 13.61 101 ARG B CA 1
ATOM 2495 C C . ARG B 1 101 ? 11.550 3.509 -3.880 1.00 15.16 101 ARG B C 1
ATOM 2496 O O . ARG B 1 101 ? 12.457 3.895 -3.164 1.00 13.92 101 ARG B O 1
ATOM 2504 N N . SER B 1 102 ? 10.541 4.291 -4.240 1.00 15.39 102 SER B N 1
ATOM 2505 C CA . SER B 1 102 ? 10.409 5.656 -3.737 1.00 17.57 102 SER B CA 1
ATOM 2506 C C . SER B 1 102 ? 9.978 5.666 -2.285 1.00 17.05 102 SER B C 1
ATOM 2507 O O . SER B 1 102 ? 9.157 4.827 -1.860 1.00 17.04 102 SER B O 1
ATOM 2510 N N . ALA B 1 103 ? 10.516 6.614 -1.530 1.00 14.29 103 ALA B N 1
ATOM 2511 C CA . ALA B 1 103 ? 10.114 6.796 -0.142 1.00 15.41 103 ALA B CA 1
ATOM 2512 C C . ALA B 1 103 ? 8.658 7.252 -0.124 1.00 15.94 103 ALA B C 1
ATOM 2513 O O . ALA B 1 103 ? 8.179 7.871 -1.080 1.00 14.53 103 ALA B O 1
ATOM 2515 N N . GLN B 1 104 ? 7.947 6.839 0.914 1.00 15.76 104 GLN B N 1
ATOM 2516 C CA . GLN B 1 104 ? 6.588 7.296 1.154 1.00 19.90 104 GLN B CA 1
ATOM 2517 C C . GLN B 1 104 ? 6.628 8.638 1.890 1.00 18.90 104 GLN B C 1
ATOM 2518 O O . GLN B 1 104 ? 6.980 8.707 3.071 1.00 18.10 104 GLN B O 1
ATOM 2524 N N . LEU B 1 105 ? 6.265 9.705 1.194 1.00 17.95 105 LEU B N 1
ATOM 2525 C CA . LEU B 1 105 ? 6.463 11.056 1.709 1.00 22.14 105 LEU B CA 1
ATOM 2526 C C . LEU B 1 105 ? 5.300 11.792 2.391 1.00 26.14 105 LEU B C 1
ATOM 2527 O O . LEU B 1 105 ? 5.532 12.792 3.083 1.00 25.83 105 LEU B O 1
ATOM 2532 N N . GLY B 1 106 ? 4.077 11.291 2.255 1.00 31.09 106 GLY B N 1
ATOM 2533 C CA . GLY B 1 106 ? 2.941 11.979 2.871 1.00 38.69 106 GLY B CA 1
ATOM 2534 C C . GLY B 1 106 ? 2.769 13.364 2.267 1.00 42.38 106 GLY B C 1
ATOM 2535 O O . GLY B 1 106 ? 2.457 13.476 1.083 1.00 42.24 106 GLY B O 1
ATOM 2536 N N . ASP B 1 107 ? 2.997 14.418 3.050 1.00 48.03 107 ASP B N 1
ATOM 2537 C CA . ASP B 1 107 ? 3.112 15.778 2.492 1.00 52.75 107 ASP B CA 1
ATOM 2538 C C . ASP B 1 107 ? 3.573 16.875 3.475 1.00 55.16 107 ASP B C 1
ATOM 2539 O O . ASP B 1 107 ? 3.260 18.059 3.275 1.00 57.17 107 ASP B O 1
ATOM 2541 N N . LYS B 1 108 ? 4.365 16.495 4.483 1.00 57.41 108 LYS B N 1
ATOM 2542 C CA . LYS B 1 108 ? 4.826 17.431 5.528 1.00 58.48 108 LYS B CA 1
ATOM 2543 C C . LYS B 1 108 ? 6.176 18.126 5.235 1.00 58.70 108 LYS B C 1
ATOM 2544 O O . LYS B 1 108 ? 6.234 19.351 5.035 1.00 59.61 108 LYS B O 1
ATOM 2546 N N . VAL B 1 109 ? 7.266 17.369 5.322 1.00 57.96 109 VAL B N 1
ATOM 2547 C CA . VAL B 1 109 ? 8.577 17.891 4.943 1.00 56.51 109 VAL B CA 1
ATOM 2548 C C . VAL B 1 109 ? 8.745 17.730 3.431 1.00 55.20 109 VAL B C 1
ATOM 2549 O O . VAL B 1 109 ? 8.514 16.628 2.875 1.00 56.26 109 VAL B O 1
ATOM 2551 N N . GLN B 1 110 ? 8.891 18.869 2.754 1.00 51.79 110 GLN B N 1
ATOM 2552 C CA . GLN B 1 110 ? 9.287 18.873 1.349 1.00 45.74 110 GLN B CA 1
ATOM 2553 C C . GLN B 1 110 ? 10.745 18.423 1.332 1.00 41.11 110 GLN B C 1
ATOM 2554 O O . GLN B 1 110 ? 11.439 18.449 2.362 1.00 40.26 110 GLN B O 1
ATOM 2556 N N . LEU B 1 111 ? 11.192 17.930 0.194 1.00 34.82 111 LEU B N 1
ATOM 2557 C CA . LEU B 1 111 ? 12.540 17.411 0.123 1.00 29.29 111 LEU B CA 1
ATOM 2558 C C . LEU B 1 111 ? 13.558 18.532 0.161 1.00 25.40 111 LEU B C 1
ATOM 2559 O O . LEU B 1 111 ? 13.219 19.695 -0.019 1.00 21.10 111 LEU B O 1
ATOM 2564 N N . ALA B 1 112 ? 14.765 18.189 0.598 1.00 24.45 112 ALA B N 1
ATOM 2565 C CA . ALA B 1 112 ? 15.905 19.097 0.522 1.00 22.36 112 ALA B CA 1
ATOM 2566 C C . ALA B 1 112 ? 16.108 19.438 -0.949 1.00 19.36 112 ALA B C 1
ATOM 2567 O O . ALA B 1 112 ? 15.901 18.582 -1.827 1.00 19.66 112 ALA B O 1
ATOM 2569 N N . ASN B 1 113 ? 16.294 20.724 -1.221 1.00 17.76 113 ASN B N 1
ATOM 2570 C CA . ASN B 1 113 ? 16.518 21.170 -2.576 1.00 15.31 113 ASN B CA 1
ATOM 2571 C C . ASN B 1 113 ? 17.998 21.264 -2.837 1.00 14.64 113 ASN B C 1
ATOM 2572 O O . ASN B 1 113 ? 18.770 21.540 -1.929 1.00 12.99 113 ASN B O 1
ATOM 2577 N N . LEU B 1 114 ? 18.392 21.019 -4.078 1.00 12.78 114 LEU B N 1
ATOM 2578 C CA . LEU B 1 114 ? 19.760 21.256 -4.507 1.00 13.18 114 LEU B CA 1
ATOM 2579 C C . LEU B 1 114 ? 19.930 22.743 -4.714 1.00 12.86 114 LEU B C 1
ATOM 2580 O O . LEU B 1 114 ? 19.005 23.432 -5.148 1.00 12.76 114 LEU B O 1
ATOM 2589 N N . PRO B 1 115 ? 21.101 23.272 -4.342 1.00 13.64 115 PRO B N 1
ATOM 2590 C CA . PRO B 1 115 ? 21.409 24.677 -4.612 1.00 12.95 115 PRO B CA 1
ATOM 2591 C C . PRO B 1 115 ? 21.611 24.885 -6.122 1.00 15.13 115 PRO B C 1
ATOM 2592 O O . PRO B 1 115 ? 21.845 23.913 -6.873 1.00 13.14 115 PRO B O 1
ATOM 2596 N N . PRO B 1 116 ? 21.503 26.146 -6.592 1.00 14.28 116 PRO B N 1
ATOM 2597 C CA . PRO B 1 116 ? 21.883 26.450 -7.978 1.00 14.92 116 PRO B CA 1
ATOM 2598 C C . PRO B 1 116 ? 23.337 26.032 -8.212 1.00 13.03 116 PRO B C 1
ATOM 2599 O O . PRO B 1 116 ? 24.178 26.162 -7.313 1.00 11.71 116 PRO B O 1
ATOM 2603 N N . ALA B 1 117 ? 23.632 25.531 -9.406 1.00 12.37 117 ALA B N 1
ATOM 2604 C CA . ALA B 1 117 ? 25.004 25.237 -9.770 1.00 12.43 117 ALA B CA 1
ATOM 2605 C C . ALA B 1 117 ? 25.891 26.486 -9.591 1.00 11.95 117 ALA B C 1
ATOM 2606 O O . ALA B 1 117 ? 25.502 27.614 -9.956 1.00 12.34 117 ALA B O 1
ATOM 2608 N N . GLY B 1 118 ? 27.003 26.318 -8.887 1.00 9.41 118 GLY B N 1
ATOM 2609 C CA . GLY B 1 118 ? 27.898 27.438 -8.668 1.00 11.90 118 GLY B CA 1
ATOM 2610 C C . GLY B 1 118 ? 27.568 28.345 -7.487 1.00 11.28 118 GLY B C 1
ATOM 2611 O O . GLY B 1 118 ? 28.310 29.303 -7.220 1.00 13.36 118 GLY B O 1
ATOM 2612 N N . ASP B 1 119 ? 26.484 28.054 -6.767 1.00 9.59 119 ASP B N 1
ATOM 2613 C CA . ASP B 1 119 ? 26.042 28.894 -5.636 1.00 9.27 119 ASP B CA 1
ATOM 2614 C C . ASP B 1 119 ? 27.035 28.843 -4.452 1.00 9.83 119 ASP B C 1
ATOM 2615 O O . ASP B 1 119 ? 27.508 27.750 -4.056 1.00 8.98 119 ASP B O 1
ATOM 2620 N N . ILE B 1 120 ? 27.541 30.019 -4.087 1.00 7.87 120 ILE B N 1
ATOM 2621 C CA . ILE B 1 120 ? 28.495 30.158 -2.984 1.00 11.38 120 ILE B CA 1
ATOM 2622 C C . ILE B 1 120 ? 27.801 30.860 -1.806 1.00 10.62 120 ILE B C 1
ATOM 2623 O O . ILE B 1 120 ? 27.179 31.916 -1.972 1.00 8.16 120 ILE B O 1
ATOM 2628 N N . LEU B 1 121 ? 28.061 30.361 -0.598 1.00 10.48 121 LEU B N 1
ATOM 2629 C CA . LEU B 1 121 ? 27.429 30.878 0.618 1.00 9.59 121 LEU B CA 1
ATOM 2630 C C . LEU B 1 121 ? 28.250 32.041 1.126 1.00 9.63 121 LEU B C 1
ATOM 2631 O O . LEU B 1 121 ? 29.477 32.037 0.996 1.00 9.85 121 LEU B O 1
ATOM 2636 N N . PRO B 1 122 ? 27.597 33.026 1.765 1.00 9.69 122 PRO B N 1
ATOM 2637 C CA . PRO B 1 122 ? 28.389 34.055 2.448 1.00 9.64 122 PRO B CA 1
ATOM 2638 C C . PRO B 1 122 ? 29.070 33.539 3.732 1.00 11.53 122 PRO B C 1
ATOM 2639 O O . PRO B 1 122 ? 28.640 32.532 4.364 1.00 10.15 122 PRO B O 1
ATOM 2643 N N . ASN B 1 123 ? 30.176 34.181 4.065 1.00 7.94 123 ASN B N 1
ATOM 2644 C CA . ASN B 1 123 ? 30.811 33.974 5.349 1.00 10.64 123 ASN B CA 1
ATOM 2645 C C . ASN B 1 123 ? 29.782 34.253 6.431 1.00 10.42 123 ASN B C 1
ATOM 2646 O O . ASN B 1 123 ? 28.982 35.187 6.312 1.00 9.95 123 ASN B O 1
ATOM 2651 N N . GLU B 1 124 ? 29.725 33.338 7.395 1.00 11.16 124 GLU B N 1
ATOM 2652 C CA . GLU B 1 124 ? 28.844 33.414 8.574 1.00 12.34 124 GLU B CA 1
ATOM 2653 C C . GLU B 1 124 ? 27.413 33.060 8.283 1.00 11.22 124 GLU B C 1
ATOM 2654 O O . GLU B 1 124 ? 26.573 33.276 9.142 1.00 12.56 124 GLU B O 1
ATOM 2660 N N . ALA B 1 125 ? 27.134 32.485 7.113 1.00 9.30 125 ALA B N 1
ATOM 2661 C CA . ALA B 1 125 ? 25.750 32.134 6.785 1.00 11.42 125 ALA B CA 1
ATOM 2662 C C . ALA B 1 125 ? 25.238 31.111 7.795 1.00 12.76 125 ALA B C 1
ATOM 2663 O O . ALA B 1 125 ? 25.983 30.200 8.225 1.00 11.17 125 ALA B O 1
ATOM 2665 N N . PRO B 1 126 ? 24.013 31.340 8.298 1.00 13.92 126 PRO B N 1
ATOM 2666 C CA . PRO B 1 126 ? 23.416 30.478 9.319 1.00 13.35 126 PRO B CA 1
ATOM 2667 C C . PRO B 1 126 ? 22.892 29.205 8.710 1.00 12.61 126 PRO B C 1
ATOM 2668 O O . PRO B 1 126 ? 21.757 29.153 8.287 1.00 16.79 126 PRO B O 1
ATOM 2672 N N . CYS B 1 127 ? 23.736 28.181 8.638 1.00 11.20 127 CYS B N 1
ATOM 2673 C CA . CYS B 1 127 ? 23.314 26.865 8.182 1.00 9.89 127 CYS B CA 1
ATOM 2674 C C . CYS B 1 127 ? 23.206 25.922 9.380 1.00 9.06 127 CYS B C 1
ATOM 2675 O O . CYS B 1 127 ? 23.634 26.248 10.473 1.00 8.68 127 CYS B O 1
ATOM 2678 N N . TYR B 1 128 ? 22.624 24.755 9.147 1.00 9.19 128 TYR B N 1
ATOM 2679 C CA . TYR B 1 128 ? 22.299 23.820 10.198 1.00 9.75 128 TYR B CA 1
ATOM 2680 C C . TYR B 1 128 ? 22.748 22.435 9.810 1.00 9.68 128 TYR B C 1
ATOM 2681 O O . TYR B 1 128 ? 22.702 22.065 8.626 1.00 9.92 128 TYR B O 1
ATOM 2690 N N . ILE B 1 129 ? 23.205 21.681 10.804 1.00 11.07 129 ILE B N 1
ATOM 2691 C CA . ILE B 1 129 ? 23.443 20.248 10.655 1.00 12.19 129 ILE B CA 1
ATOM 2692 C C . ILE B 1 129 ? 22.482 19.534 11.587 1.00 14.45 129 ILE B C 1
ATOM 2693 O O . ILE B 1 129 ? 21.970 20.127 12.558 1.00 13.14 129 ILE B O 1
ATOM 2698 N N . SER B 1 130 ? 22.087 18.337 11.174 1.00 14.93 130 SER B N 1
ATOM 2699 C CA . SER B 1 130 ? 21.222 17.504 11.987 1.00 14.47 130 SER B CA 1
ATOM 2700 C C . SER B 1 130 ? 21.637 16.087 11.740 1.00 14.22 130 SER B C 1
ATOM 2701 O O . SER B 1 130 ? 22.171 15.768 10.671 1.00 15.18 130 SER B O 1
ATOM 2704 N N . GLY B 1 131 ? 21.542 15.274 12.776 1.00 11.29 131 GLY B N 1
ATOM 2705 C CA . GLY B 1 131 ? 21.936 13.901 12.647 1.00 10.18 131 GLY B CA 1
ATOM 2706 C C . GLY B 1 131 ? 21.890 13.314 14.027 1.00 9.78 131 GLY B C 1
ATOM 2707 O O . GLY B 1 131 ? 21.269 13.871 14.935 1.00 10.76 131 GLY B O 1
ATOM 2708 N N . TRP B 1 132 ? 22.524 12.168 14.183 1.00 10.30 132 TRP B N 1
ATOM 2709 C CA . TRP B 1 132 ? 22.516 11.458 15.459 1.00 9.76 132 TRP B CA 1
ATOM 2710 C C . TRP B 1 132 ? 23.856 11.500 16.188 1.00 10.05 132 TRP B C 1
ATOM 2711 O O . TRP B 1 132 ? 24.112 10.671 17.063 1.00 10.24 132 TRP B O 1
ATOM 2722 N N . GLY B 1 133 ? 24.744 12.392 15.747 1.00 9.51 133 GLY B N 1
ATOM 2723 C CA . GLY B 1 133 ? 26.033 12.545 16.378 1.00 9.07 133 GLY B CA 1
ATOM 2724 C C . GLY B 1 133 ? 26.915 11.314 16.341 1.00 10.34 133 GLY B C 1
ATOM 2725 O O . GLY B 1 133 ? 27.765 11.142 17.199 1.00 11.39 133 GLY B O 1
ATOM 2726 N N . ARG B 1 134 ? 26.750 10.471 15.323 1.00 8.82 134 ARG B N 1
ATOM 2727 C CA . ARG B 1 134 ? 27.549 9.247 15.166 1.00 10.25 134 ARG B CA 1
ATOM 2728 C C . ARG B 1 134 ? 27.335 8.254 16.302 1.00 9.75 134 ARG B C 1
ATOM 2729 O O . ARG B 1 134 ? 27.966 7.198 16.339 1.00 10.82 134 ARG B O 1
ATOM 2737 N N . LEU B 1 135 ? 26.250 8.459 17.047 1.00 9.43 135 LEU B N 1
ATOM 2738 C CA . LEU B 1 135 ? 25.951 7.568 18.159 1.00 9.06 135 LEU B CA 1
ATOM 2739 C C . LEU B 1 135 ? 24.969 6.480 17.770 1.00 10.51 135 LEU B C 1
ATOM 2740 O O . LEU B 1 135 ? 24.926 5.406 18.418 1.00 12.65 135 LEU B O 1
ATOM 2745 N N . TYR B 1 136 ? 24.241 6.711 16.675 1.00 9.62 136 TYR B N 1
ATOM 2746 C CA . TYR B 1 136 ? 23.322 5.709 16.139 1.00 7.18 136 TYR B CA 1
ATOM 2747 C C . TYR B 1 136 ? 24.103 4.742 15.254 1.00 8.85 136 TYR B C 1
ATOM 2748 O O . TYR B 1 136 ? 24.778 5.169 14.308 1.00 9.18 136 TYR B O 1
ATOM 2757 N N . THR B 1 137 ? 24.088 3.458 15.605 1.00 7.65 137 THR B N 1
ATOM 2758 C CA . THR B 1 137 ? 24.908 2.494 14.888 1.00 8.79 137 THR B CA 1
ATOM 2759 C C . THR B 1 137 ? 24.063 1.506 14.108 1.00 10.74 137 THR B C 1
ATOM 2760 O O . THR B 1 137 ? 24.601 0.680 13.372 1.00 13.52 137 THR B O 1
ATOM 2764 N N . GLY B 1 138 ? 22.745 1.572 14.263 1.00 10.80 138 GLY B N 1
ATOM 2765 C CA . GLY B 1 138 ? 21.895 0.551 13.671 1.00 10.16 138 GLY B CA 1
ATOM 2766 C C . GLY B 1 138 ? 20.715 0.228 14.571 1.00 10.67 138 GLY B C 1
ATOM 2767 O O . GLY B 1 138 ? 20.645 0.675 15.721 1.00 13.53 138 GLY B O 1
ATOM 2768 N N . GLY B 1 139 ? 19.754 -0.485 14.015 1.00 11.24 139 GLY B N 1
ATOM 2769 C CA . GLY B 1 139 ? 18.520 -0.746 14.721 1.00 12.52 139 GLY B CA 1
ATOM 2770 C C . GLY B 1 139 ? 17.457 0.316 14.472 1.00 13.22 139 GLY B C 1
ATOM 2771 O O . GLY B 1 139 ? 17.498 1.059 13.479 1.00 12.64 139 GLY B O 1
ATOM 2772 N N . PRO B 1 140 ? 16.434 0.359 15.324 1.00 12.53 140 PRO B N 1
ATOM 2773 C CA . PRO B 1 140 ? 15.372 1.343 15.148 1.00 13.62 140 PRO B CA 1
ATOM 2774 C C . PRO B 1 140 ? 15.930 2.744 15.210 1.00 12.82 140 PRO B C 1
ATOM 2775 O O . PRO B 1 140 ? 16.800 3.047 16.014 1.00 12.65 140 PRO B O 1
ATOM 2779 N N . LEU B 1 141 ? 15.525 3.543 14.249 1.00 12.39 141 LEU B N 1
ATOM 2780 C CA . LEU B 1 141 ? 15.912 4.936 14.167 1.00 15.21 141 LEU B CA 1
ATOM 2781 C C . LEU B 1 141 ? 15.602 5.663 15.487 1.00 14.61 141 LEU B C 1
ATOM 2782 O O . LEU B 1 141 ? 14.531 5.466 16.087 1.00 14.32 141 LEU B O 1
ATOM 2787 N N . PRO B 1 142 ? 16.553 6.478 15.968 1.00 14.71 142 PRO B N 1
ATOM 2788 C CA . PRO B 1 142 ? 16.395 7.225 17.222 1.00 13.98 142 PRO B CA 1
ATOM 2789 C C . PRO B 1 142 ? 15.144 8.094 17.181 1.00 14.25 142 PRO B C 1
ATOM 2790 O O . PRO B 1 142 ? 14.792 8.649 16.143 1.00 13.85 142 PRO B O 1
ATOM 2794 N N . ASP B 1 143 ? 14.463 8.191 18.314 1.00 14.28 143 ASP B N 1
ATOM 2795 C CA . ASP B 1 143 ? 13.268 8.987 18.386 1.00 11.41 143 ASP B CA 1
ATOM 2796 C C . ASP B 1 143 ? 13.604 10.460 18.276 1.00 11.76 143 ASP B C 1
ATOM 2797 O O . ASP B 1 143 ? 12.796 11.254 17.822 1.00 12.29 143 ASP B O 1
ATOM 2802 N N . LYS B 1 144 ? 14.824 10.812 18.653 1.00 14.08 144 LYS B N 1
ATOM 2803 C CA . LYS B 1 144 ? 15.261 12.208 18.664 1.00 14.80 144 LYS B CA 1
ATOM 2804 C C . LYS B 1 144 ? 16.422 12.492 17.716 1.00 13.32 144 LYS B C 1
ATOM 2805 O O . LYS B 1 144 ? 17.371 11.714 17.609 1.00 13.97 144 LYS B O 1
ATOM 2811 N N . LEU B 1 145 ? 16.385 13.679 17.137 1.00 12.79 145 LEU B N 1
ATOM 2812 C CA . LEU B 1 145 ? 17.396 14.153 16.214 1.00 15.26 145 LEU B CA 1
ATOM 2813 C C . LEU B 1 145 ? 18.200 15.255 16.924 1.00 17.11 145 LEU B C 1
ATOM 2814 O O . LEU B 1 145 ? 17.651 16.017 17.743 1.00 16.20 145 LEU B O 1
ATOM 2819 N N . GLN B 1 146 ? 19.504 15.289 16.653 1.00 16.31 146 GLN B N 1
ATOM 2820 C CA . GLN B 1 146 ? 20.392 16.354 17.139 1.00 18.89 146 GLN B CA 1
ATOM 2821 C C . GLN B 1 146 ? 20.441 17.350 16.000 1.00 15.91 146 GLN B C 1
ATOM 2822 O O . GLN B 1 146 ? 20.545 16.951 14.855 1.00 17.73 146 GLN B O 1
ATOM 2828 N N . GLN B 1 147 ? 20.341 18.626 16.319 1.00 17.69 147 GLN B N 1
ATOM 2829 C CA . GLN B 1 147 ? 20.381 19.672 15.322 1.00 17.64 147 GLN B CA 1
ATOM 2830 C C . GLN B 1 147 ? 21.171 20.795 15.930 1.00 17.28 147 GLN B C 1
ATOM 2831 O O . GLN B 1 147 ? 21.096 21.030 17.144 1.00 20.07 147 GLN B O 1
ATOM 2837 N N . ALA B 1 148 ? 21.941 21.501 15.121 1.00 14.98 148 ALA B N 1
ATOM 2838 C CA . ALA B 1 148 ? 22.770 22.583 15.656 1.00 12.49 148 ALA B CA 1
ATOM 2839 C C . ALA B 1 148 ? 23.014 23.612 14.565 1.00 12.06 148 ALA B C 1
ATOM 2840 O O . ALA B 1 148 ? 23.072 23.270 13.387 1.00 10.58 148 ALA B O 1
ATOM 2842 N N . LEU B 1 149 ? 23.091 24.872 14.946 1.00 10.60 149 LEU B N 1
ATOM 2843 C CA . LEU B 1 149 ? 23.461 25.905 13.991 1.00 11.68 149 LEU B CA 1
ATOM 2844 C C . LEU B 1 149 ? 24.969 25.783 13.781 1.00 11.03 149 LEU B C 1
ATOM 2845 O O . LEU B 1 149 ? 25.720 25.572 14.740 1.00 12.04 149 LEU B O 1
ATOM 2850 N N . LEU B 1 150 ? 25.389 25.741 12.524 1.00 8.53 150 LEU B N 1
ATOM 2851 C CA . LEU B 1 150 ? 26.809 25.659 12.215 1.00 7.86 150 LEU B CA 1
ATOM 2852 C C . LEU B 1 150 ? 27.165 26.701 11.138 1.00 10.60 150 LEU B C 1
ATOM 2853 O O . LEU B 1 150 ? 26.961 26.469 9.951 1.00 11.27 150 LEU B O 1
ATOM 2858 N N . PRO B 1 151 ? 27.575 27.914 11.551 1.00 11.33 151 PRO B N 1
ATOM 2859 C CA . PRO B 1 151 ? 27.775 28.999 10.575 1.00 11.06 151 PRO B CA 1
ATOM 2860 C C . PRO B 1 151 ? 28.906 28.716 9.585 1.00 11.47 151 PRO B C 1
ATOM 2861 O O . PRO B 1 151 ? 29.958 28.165 9.950 1.00 10.22 151 PRO B O 1
ATOM 2865 N N . THR B 1 152 ? 28.721 29.172 8.358 1.00 9.44 152 THR B N 1
ATOM 2866 C CA . THR B 1 152 ? 29.710 28.965 7.327 1.00 10.25 152 THR B CA 1
ATOM 2867 C C . THR B 1 152 ? 30.952 29.834 7.493 1.00 9.59 152 THR B C 1
ATOM 2868 O O . THR B 1 152 ? 30.895 30.962 7.997 1.00 8.14 152 THR B O 1
ATOM 2875 N N . VAL B 1 153 ? 32.087 29.224 7.191 1.00 9.59 153 VAL B N 1
ATOM 2876 C CA . VAL B 1 153 ? 33.388 29.901 7.139 1.00 8.70 153 VAL B CA 1
ATOM 2877 C C . VAL B 1 153 ? 33.777 29.887 5.670 1.00 8.43 153 VAL B C 1
ATOM 2878 O O . VAL B 1 153 ? 34.011 28.812 5.102 1.00 7.91 153 VAL B O 1
ATOM 2882 N N . ASP B 1 154 ? 33.775 31.047 5.018 1.00 8.91 154 ASP B N 1
ATOM 2883 C CA . ASP B 1 154 ? 33.962 31.017 3.583 1.00 9.91 154 ASP B CA 1
ATOM 2884 C C . ASP B 1 154 ? 35.379 30.563 3.231 1.00 11.82 154 ASP B C 1
ATOM 2885 O O . ASP B 1 154 ? 36.241 30.493 4.103 1.00 11.88 154 ASP B O 1
ATOM 2890 N N . TYR B 1 155 ? 35.620 30.278 1.955 1.00 12.98 155 TYR B N 1
ATOM 2891 C CA . TYR B 1 155 ? 36.934 29.795 1.518 1.00 14.61 155 TYR B CA 1
ATOM 2892 C C . TYR B 1 155 ? 38.116 30.709 1.895 1.00 14.21 155 TYR B C 1
ATOM 2893 O O . TYR B 1 155 ? 39.132 30.229 2.382 1.00 13.57 155 TYR B O 1
ATOM 2902 N N . GLU B 1 156 ? 37.929 32.022 1.795 1.00 14.95 156 GLU B N 1
ATOM 2903 C CA . GLU B 1 156 ? 38.950 32.988 2.185 1.00 18.69 156 GLU B CA 1
ATOM 2904 C C . GLU B 1 156 ? 39.384 32.764 3.645 1.00 17.38 156 GLU B C 1
ATOM 2905 O O . GLU B 1 156 ? 40.583 32.724 3.959 1.00 15.49 156 GLU B O 1
ATOM 2911 N N . HIS B 1 157 ? 38.413 32.562 4.533 1.00 14.30 157 HIS B N 1
ATOM 2912 C CA . HIS B 1 157 ? 38.728 32.421 5.959 1.00 14.23 157 HIS B CA 1
ATOM 2913 C C . HIS B 1 157 ? 39.149 31.002 6.310 1.00 11.31 157 HIS B C 1
ATOM 2914 O O . HIS B 1 157 ? 40.105 30.773 7.043 1.00 12.76 157 HIS B O 1
ATOM 2921 N N . CYS B 1 158 ? 38.522 30.040 5.663 1.00 11.68 158 CYS B N 1
ATOM 2922 C CA . CYS B 1 158 ? 38.817 28.654 5.958 1.00 11.22 158 CYS B CA 1
ATOM 2923 C C . CYS B 1 158 ? 40.219 28.248 5.480 1.00 12.68 158 CYS B C 1
ATOM 2924 O O . CYS B 1 158 ? 40.820 27.330 6.044 1.00 13.21 158 CYS B O 1
ATOM 2927 N N . SER B 1 159 ? 40.703 28.893 4.414 1.00 11.80 159 SER B N 1
ATOM 2928 C CA . SER B 1 159 ? 42.009 28.593 3.824 1.00 15.81 159 SER B CA 1
ATOM 2929 C C . SER B 1 159 ? 43.144 29.326 4.524 1.00 18.06 159 SER B C 1
ATOM 2930 O O . SER B 1 159 ? 44.296 29.242 4.084 1.00 19.06 159 SER B O 1
ATOM 2933 N N . GLN B 1 160 ? 42.829 30.067 5.583 1.00 18.98 160 GLN B N 1
ATOM 2934 C CA . GLN B 1 160 ? 43.872 30.694 6.401 1.00 22.35 160 GLN B CA 1
ATOM 2935 C C . GLN B 1 160 ? 44.833 29.629 6.872 1.00 22.28 160 GLN B C 1
ATOM 2936 O O . GLN B 1 160 ? 44.421 28.505 7.178 1.00 22.07 160 GLN B O 1
ATOM 2942 N N . TRP B 1 161 ? 46.104 29.986 6.989 1.00 22.92 161 TRP B N 1
ATOM 2943 C CA . TRP B 1 161 ? 47.133 29.008 7.310 1.00 23.11 161 TRP B CA 1
ATOM 2944 C C . TRP B 1 161 ? 46.877 28.297 8.635 1.00 19.61 161 TRP B C 1
ATOM 2945 O O . TRP B 1 161 ? 47.227 27.125 8.798 1.00 20.21 161 TRP B O 1
ATOM 2956 N N . ASP B 1 162 ? 46.309 29.026 9.583 1.00 18.47 162 ASP B N 1
ATOM 2957 C CA . ASP B 1 162 ? 46.013 28.516 10.923 1.00 19.52 162 ASP B CA 1
ATOM 2958 C C . ASP B 1 162 ? 44.636 27.821 11.069 1.00 18.75 162 ASP B C 1
ATOM 2959 O O . ASP B 1 162 ? 44.354 27.200 12.111 1.00 17.30 162 ASP B O 1
ATOM 2964 N N . TRP B 1 163 ? 43.805 27.920 10.021 1.00 17.53 163 TRP B N 1
ATOM 2965 C CA . TRP B 1 163 ? 42.561 27.147 9.900 1.00 15.33 163 TRP B CA 1
ATOM 2966 C C . TRP B 1 163 ? 42.878 25.874 9.102 1.00 14.25 163 TRP B C 1
ATOM 2967 O O . TRP B 1 163 ? 43.740 25.104 9.523 1.00 14.71 163 TRP B O 1
ATOM 2978 N N . TRP B 1 164 ? 42.365 25.726 7.886 1.00 12.28 164 TRP B N 1
ATOM 2979 C CA . TRP B 1 164 ? 42.683 24.529 7.111 1.00 11.66 164 TRP B CA 1
ATOM 2980 C C . TRP B 1 164 ? 43.760 24.721 6.064 1.00 14.39 164 TRP B C 1
ATOM 2981 O O . TRP B 1 164 ? 44.067 23.785 5.318 1.00 14.96 164 TRP B O 1
ATOM 2992 N N . GLY B 1 165 ? 44.168 25.968 5.859 1.00 15.96 165 GLY B N 1
ATOM 2993 C CA . GLY B 1 165 ? 45.214 26.232 4.884 1.00 17.33 165 GLY B CA 1
ATOM 2994 C C . GLY B 1 165 ? 44.971 25.682 3.482 1.00 17.64 165 GLY B C 1
ATOM 2995 O O . GLY B 1 165 ? 43.886 25.832 2.915 1.00 14.56 165 GLY B O 1
ATOM 2996 N N . ILE B 1 166 ? 45.951 24.922 2.994 1.00 18.98 166 ILE B N 1
ATOM 2997 C CA . ILE B 1 166 ? 45.953 24.396 1.622 1.00 20.76 166 ILE B CA 1
ATOM 2998 C C . ILE B 1 166 ? 45.065 23.158 1.461 1.00 17.10 166 ILE B C 1
ATOM 2999 O O . ILE B 1 166 ? 44.700 22.754 0.348 1.00 14.58 166 ILE B O 1
ATOM 3004 N N . THR B 1 167 ? 44.664 22.598 2.591 1.00 15.61 167 THR B N 1
ATOM 3005 C CA . THR B 1 167 ? 43.848 21.402 2.570 1.00 15.37 167 THR B CA 1
ATOM 3006 C C . THR B 1 167 ? 42.467 21.634 1.949 1.00 14.79 167 THR B C 1
ATOM 3007 O O . THR B 1 167 ? 41.914 20.734 1.308 1.00 14.24 167 THR B O 1
ATOM 3011 N N . VAL B 1 168 ? 41.859 22.784 2.226 1.00 14.90 168 VAL B N 1
ATOM 3012 C CA . VAL B 1 168 ? 40.520 23.011 1.708 1.00 14.85 168 VAL B CA 1
ATOM 3013 C C . VAL B 1 168 ? 40.578 23.577 0.316 1.00 14.84 168 VAL B C 1
ATOM 3014 O O . VAL B 1 168 ? 41.446 24.400 0.009 1.00 18.04 168 VAL B O 1
ATOM 3021 N N . LYS B 1 169 ? 39.645 23.131 -0.513 1.00 11.91 169 LYS B N 1
ATOM 3022 C CA . LYS B 1 169 ? 39.533 23.576 -1.899 1.00 13.20 169 LYS B CA 1
ATOM 3023 C C . LYS B 1 169 ? 38.279 24.418 -2.063 1.00 14.35 169 LYS B C 1
ATOM 3024 O O . LYS B 1 169 ? 37.362 24.401 -1.216 1.00 12.05 169 LYS B O 1
ATOM 3030 N N . LYS B 1 170 ? 38.177 25.065 -3.213 1.00 13.11 170 LYS B N 1
ATOM 3031 C CA . LYS B 1 170 ? 37.009 25.877 -3.493 1.00 13.91 170 LYS B CA 1
ATOM 3032 C C . LYS B 1 170 ? 35.785 25.008 -3.739 1.00 11.57 170 LYS B C 1
ATOM 3033 O O . LYS B 1 170 ? 34.682 25.508 -3.721 1.00 13.24 170 LYS B O 1
ATOM 3039 N N . THR B 1 171 ? 35.978 23.701 -3.884 1.00 9.17 171 THR B N 1
ATOM 3040 C CA . THR B 1 171 ? 34.853 22.804 -4.091 1.00 9.90 171 THR B CA 1
ATOM 3041 C C . THR B 1 171 ? 34.282 22.278 -2.757 1.00 10.00 171 THR B C 1
ATOM 3042 O O . THR B 1 171 ? 33.590 21.259 -2.745 1.00 9.43 171 THR B O 1
ATOM 3046 N N . MET B 1 172 ? 34.738 22.863 -1.649 1.00 8.47 172 MET B N 1
ATOM 3047 C CA . MET B 1 172 ? 34.330 22.460 -0.302 1.00 7.61 172 MET B CA 1
ATOM 3048 C C . MET B 1 172 ? 33.715 23.628 0.438 1.00 8.47 172 MET B C 1
ATOM 3049 O O . MET B 1 172 ? 33.934 24.805 0.099 1.00 7.43 172 MET B O 1
ATOM 3054 N N . VAL B 1 173 ? 32.899 23.301 1.427 1.00 9.11 173 VAL B N 1
ATOM 3055 C CA . VAL B 1 173 ? 32.321 24.305 2.329 1.00 7.90 173 VAL B CA 1
ATOM 3056 C C . VAL B 1 173 ? 32.816 24.005 3.728 1.00 6.74 173 VAL B C 1
ATOM 3057 O O . VAL B 1 173 ? 32.829 22.858 4.125 1.00 8.48 173 VAL B O 1
ATOM 3061 N N . CYS B 1 174 ? 33.243 25.009 4.460 1.00 5.41 174 CYS B N 1
ATOM 3062 C CA . CYS B 1 174 ? 33.557 24.812 5.867 1.00 5.27 174 CYS B CA 1
ATOM 3063 C C . CYS B 1 174 ? 32.436 25.383 6.708 1.00 5.71 174 CYS B C 1
ATOM 3064 O O . CYS B 1 174 ? 31.925 26.478 6.433 1.00 8.72 174 CYS B O 1
ATOM 3067 N N . ALA B 1 175 ? 32.219 24.782 7.856 1.00 6.43 175 ALA B N 1
ATOM 3068 C CA . ALA B 1 175 ? 31.278 25.352 8.806 1.00 6.82 175 ALA B CA 1
ATOM 3069 C C . ALA B 1 175 ? 31.682 25.001 10.235 1.00 8.08 175 ALA B C 1
ATOM 3070 O O . ALA B 1 175 ? 32.151 23.882 10.499 1.00 8.21 175 ALA B O 1
ATOM 3072 N N . GLY B 1 176 ? 31.619 26.003 11.113 1.00 7.26 176 GLY B N 1
ATOM 3073 C CA . GLY B 1 176 ? 31.965 25.807 12.507 1.00 8.55 176 GLY B CA 1
ATOM 3074 C C . GLY B 1 176 ? 33.356 26.291 12.815 1.00 10.09 176 GLY B C 1
ATOM 3075 O O . GLY B 1 176 ? 33.767 27.327 12.302 1.00 13.23 176 GLY B O 1
ATOM 3076 N N . GLY B 1 177 ? 34.101 25.538 13.622 1.00 14.03 177 GLY B N 1
ATOM 3077 C CA . GLY B 1 177 ? 35.485 25.905 13.945 1.00 16.43 177 GLY B CA 1
ATOM 3078 C C . GLY B 1 177 ? 35.669 26.818 15.151 1.00 15.70 177 GLY B C 1
ATOM 3079 O O . GLY B 1 177 ? 36.778 27.281 15.459 1.00 13.36 177 GLY B O 1
ATOM 3080 N N . ASP B 1 178 ? 34.552 27.206 15.739 1.00 16.62 178 ASP B N 1
ATOM 3081 C CA . ASP B 1 178 ? 34.579 28.017 16.936 1.00 19.51 178 ASP B CA 1
ATOM 3082 C C . ASP B 1 178 ? 33.840 27.313 18.087 1.00 19.46 178 ASP B C 1
ATOM 3083 O O . ASP B 1 178 ? 34.016 26.107 18.306 1.00 19.95 178 ASP B O 1
ATOM 3088 N N . THR B 1 179 ? 32.929 28.021 18.738 1.00 20.09 179 THR B N 1
ATOM 3089 C CA . THR B 1 179 ? 32.285 27.498 19.929 1.00 21.87 179 THR B CA 1
ATOM 3090 C C . THR B 1 179 ? 31.204 26.506 19.565 1.00 22.67 179 THR B C 1
ATOM 3091 O O . THR B 1 179 ? 30.879 25.608 20.357 1.00 23.93 179 THR B O 1
ATOM 3095 N N . ARG B 1 180 ? 30.678 26.640 18.349 1.00 22.00 180 ARG B N 1
ATOM 3096 C CA . ARG B 1 180 ? 29.613 25.773 17.870 1.00 21.75 180 ARG B CA 1
ATOM 3097 C C . ARG B 1 180 ? 30.211 24.552 17.239 1.00 22.65 180 ARG B C 1
ATOM 3098 O O . ARG B 1 180 ? 30.958 24.636 16.261 1.00 23.22 180 ARG B O 1
ATOM 3106 N N . SER B 1 181 ? 29.961 23.428 17.896 1.00 22.17 181 SER B N 1
ATOM 3107 C CA . SER B 1 181 ? 30.510 22.122 17.542 1.00 21.29 181 SER B CA 1
ATOM 3108 C C . SER B 1 181 ? 29.728 21.524 16.368 1.00 18.60 181 SER B C 1
ATOM 3109 O O . SER B 1 181 ? 28.531 21.770 16.205 1.00 18.78 181 SER B O 1
ATOM 3112 N N . GLY B 1 182 ? 30.426 20.745 15.559 1.00 17.06 182 GLY B N 1
ATOM 3113 C CA . GLY B 1 182 ? 29.801 20.039 14.472 1.00 13.91 182 GLY B CA 1
ATOM 3114 C C . GLY B 1 182 ? 29.601 18.595 14.865 1.00 12.01 182 GLY B C 1
ATOM 3115 O O . GLY B 1 182 ? 29.289 17.774 14.022 1.00 10.78 182 GLY B O 1
ATOM 3116 N N . CYS B 1 183 ? 29.637 18.295 16.158 1.00 10.20 183 CYS B N 1
ATOM 3117 C CA . CYS B 1 183 ? 29.536 16.909 16.576 1.00 9.07 183 CYS B CA 1
ATOM 3118 C C . CYS B 1 183 ? 28.164 16.292 16.488 1.00 7.62 183 CYS B C 1
ATOM 3119 O O . CYS B 1 183 ? 28.055 15.065 16.512 1.00 10.01 183 CYS B O 1
ATOM 3122 N N . ASN B 1 184 ? 27.134 17.097 16.273 1.00 6.87 184 ASN B N 1
ATOM 3123 C CA . ASN B 1 184 ? 25.786 16.542 16.118 1.00 10.96 184 ASN B CA 1
ATOM 3124 C C . ASN B 1 184 ? 25.560 15.831 14.766 1.00 10.71 184 ASN B C 1
ATOM 3125 O O . ASN B 1 184 ? 24.637 15.024 14.630 1.00 12.69 184 ASN B O 1
ATOM 3130 N N . GLY B 1 185 ? 26.381 16.152 13.771 1.00 11.38 185 GLY B N 1
ATOM 3131 C CA . GLY B 1 185 ? 26.216 15.555 12.447 1.00 11.39 185 GLY B CA 1
ATOM 3132 C C . GLY B 1 185 ? 26.760 14.137 12.272 1.00 13.24 185 GLY B C 1
ATOM 3133 O O . GLY B 1 185 ? 27.250 13.494 13.217 1.00 14.70 185 GLY B O 1
ATOM 3134 N N . ASP B 1 186 ? 26.524 13.579 11.100 1.00 11.21 186 ASP B N 1
ATOM 3135 C CA . ASP B 1 186 ? 27.036 12.251 10.800 1.00 9.45 186 ASP B CA 1
ATOM 3136 C C . ASP B 1 186 ? 27.972 12.335 9.626 1.00 9.28 186 ASP B C 1
ATOM 3137 O O . ASP B 1 186 ? 28.058 13.357 8.953 1.00 9.38 186 ASP B O 1
ATOM 3142 N N . SER B 1 187 ? 28.817 11.338 9.510 1.00 8.90 187 SER B N 1
ATOM 3143 C CA . SER B 1 187 ? 29.667 11.216 8.345 1.00 9.66 187 SER B CA 1
ATOM 3144 C C . SER B 1 187 ? 28.755 11.245 7.088 1.00 9.13 187 SER B C 1
ATOM 3145 O O . SER B 1 187 ? 27.670 10.613 7.070 1.00 7.55 187 SER B O 1
ATOM 3148 N N . GLY B 1 188 ? 29.153 12.011 6.073 1.00 6.50 188 GLY B N 1
ATOM 3149 C CA . GLY B 1 188 ? 28.313 12.165 4.906 1.00 5.56 188 GLY B CA 1
ATOM 3150 C C . GLY B 1 188 ? 27.043 12.966 5.170 1.00 6.90 188 GLY B C 1
ATOM 3151 O O . GLY B 1 188 ? 26.257 13.168 4.259 1.00 10.27 188 GLY B O 1
ATOM 3152 N N . GLY B 1 189 ? 26.857 13.502 6.378 1.00 4.66 189 GLY B N 1
ATOM 3153 C CA . GLY B 1 189 ? 25.599 14.161 6.683 1.00 6.31 189 GLY B CA 1
ATOM 3154 C C . GLY B 1 189 ? 25.454 15.555 6.079 1.00 6.04 189 GLY B C 1
ATOM 3155 O O . GLY B 1 189 ? 26.461 16.209 5.854 1.00 7.84 189 GLY B O 1
ATOM 3156 N N . PRO B 1 190 ? 24.220 16.070 5.886 1.00 8.67 190 PRO B N 1
ATOM 3157 C CA . PRO B 1 190 ? 24.030 17.310 5.125 1.00 8.22 190 PRO B CA 1
ATOM 3158 C C . PRO B 1 190 ? 24.265 18.571 5.940 1.00 6.88 190 PRO B C 1
ATOM 3159 O O . PRO B 1 190 ? 24.116 18.556 7.160 1.00 4.47 190 PRO B O 1
ATOM 3163 N N . LEU B 1 191 ? 24.702 19.617 5.241 1.00 6.36 191 LEU B N 1
ATOM 3164 C CA . LEU B 1 191 ? 24.713 20.989 5.733 1.00 6.61 191 LEU B CA 1
ATOM 3165 C C . LEU B 1 191 ? 23.546 21.673 5.009 1.00 7.33 191 LEU B C 1
ATOM 3166 O O . LEU B 1 191 ? 23.560 21.790 3.788 1.00 7.43 191 LEU B O 1
ATOM 3171 N N . ASN B 1 192 ? 22.534 22.075 5.764 1.00 6.13 192 ASN B N 1
ATOM 3172 C CA . ASN B 1 192 ? 21.318 22.586 5.191 1.00 9.04 192 ASN B CA 1
ATOM 3173 C C . ASN B 1 192 ? 21.277 24.078 5.457 1.00 9.05 192 ASN B C 1
ATOM 3174 O O . ASN B 1 192 ? 21.540 24.522 6.576 1.00 7.34 192 ASN B O 1
ATOM 3179 N N . CYS B 1 193 ? 21.049 24.846 4.401 1.00 7.48 193 CYS B N 1
ATOM 3180 C CA . CYS B 1 193 ? 21.016 26.295 4.517 1.00 10.25 193 CYS B CA 1
ATOM 3181 C C . CYS B 1 193 ? 19.677 26.866 4.024 1.00 14.33 193 CYS B C 1
ATOM 3182 O O . CYS B 1 193 ? 19.110 26.410 3.027 1.00 13.29 193 CYS B O 1
ATOM 3185 N N . PRO B 1 194 ? 19.219 27.949 4.655 1.00 18.07 194 PRO B N 1
ATOM 3186 C CA . PRO B 1 194 ? 18.033 28.654 4.180 1.00 20.05 194 PRO B CA 1
ATOM 3187 C C . PRO B 1 194 ? 18.358 29.516 2.955 1.00 20.77 194 PRO B C 1
ATOM 3188 O O . PRO B 1 194 ? 19.429 30.123 2.867 1.00 22.84 194 PRO B O 1
ATOM 3192 N N . ALA B 1 195 ? 17.544 29.380 1.922 1.00 24.60 195 ALA B N 1
ATOM 3193 C CA . ALA B 1 195 ? 17.703 30.151 0.681 1.00 27.37 195 ALA B CA 1
ATOM 3194 C C . ALA B 1 195 ? 16.899 31.444 0.805 1.00 30.35 195 ALA B C 1
ATOM 3195 O O . ALA B 1 195 ? 15.923 31.502 1.560 1.00 30.05 195 ALA B O 1
ATOM 3197 N N . ALA B 1 196 ? 17.275 32.456 0.031 1.00 35.04 196 ALA B N 1
ATOM 3198 C CA . ALA B 1 196 ? 16.563 33.735 0.036 1.00 40.02 196 ALA B CA 1
ATOM 3199 C C . ALA B 1 196 ? 15.025 33.599 0.066 1.00 42.47 196 ALA B C 1
ATOM 3200 O O . ALA B 1 196 ? 14.344 34.313 0.802 1.00 44.15 196 ALA B O 1
ATOM 3202 N N . ASP B 1 197 ? 14.504 32.585 -0.620 1.00 45.06 197 ASP B N 1
ATOM 3203 C CA . ASP B 1 197 ? 13.058 32.380 -0.754 1.00 47.45 197 ASP B CA 1
ATOM 3204 C C . ASP B 1 197 ? 12.396 31.767 0.491 1.00 46.91 197 ASP B C 1
ATOM 3205 O O . ASP B 1 197 ? 11.199 31.458 0.477 1.00 48.87 197 ASP B O 1
ATOM 3210 N N . GLY B 1 198 ? 13.210 31.396 1.471 1.00 45.35 198 GLY B N 1
ATOM 3211 C CA . GLY B 1 198 ? 12.687 30.675 2.613 1.00 41.92 198 GLY B CA 1
ATOM 3212 C C . GLY B 1 198 ? 12.690 29.158 2.496 1.00 39.83 198 GLY B C 1
ATOM 3213 O O . GLY B 1 198 ? 12.293 28.485 3.450 1.00 41.36 198 GLY B O 1
ATOM 3214 N N . SER B 1 199 ? 13.116 28.599 1.358 1.00 36.53 199 SER B N 1
ATOM 3215 C CA . SER B 1 199 ? 13.278 27.145 1.273 1.00 32.34 199 SER B CA 1
ATOM 3216 C C . SER B 1 199 ? 14.644 26.723 1.822 1.00 29.62 199 SER B C 1
ATOM 3217 O O . SER B 1 199 ? 15.514 27.556 2.035 1.00 29.43 199 SER B O 1
ATOM 3220 N N . TRP B 1 200 ? 14.785 25.446 2.151 1.00 27.37 200 TRP B N 1
ATOM 3221 C CA . TRP B 1 200 ? 16.042 24.919 2.639 1.00 25.55 200 TRP B CA 1
ATOM 3222 C C . TRP B 1 200 ? 16.740 24.125 1.546 1.00 20.14 200 TRP B C 1
ATOM 3223 O O . TRP B 1 200 ? 16.096 23.382 0.787 1.00 17.99 200 TRP B O 1
ATOM 3234 N N . GLN B 1 201 ? 18.041 24.352 1.415 1.00 14.17 201 GLN B N 1
ATOM 3235 C CA . GLN B 1 201 ? 18.859 23.691 0.404 1.00 11.69 201 GLN B CA 1
ATOM 3236 C C . GLN B 1 201 ? 20.013 22.924 1.054 1.00 10.50 201 GLN B C 1
ATOM 3237 O O . GLN B 1 201 ? 20.616 23.401 2.013 1.00 10.38 201 GLN B O 1
ATOM 3243 N N . VAL B 1 202 ? 20.363 21.771 0.491 1.00 9.05 202 VAL B N 1
ATOM 3244 C CA . VAL B 1 202 ? 21.569 21.067 0.929 1.00 6.53 202 VAL B CA 1
ATOM 3245 C C . VAL B 1 202 ? 22.748 21.658 0.220 1.00 6.61 202 VAL B C 1
ATOM 3246 O O . VAL B 1 202 ? 22.968 21.359 -0.951 1.00 5.41 202 VAL B O 1
ATOM 3253 N N . HIS B 1 203 ? 23.600 22.339 0.964 1.00 4.07 203 HIS B N 1
ATOM 3254 C CA . HIS B 1 203 ? 24.794 22.895 0.357 1.00 4.43 203 HIS B CA 1
ATOM 3255 C C . HIS B 1 203 ? 26.044 22.042 0.554 1.00 6.87 203 HIS B C 1
ATOM 3256 O O . HIS B 1 203 ? 27.048 22.233 -0.154 1.00 8.25 203 HIS B O 1
ATOM 3263 N N . GLY B 1 204 ? 25.973 21.046 1.427 1.00 4.77 204 GLY B N 1
ATOM 3264 C CA . GLY B 1 204 ? 27.179 20.307 1.704 1.00 4.89 204 GLY B CA 1
ATOM 3265 C C . GLY B 1 204 ? 26.859 18.915 2.173 1.00 8.41 204 GLY B C 1
ATOM 3266 O O . GLY B 1 204 ? 25.752 18.683 2.678 1.00 7.44 204 GLY B O 1
ATOM 3267 N N . VAL B 1 205 ? 27.795 17.987 1.949 1.00 7.39 205 VAL B N 1
ATOM 3268 C CA . VAL B 1 205 ? 27.746 16.694 2.617 1.00 6.99 205 VAL B CA 1
ATOM 3269 C C . VAL B 1 205 ? 29.066 16.488 3.320 1.00 5.85 205 VAL B C 1
ATOM 3270 O O . VAL B 1 205 ? 30.123 16.813 2.770 1.00 6.06 205 VAL B O 1
ATOM 3274 N N . THR B 1 206 ? 28.993 16.105 4.595 1.00 4.17 206 THR B N 1
ATOM 3275 C CA . THR B 1 206 ? 30.170 16.049 5.419 1.00 4.91 206 THR B CA 1
ATOM 3276 C C . THR B 1 206 ? 31.286 15.156 4.861 1.00 4.22 206 THR B C 1
ATOM 3277 O O . THR B 1 206 ? 31.096 13.948 4.622 1.00 5.98 206 THR B O 1
ATOM 3281 N N . SER B 1 207 ? 32.450 15.746 4.646 1.00 4.17 207 SER B N 1
ATOM 3282 C CA . SER B 1 207 ? 33.561 14.957 4.143 1.00 4.25 207 SER B CA 1
ATOM 3283 C C . SER B 1 207 ? 34.545 14.577 5.241 1.00 3.57 207 SER B C 1
ATOM 3284 O O . SER B 1 207 ? 34.766 13.393 5.526 1.00 5.65 207 SER B O 1
ATOM 3287 N N . PHE B 1 208 ? 35.162 15.574 5.844 1.00 5.31 208 PHE B N 1
ATOM 3288 C CA . PHE B 1 208 ? 36.198 15.296 6.846 1.00 5.68 208 PHE B CA 1
ATOM 3289 C C . PHE B 1 208 ? 36.240 16.319 7.981 1.00 7.05 208 PHE B C 1
ATOM 3290 O O . PHE B 1 208 ? 35.664 17.409 7.898 1.00 7.08 208 PHE B O 1
ATOM 3298 N N . VAL B 1 209 ? 36.856 15.883 9.073 1.00 7.81 209 VAL B N 1
ATOM 3299 C CA . VAL B 1 209 ? 37.091 16.690 10.260 1.00 7.65 209 VAL B CA 1
ATOM 3300 C C . VAL B 1 209 ? 38.591 16.606 10.601 1.00 7.79 209 VAL B C 1
ATOM 3301 O O . VAL B 1 209 ? 39.374 15.912 9.930 1.00 9.17 209 VAL B O 1
ATOM 3305 N N . SER B 1 210 ? 39.032 17.492 11.487 1.00 10.37 210 SER B N 1
ATOM 3306 C CA . SER B 1 210 ? 40.393 17.437 12.028 1.00 11.21 210 SER B CA 1
ATOM 3307 C C . SER B 1 210 ? 40.665 16.056 12.665 1.00 9.45 210 SER B C 1
ATOM 3308 O O . SER B 1 210 ? 39.728 15.381 13.124 1.00 10.68 210 SER B O 1
ATOM 3311 N N . ALA B 1 211 ? 41.940 15.695 12.770 1.00 8.33 211 ALA B N 1
ATOM 3312 C CA . ALA B 1 211 ? 42.374 14.489 13.458 1.00 9.84 211 ALA B CA 1
ATOM 3313 C C . ALA B 1 211 ? 41.913 14.464 14.926 1.00 9.55 211 ALA B C 1
ATOM 3314 O O . ALA B 1 211 ? 41.670 13.390 15.486 1.00 10.38 211 ALA B O 1
ATOM 3316 N N . PHE B 1 212 ? 41.678 15.640 15.506 1.00 8.63 212 PHE B N 1
ATOM 3317 C CA . PHE B 1 212 ? 41.223 15.723 16.885 1.00 11.09 212 PHE B CA 1
ATOM 3318 C C . PHE B 1 212 ? 39.733 15.550 17.020 1.00 11.83 212 PHE B C 1
ATOM 3319 O O . PHE B 1 212 ? 39.232 15.440 18.136 1.00 13.08 212 PHE B O 1
ATOM 3327 N N . GLY B 1 213 ? 39.029 15.545 15.890 1.00 13.03 213 GLY B N 1
ATOM 3328 C CA . GLY B 1 213 ? 37.597 15.303 15.902 1.00 12.76 213 GLY B CA 1
ATOM 3329 C C . GLY B 1 213 ? 36.735 16.492 15.530 1.00 12.68 213 GLY B C 1
ATOM 3330 O O . GLY B 1 213 ? 37.252 17.594 15.279 1.00 12.53 213 GLY B O 1
ATOM 3331 N N . CYS B 1 214 ? 35.437 16.329 15.791 1.00 11.85 214 CYS B N 1
ATOM 3332 C CA . CYS B 1 214 ? 34.424 17.275 15.329 1.00 13.50 214 CYS B CA 1
ATOM 3333 C C . CYS B 1 214 ? 34.308 18.634 16.037 1.00 15.14 214 CYS B C 1
ATOM 3334 O O . CYS B 1 214 ? 33.605 19.526 15.555 1.00 17.95 214 CYS B O 1
ATOM 3337 N N . ASN B 1 215 ? 34.886 18.771 17.216 1.00 15.16 215 ASN B N 1
ATOM 3338 C CA . ASN B 1 215 ? 34.726 20.032 17.935 1.00 16.07 215 ASN B CA 1
ATOM 3339 C C . ASN B 1 215 ? 36.112 20.633 18.232 1.00 17.94 215 ASN B C 1
ATOM 3340 O O . ASN B 1 215 ? 36.636 20.557 19.370 1.00 18.81 215 ASN B O 1
ATOM 3345 N N . THR B 1 216 ? 36.798 20.962 17.149 1.00 15.53 216 THR B N 1
ATOM 3346 C CA . THR B 1 216 ? 38.177 21.439 17.212 1.00 14.46 216 THR B CA 1
ATOM 3347 C C . THR B 1 216 ? 38.238 22.892 16.731 1.00 14.19 216 THR B C 1
ATOM 3348 O O . THR B 1 216 ? 37.797 23.211 15.617 1.00 13.08 216 THR B O 1
ATOM 3352 N N . ILE B 1 217 ? 38.787 23.766 17.567 1.00 13.65 217 ILE B N 1
ATOM 3353 C CA . ILE B 1 217 ? 38.884 25.171 17.235 1.00 15.69 217 ILE B CA 1
ATOM 3354 C C . ILE B 1 217 ? 39.811 25.378 16.037 1.00 14.68 217 ILE B C 1
ATOM 3355 O O . ILE B 1 217 ? 40.814 24.682 15.884 1.00 13.47 217 ILE B O 1
ATOM 3360 N N . LYS B 1 218 ? 39.308 26.165 15.088 1.00 14.43 218 LYS B N 1
ATOM 3361 C CA . LYS B 1 218 ? 39.994 26.551 13.864 1.00 13.95 218 LYS B CA 1
ATOM 3362 C C . LYS B 1 218 ? 40.158 25.382 12.903 1.00 11.31 218 LYS B C 1
ATOM 3363 O O . LYS B 1 218 ? 40.875 25.477 11.918 1.00 9.33 218 LYS B O 1
ATOM 3369 N N . LYS B 1 219 ? 39.392 24.320 13.142 1.00 10.03 219 LYS B N 1
ATOM 3370 C CA . LYS B 1 219 ? 39.275 23.222 12.165 1.00 11.65 219 LYS B CA 1
ATOM 3371 C C . LYS B 1 219 ? 37.794 22.913 11.959 1.00 10.98 219 LYS B C 1
ATOM 3372 O O . LYS B 1 219 ? 37.260 21.974 12.569 1.00 11.41 219 LYS B O 1
ATOM 3378 N N . PRO B 1 220 ? 37.071 23.814 11.261 1.00 11.12 220 PRO B N 1
ATOM 3379 C CA . PRO B 1 220 ? 35.666 23.556 10.943 1.00 9.75 220 PRO B CA 1
ATOM 3380 C C . PRO B 1 220 ? 35.474 22.221 10.212 1.00 9.35 220 PRO B C 1
ATOM 3381 O O . PRO B 1 220 ? 36.428 21.664 9.637 1.00 8.61 220 PRO B O 1
ATOM 3385 N N . THR B 1 221 ? 34.301 21.637 10.364 1.00 5.36 221 THR B N 1
ATOM 3386 C CA . THR B 1 221 ? 33.969 20.454 9.604 1.00 5.49 221 THR B CA 1
ATOM 3387 C C . THR B 1 221 ? 34.016 20.873 8.137 1.00 4.82 221 THR B C 1
ATOM 3388 O O . THR B 1 221 ? 33.614 21.987 7.786 1.00 4.67 221 THR B O 1
ATOM 3392 N N . VAL B 1 222 ? 34.509 19.984 7.294 1.00 2.00 222 VAL B N 1
ATOM 3393 C CA . VAL B 1 222 ? 34.627 20.284 5.883 1.00 5.36 222 VAL B CA 1
ATOM 3394 C C . VAL B 1 222 ? 33.665 19.427 5.084 1.00 5.58 222 VAL B C 1
ATOM 3395 O O . VAL B 1 222 ? 33.596 18.203 5.256 1.00 8.37 222 VAL B O 1
ATOM 3399 N N . PHE B 1 223 ? 32.798 20.114 4.351 1.00 4.85 223 PHE B N 1
ATOM 3400 C CA . PHE B 1 223 ? 31.775 19.501 3.525 1.00 6.22 223 PHE B CA 1
ATOM 3401 C C . PHE B 1 223 ? 32.165 19.581 2.040 1.00 5.59 223 PHE B C 1
ATOM 3402 O O . PHE B 1 223 ? 32.764 20.568 1.591 1.00 4.57 223 PHE B O 1
ATOM 3410 N N . THR B 1 224 ? 31.705 18.613 1.272 1.00 5.91 224 THR B N 1
ATOM 3411 C CA . THR B 1 224 ? 31.800 18.711 -0.172 1.00 6.55 224 THR B CA 1
ATOM 3412 C C . THR B 1 224 ? 30.769 19.736 -0.597 1.00 8.00 224 THR B C 1
ATOM 3413 O O . THR B 1 224 ? 29.633 19.721 -0.092 1.00 7.84 224 THR B O 1
ATOM 3417 N N . ARG B 1 225 ? 31.188 20.721 -1.398 1.00 7.33 225 ARG B N 1
ATOM 3418 C CA . ARG B 1 225 ? 30.251 21.745 -1.865 1.00 7.85 225 ARG B CA 1
ATOM 3419 C C . ARG B 1 225 ? 29.328 21.197 -2.980 1.00 6.14 225 ARG B C 1
ATOM 3420 O O . ARG B 1 225 ? 29.741 20.999 -4.122 1.00 6.45 225 ARG B O 1
ATOM 3428 N N . VAL B 1 226 ? 28.073 20.940 -2.624 1.00 5.58 226 VAL B N 1
ATOM 3429 C CA . VAL B 1 226 ? 27.101 20.318 -3.526 1.00 6.36 226 VAL B CA 1
ATOM 3430 C C . VAL B 1 226 ? 26.915 21.112 -4.839 1.00 7.74 226 VAL B C 1
ATOM 3431 O O . VAL B 1 226 ? 26.845 20.521 -5.948 1.00 6.23 226 VAL B O 1
ATOM 3435 N N . SER B 1 227 ? 26.979 22.434 -4.732 1.00 7.65 227 SER B N 1
ATOM 3436 C CA . SER B 1 227 ? 26.772 23.285 -5.895 1.00 8.63 227 SER B CA 1
ATOM 3437 C C . SER B 1 227 ? 27.908 23.185 -6.922 1.00 7.07 227 SER B C 1
ATOM 3438 O O . SER B 1 227 ? 27.799 23.729 -8.017 1.00 10.75 227 SER B O 1
ATOM 3441 N N . ALA B 1 228 ? 29.012 22.545 -6.556 1.00 7.60 228 ALA B N 1
ATOM 3442 C CA . ALA B 1 228 ? 30.118 22.328 -7.487 1.00 7.37 228 ALA B CA 1
ATOM 3443 C C . ALA B 1 228 ? 29.908 21.076 -8.336 1.00 8.73 228 ALA B C 1
ATOM 3444 O O . ALA B 1 228 ? 30.658 20.834 -9.286 1.00 13.51 228 ALA B O 1
ATOM 3446 N N . PHE B 1 229 ? 28.909 20.268 -7.991 1.00 7.73 229 PHE B N 1
ATOM 3447 C CA . PHE B 1 229 ? 28.677 18.974 -8.636 1.00 8.33 229 PHE B CA 1
ATOM 3448 C C . PHE B 1 229 ? 27.266 18.770 -9.200 1.00 6.68 229 PHE B C 1
ATOM 3449 O O . PHE B 1 229 ? 26.887 17.641 -9.553 1.00 9.01 229 PHE B O 1
ATOM 3457 N N . ILE B 1 230 ? 26.598 19.873 -9.520 1.00 8.10 230 ILE B N 1
ATOM 3458 C CA . ILE B 1 230 ? 25.213 19.833 -9.986 1.00 8.74 230 ILE B CA 1
ATOM 3459 C C . ILE B 1 230 ? 25.132 19.212 -11.380 1.00 9.80 230 ILE B C 1
ATOM 3460 O O . ILE B 1 230 ? 24.209 18.447 -11.661 1.00 8.86 230 ILE B O 1
ATOM 3465 N N . ASP B 1 231 ? 26.160 19.433 -12.194 1.00 11.13 231 ASP B N 1
ATOM 3466 C CA . ASP B 1 231 ? 26.180 18.857 -13.537 1.00 16.54 231 ASP B CA 1
ATOM 3467 C C . ASP B 1 231 ? 26.208 17.343 -13.416 1.00 13.52 231 ASP B C 1
ATOM 3468 O O . ASP B 1 231 ? 25.380 16.663 -14.018 1.00 14.66 231 ASP B O 1
ATOM 3473 N N . TRP B 1 232 ? 27.093 16.835 -12.556 1.00 12.07 232 TRP B N 1
ATOM 3474 C CA . TRP B 1 232 ? 27.261 15.393 -12.387 1.00 8.40 232 TRP B CA 1
ATOM 3475 C C . TRP B 1 232 ? 26.042 14.764 -11.710 1.00 8.47 232 TRP B C 1
ATOM 3476 O O . TRP B 1 232 ? 25.591 13.682 -12.094 1.00 8.75 232 TRP B O 1
ATOM 3487 N N . ILE B 1 233 ? 25.517 15.435 -10.693 1.00 9.13 233 ILE B N 1
ATOM 3488 C CA . ILE B 1 233 ? 24.328 14.939 -10.005 1.00 8.79 233 ILE B CA 1
ATOM 3489 C C . ILE B 1 233 ? 23.181 14.834 -10.996 1.00 9.56 233 ILE B C 1
ATOM 3490 O O . ILE B 1 233 ? 22.562 13.781 -11.149 1.00 9.42 233 ILE B O 1
ATOM 3495 N N . ASP B 1 234 ? 22.911 15.930 -11.681 1.00 7.85 234 ASP B N 1
ATOM 3496 C CA . ASP B 1 234 ? 21.817 15.955 -12.644 1.00 13.42 234 ASP B CA 1
ATOM 3497 C C . ASP B 1 234 ? 21.971 14.911 -13.745 1.00 12.51 234 ASP B C 1
ATOM 3498 O O . ASP B 1 234 ? 20.982 14.243 -14.103 1.00 12.25 234 ASP B O 1
ATOM 3503 N N . GLU B 1 235 ? 23.192 14.756 -14.267 1.00 12.99 235 GLU B N 1
ATOM 3504 C CA . GLU B 1 235 ? 23.450 13.792 -15.343 1.00 16.59 235 GLU B CA 1
ATOM 3505 C C . GLU B 1 235 ? 23.219 12.349 -14.864 1.00 14.94 235 GLU B C 1
ATOM 3506 O O . GLU B 1 235 ? 22.618 11.524 -15.579 1.00 12.35 235 GLU B O 1
ATOM 3512 N N . THR B 1 236 ? 23.662 12.061 -13.641 1.00 11.61 236 THR B N 1
ATOM 3513 C CA . THR B 1 236 ? 23.532 10.726 -13.069 1.00 10.43 236 THR B CA 1
ATOM 3514 C C . THR B 1 236 ? 22.082 10.360 -12.823 1.00 10.83 236 THR B C 1
ATOM 3515 O O . THR B 1 236 ? 21.625 9.285 -13.195 1.00 11.68 236 THR B O 1
ATOM 3519 N N . ILE B 1 237 ? 21.321 11.309 -12.302 1.00 11.10 237 ILE B N 1
ATOM 3520 C CA . ILE B 1 237 ? 19.906 11.079 -12.074 1.00 12.52 237 ILE B CA 1
ATOM 3521 C C . ILE B 1 237 ? 19.111 10.932 -13.380 1.00 14.72 237 ILE B C 1
ATOM 3522 O O . ILE B 1 237 ? 18.225 10.068 -13.468 1.00 16.25 237 ILE B O 1
ATOM 3527 N N . ALA B 1 238 ? 19.385 11.791 -14.364 1.00 12.46 238 ALA B N 1
ATOM 3528 C CA . ALA B 1 238 ? 18.671 11.739 -15.644 1.00 14.24 238 ALA B CA 1
ATOM 3529 C C . ALA B 1 238 ? 18.932 10.451 -16.417 1.00 16.02 238 ALA B C 1
ATOM 3530 O O . ALA B 1 238 ? 18.084 10.015 -17.205 1.00 18.10 238 ALA B O 1
ATOM 3532 N N . SER B 1 239 ? 20.074 9.827 -16.146 1.00 15.79 239 SER B N 1
ATOM 3533 C CA . SER B 1 239 ? 20.523 8.660 -16.886 1.00 19.80 239 SER B CA 1
ATOM 3534 C C . SER B 1 239 ? 20.177 7.334 -16.205 1.00 19.01 239 SER B C 1
ATOM 3535 O O . SER B 1 239 ? 20.441 6.271 -16.758 1.00 17.42 239 SER B O 1
ATOM 3538 N N . ASN B 1 240 ? 19.777 7.393 -14.945 1.00 18.69 240 ASN B N 1
ATOM 3539 C CA . ASN B 1 240 ? 19.607 6.171 -14.167 1.00 20.38 240 ASN B CA 1
ATOM 3540 C C . ASN B 1 240 ? 18.227 6.072 -13.536 1.00 20.26 240 ASN B C 1
ATOM 3541 O O . ASN B 1 240 ? 18.009 5.135 -12.753 1.00 25.82 240 ASN B O 1
#

CATH classification: 2.40.10.10 (+1 more: 2.40.10.10)

Foldseek 3Di:
DKAKKKFKWWDDPRFTWGQWIFFCQDQFKTKFFLVSDDLPTWIKMWIFMADAFFTDDFIDIFTAHSVLKAQQPPDDPVQLLVFSGMIMHTTPDGHDDPPPDDGAAADAAPDFDDAQAWWKWKAQLPPGIHDGDDRGMFMDTWGWHAPVRCCPPLACNPSHDNQKIFTHQAPDWPSRHTHRTFTWHADPVGGIHGQWGFRDWDPVDIPHHRYGTITRGSSNCVVVVVVVVVVD/DKAKKKFKWWDDPHFTWGAFIFFDADQFKTKFFQVSDDLPTWIKMKIFMADPFFTDDFIDIFGFDRVQKAAQPPDDPVQLLVFSGMIMGTTPDGHDDPPDDDGAHADAQPDFDDFFAFWKFKAALPPGIDDTDDRGIDMWTWGWHGPVRCCPPQACNSSHDNQKIFTHQPPTWPRRHTQRTFTWGQDPVRGIHTQWGFRDWPPVDGHHHSTTTMTGGRSNCPVVVVVVVVVD

Solvent-accessible surface area: 18830 Å² total; per-residue (Å²): 121,84,35,24,14,3,0,0,3,10,71,85,126,71,45,51,32,9,21,2,4,5,6,5,25,26,61,37,11,0,0,0,0,0,35,7,21,39,74,114,88,76,5,25,0,4,0,0,23,0,41,61,38,74,30,62,71,96,63,39,60,0,78,15,86,79,53,26,13,34,46,20,100,118,33,66,65,140,38,24,40,51,4,26,0,0,0,0,0,53,3,49,133,60,8,148,27,68,131,130,24,101,39,22,69,55,4,77,69,48,49,105,26,93,55,128,8,72,0,68,6,10,2,8,0,33,44,15,72,24,42,117,9,37,106,139,10,63,106,25,66,0,19,4,18,31,74,116,82,0,30,72,226,34,42,31,12,181,48,7,89,130,44,16,15,4,0,6,8,46,38,104,13,15,0,29,8,6,28,0,3,13,0,26,2,54,20,119,124,37,36,117,24,0,6,0,0,17,4,7,17,5,36,31,1,13,40,21,54,77,62,1,10,0,2,3,23,0,2,42,14,22,99,46,0,62,103,15,47,89,92,85,104,98,29,27,7,2,0,0,3,6,68,74,123,71,50,57,32,10,27,1,4,2,4,2,22,22,55,37,9,0,0,0,0,1,38,6,20,28,108,106,92,76,5,27,0,4,0,1,14,2,46,166,5,66,25,81,65,99,57,38,61,0,68,15,81,107,60,24,20,38,47,21,104,118,37,67,68,142,37,33,31,65,3,23,1,0,0,0,0,49,4,44,125,64,9,146,44,78,107,46,8,91,32,27,68,50,4,79,68,50,47,112,26,90,47,128,9,72,0,72,4,5,2,9,0,20,41,15,69,26,44,116,11,36,88,108,7,60,71,25,44,1,29,4,17,34,83,143,80,0,29,67,224,34,44,33,10,160,44,3,70,143,44,15,10,4,0,8,9,53,34,124,14,11,1,24,8,3,13,0,2,8,0,23,1,50,20,125,109,54,36,118,23,0,6,0,0,8,4,5,5,6,35,35,12,12,44,24,49,80,54,1,9,0,1,3,31,0,4,39,14,17,106,39,0,72,113,14,46,91,89,80

Radius of gyration: 21.94 Å; Cα contacts (8 Å, |Δi|>4): 1247; chains: 2; bounding box: 55×45×66 Å

Nearest PDB structures (foldseek):
  1fon-assembly1_B  TM=9.990E-01  e=1.107E-45  Bos taurus
  1pyt-assembly1_C  TM=9.223E-01  e=3.316E-38  Bos taurus
  1esa-assembly1_A  TM=8.855E-01  e=4.874E-27  Sus scrofa
  1hay-assembly1_B  TM=8.855E-01  e=4.079E-26  Sus scrofa
  1eai-assembly1_A  TM=8.851E-01  e=2.462E-25  Sus scrofa